Protein AF-0000000072196957 (afdb_homodimer)

Solvent-accessible surface area (backbone atoms only — not comparable to full-atom values): 30870 Å² total; per-residue (Å²): 135,86,81,78,79,79,79,80,77,75,76,79,75,75,74,74,76,72,75,73,71,73,69,66,74,73,68,63,72,39,41,33,28,33,10,26,18,48,60,63,89,46,66,78,30,26,9,27,18,39,32,42,33,46,77,78,38,35,40,30,41,32,25,0,43,45,18,58,52,37,26,30,31,40,17,74,76,67,66,39,60,26,39,26,60,58,54,42,39,38,38,36,36,36,45,69,47,54,44,29,42,50,23,46,57,47,47,39,57,46,50,21,49,73,24,88,60,47,35,33,38,35,27,32,74,61,48,64,53,27,52,52,13,44,50,47,27,43,39,66,32,53,46,51,50,69,69,44,87,62,84,53,74,41,82,62,27,63,44,66,49,74,46,68,46,82,61,63,40,79,79,43,77,56,97,66,36,35,33,31,38,36,71,39,52,28,59,90,48,78,62,20,25,20,39,40,37,38,43,92,81,45,36,39,29,36,44,41,64,23,20,79,53,72,63,56,27,66,72,33,48,63,17,48,34,34,39,32,47,34,27,17,57,75,19,44,68,73,46,55,70,66,55,39,53,55,46,53,46,26,31,22,39,24,70,55,47,18,52,37,43,64,72,12,48,32,65,29,36,35,38,28,40,58,45,22,78,87,36,62,73,61,48,38,52,54,53,23,56,73,66,27,90,66,52,70,46,78,55,45,52,68,40,76,84,137,86,81,80,81,77,77,81,78,76,77,78,75,77,76,75,74,71,77,74,72,70,69,68,75,73,67,63,72,39,40,33,29,33,9,27,18,48,61,62,88,45,66,78,27,26,9,26,18,38,33,42,33,46,77,77,38,34,41,30,41,31,24,1,43,45,20,60,53,37,26,29,31,40,16,73,74,67,66,39,58,27,39,28,59,59,53,42,40,40,38,35,36,34,44,70,46,54,45,30,43,50,24,47,56,47,47,39,57,44,51,20,51,73,24,89,60,48,35,32,40,35,27,34,74,60,49,63,51,28,51,52,13,44,50,47,27,43,39,66,31,52,46,52,52,67,69,45,88,63,85,52,74,42,83,63,27,63,45,66,49,73,47,67,45,80,64,62,40,77,78,43,77,55,96,66,36,37,32,32,39,36,70,39,52,28,59,90,47,77,62,22,24,21,40,38,40,38,43,92,80,44,35,38,29,37,44,42,66,23,20,79,52,71,64,57,26,64,73,32,47,62,18,48,32,34,41,33,47,36,29,17,58,74,18,42,68,73,46,56,71,67,55,38,54,57,47,53,47,26,32,22,39,24,70,54,47,16,51,37,41,65,71,13,48,32,63,28,36,35,37,27,39,56,45,22,79,87,36,60,73,61,49,38,52,54,53,22,56,74,66,28,90,65,51,69,46,77,55,46,51,68,40,74,84

Organism: NCBI:txid1219067

Foldseek 3Di:
DPPPPPPPPPPPPPPPPPPPPPPVVAWDKKKAWLFFAAPPDDPFGFFGKIWIDTPLAIAIEFDFGRSLVLLCCCCPVVVSVCSNLLNHAHYEYQADDRRRHVCVLVSLVPVQLPHPAAHEYEYAPCVVVVQVVSCVVCVVVLCCVLVDDDHGPDSCNSHYHYDHDQAWDFPDDDDQKTKIWHAAFADPTGGGTKIWIGGPVFIETEGGWHAQDPVLLVRLAAGQEYEFEEEQPVQLVPDDPVSNVNSNRGHYYLVSVLVSCQRSVHQEYEYGNYHYHPHDSCRSVVSSVVRHVHHYDYDGHGDMD/DPPPPPPPPDPPPPPPPPPPPPPVVAWDKKKAWLFFAAPPDDPFGFFGKIWIDTPLAIAIEFDFGRSLVLLCCCCPVVVSVCSNLLNHAHYEYFADDRRRHVCVLVSLVPVQLPHPAAHEYEYAPCVVVVQVVSCVVCVVVLCCVLVDDDHGPDSCNSHYHYDHDQAWDFPDDPDQKTKIWHAAFADPTGGGTKIWIGGPVFIETEGGWHAQDPVLLVRLAAGQEYEFEEEQPVQLVPDDPVSNVNSNRGHYYLVSVLVSCQRSVHQEYEYGNYHYHPDDSCRSVVSSVVRHVHHYDYDGHGDMD

Nearest PDB structures (foldseek):
  8gyg-assembly1_B  TM=8.754E-01  e=8.682E-26  Paraglaciecola sp. T6c
  8gyg-assembly1_A  TM=8.518E-01  e=3.695E-25  Paraglaciecola sp. T6c
  7bzi-assembly2_C  TM=8.744E-01  e=2.354E-22  uncultured bacterium
  7bz4-assembly1_A  TM=8.581E-01  e=2.996E-22  uncultured bacterium
  1zkp-assembly1_C  TM=8.191E-01  e=9.341E-21  Bacillus anthracis str. Ames

Radius of gyration: 30.11 Å; Cα contacts (8 Å, |Δi|>4): 1461; chains: 2; bounding box: 168×69×88 Å

Secondary structure (DSSP, 8-state):
--------------------------PPEEEEEEE---SS-BTTBPSSEEEEEETTEEEEE---TTHHHHHHHHHHHH--GGGSGGG--EEE-S---GGGTTTHHHHHHTTGGG-SSPEEEEEETTHHHHHHHHHHHTHHHHHHHHHSSS--S-TTTTSEEEEEESS-EEEEEETTEEEEEEE---TT-SS-EEEEEE-SS-EEEE--S----HHHHHHTTT-SEEEEEEE-HHHHTTS-HHHHHHHHTTS-BHHHHHHHHHHH--SEEEEEEEE-TTS-TTHHHHHHHTT--S-EEE--TT-B-/--------------------------PPEEEEEEE---SS-BTTBPSSEEEEEETTEEEEE---TTHHHHHHHHHHHH--GGGSGGG--EEE-S---GGGTTTHHHHHHTTGGG-SSPEEEEEETTHHHHHHHHHHHTHHHHHHHHHSSS--S-TTTTSEEEEEESS-EEEEEETTEEEEEEE---TT-SS-EEEEEE-SS-EEEE--S----HHHHHHTTT-SEEEEEEE-HHHHTTS-HHHHHHHHTTS-BHHHHHHHHHHH--S-EEEEEEE-TTS-TTHHHHHHHTT--S-EEE--TT-B-

InterPro domains:
  IPR001279 Metallo-beta-lactamase [PF12706] (59-274)
  IPR001279 Metallo-beta-lactamase [SM00849] (46-273)
  IPR036866 Ribonuclease Z/Hydroxyacylglutathione hydrolase-like [G3DSA:3.60.15.10] (29-305)
  IPR036866 Ribonuclease Z/Hydroxyacylglutathione hydrolase-like [SSF56281] (31-304)
  IPR044094 AtsA-like, MBL-fold [cd07719] (31-228)

Sequence (610 aa):
MKIFRSGICVPAITCALGLLLSVSASAKTDVILLGTGTPVPDADRSGPSTAVVYNDTAFIFDAGGGMVQKAIEAAQKKGIKALYPTNIKHVFITHLHSDHILDISELAATYWWRRDDKVSLYGPVGTEKFVTGYYDMLSVDIGLRTSGKQPLKDPTNYQMNVTEYTESNTVYDQDGVKIEAFTVPHGDIRPAFGYKVTTPDKVVVISGDTAYSDKMIEIAKGADVLVHEVISEQGLSKLSEFWQKYHSTSHTRTSELAKIASEAKPKLLVLSHILHYSAPIESVLEEIQASYDGEVVLGNDLDIFMKIFRSGICVPAITCALGLLLSVSASAKTDVILLGTGTPVPDADRSGPSTAVVYNDTAFIFDAGGGMVQKAIEAAQKKGIKALYPTNIKHVFITHLHSDHILDISELAATYWWRRDDKVSLYGPVGTEKFVTGYYDMLSVDIGLRTSGKQPLKDPTNYQMNVTEYTESNTVYDQDGVKIEAFTVPHGDIRPAFGYKVTTPDKVVVISGDTAYSDKMIEIAKGADVLVHEVISEQGLSKLSEFWQKYHSTSHTRTSELAKIASEAKPKLLVLSHILHYSAPIESVLEEIQASYDGEVVLGNDLDIF

pLDDT: mean 91.78, std 17.1, range [25.54, 98.97]

Structure (mmCIF, N/CA/C/O backbone):
data_AF-0000000072196957-model_v1
#
loop_
_entity.id
_entity.type
_entity.pdbx_description
1 polymer 'MBL fold metallo-hydrolase'
#
loop_
_atom_site.group_PDB
_atom_site.id
_atom_site.type_symbol
_atom_site.label_atom_id
_atom_site.label_alt_id
_atom_site.label_comp_id
_atom_site.label_asym_id
_atom_site.label_entity_id
_atom_site.label_seq_id
_atom_site.pdbx_PDB_ins_code
_atom_site.Cartn_x
_atom_site.Cartn_y
_atom_site.Cartn_z
_atom_site.occupancy
_atom_site.B_iso_or_equiv
_atom_site.auth_seq_id
_atom_site.auth_comp_id
_atom_site.auth_asym_id
_atom_site.auth_atom_id
_atom_site.pdbx_PDB_model_num
ATOM 1 N N . MET A 1 1 ? -76.733 -1.218 62.95 1 27.8 1 MET A N 1
ATOM 2 C CA . MET A 1 1 ? -75.401 -1.652 62.539 1 27.8 1 MET A CA 1
ATOM 3 C C . MET A 1 1 ? -74.936 -0.886 61.305 1 27.8 1 MET A C 1
ATOM 5 O O . MET A 1 1 ? -75.512 -1.033 60.225 1 27.8 1 MET A O 1
ATOM 9 N N . LYS A 1 2 ? -74.568 0.505 61.624 1 30.16 2 LYS A N 1
ATOM 10 C CA . LYS A 1 2 ? -74.063 1.565 60.756 1 30.16 2 LYS A CA 1
ATOM 11 C C . LYS A 1 2 ? -72.854 1.092 59.955 1 30.16 2 LYS A C 1
ATOM 13 O O . LYS A 1 2 ? -71.864 0.633 60.529 1 30.16 2 LYS A O 1
ATOM 18 N N . ILE A 1 3 ? -72.987 0.604 58.712 1 29.33 3 ILE A N 1
ATOM 19 C CA . ILE A 1 3 ? -72.088 0.079 57.69 1 29.33 3 ILE A CA 1
ATOM 20 C C . ILE A 1 3 ? -71.077 1.152 57.292 1 29.33 3 ILE A C 1
ATOM 22 O O . ILE A 1 3 ? -71.452 2.201 56.764 1 29.33 3 ILE A O 1
ATOM 26 N N . PHE A 1 4 ? -69.985 1.385 58.069 1 26.25 4 PHE A N 1
ATOM 27 C CA . PHE A 1 4 ? -68.888 2.313 57.819 1 26.25 4 PHE A CA 1
ATOM 28 C C . PHE A 1 4 ? -68.167 1.963 56.523 1 26.25 4 PHE A C 1
ATOM 30 O O . PHE A 1 4 ? -67.687 0.84 56.357 1 26.25 4 PHE A O 1
ATOM 37 N N . ARG A 1 5 ? -68.589 2.51 55.384 1 30.41 5 ARG A N 1
ATOM 38 C CA . ARG A 1 5 ? -67.974 2.421 54.063 1 30.41 5 ARG A CA 1
ATOM 39 C C . ARG A 1 5 ? -66.558 2.987 54.08 1 30.41 5 ARG A C 1
ATOM 41 O O . ARG A 1 5 ? -66.361 4.174 54.345 1 30.41 5 ARG A O 1
ATOM 48 N N . SER A 1 6 ? -65.501 2.217 54.511 1 29.53 6 SER A N 1
ATOM 49 C CA . SER A 1 6 ? -64.088 2.581 54.528 1 29.53 6 SER A CA 1
ATOM 50 C C . SER A 1 6 ? -63.596 2.949 53.133 1 29.53 6 SER A C 1
ATOM 52 O O . SER A 1 6 ? -63.765 2.179 52.186 1 29.53 6 SER A O 1
ATOM 54 N N . GLY A 1 7 ? -63.74 4.164 52.695 1 30.65 7 GLY A N 1
ATOM 55 C CA . GLY A 1 7 ? -63.264 4.713 51.435 1 30.65 7 GLY A CA 1
ATOM 56 C C . GLY A 1 7 ? -61.766 4.56 51.246 1 30.65 7 GLY A C 1
ATOM 57 O O . GLY A 1 7 ? -60.983 4.962 52.109 1 30.65 7 GLY A O 1
ATOM 58 N N . ILE A 1 8 ? -61.238 3.46 50.609 1 32.89 8 ILE A N 1
ATOM 59 C CA . ILE A 1 8 ? -59.861 3.151 50.237 1 32.89 8 ILE A CA 1
ATOM 60 C C . ILE A 1 8 ? -59.296 4.275 49.372 1 32.89 8 ILE A C 1
ATOM 62 O O . ILE A 1 8 ? -59.861 4.606 48.327 1 32.89 8 ILE A O 1
ATOM 66 N N . CYS A 1 9 ? -58.65 5.281 49.933 1 28.4 9 CYS A N 1
ATOM 67 C CA . CYS A 1 9 ? -57.938 6.331 49.212 1 28.4 9 CYS A CA 1
ATOM 68 C C . CYS A 1 9 ? -56.78 5.752 48.409 1 28.4 9 CYS A C 1
ATOM 70 O O . CYS A 1 9 ? -55.865 5.15 48.975 1 28.4 9 CYS A O 1
ATOM 72 N N . VAL A 1 10 ? -56.974 5.392 47.185 1 36.77 10 VAL A N 1
ATOM 73 C CA . VAL A 1 10 ? -55.908 4.945 46.295 1 36.77 10 VAL A CA 1
ATOM 74 C C . VAL A 1 10 ? -54.861 6.047 46.147 1 36.77 10 VAL A C 1
ATOM 76 O O . VAL A 1 10 ? -55.188 7.176 45.774 1 36.77 10 VAL A O 1
ATOM 79 N N . PRO A 1 11 ? -53.774 5.944 46.868 1 35.45 11 PRO A N 1
ATOM 80 C CA . PRO A 1 11 ? -52.718 6.939 46.668 1 35.45 11 PRO A CA 1
ATOM 81 C C . PRO A 1 11 ? -52.264 7.033 45.213 1 35.45 11 PRO A C 1
ATOM 83 O O . PRO A 1 11 ? -52.242 6.025 44.503 1 35.45 11 PRO A O 1
ATOM 86 N N . ALA A 1 12 ? -52.508 8.158 44.528 1 37.14 12 ALA A N 1
ATOM 87 C CA . ALA A 1 12 ? -51.991 8.511 43.208 1 37.14 12 ALA A CA 1
ATOM 88 C C . ALA A 1 12 ? -50.472 8.371 43.159 1 37.14 12 ALA A C 1
ATOM 90 O O . ALA A 1 12 ? -49.755 9.06 43.888 1 37.14 12 ALA A O 1
ATOM 91 N N . ILE A 1 13 ? -50.018 7.174 42.885 1 37.77 13 ILE A N 1
ATOM 92 C CA . ILE A 1 13 ? -48.599 7.045 42.571 1 37.77 13 ILE A CA 1
ATOM 93 C C . ILE A 1 13 ? -48.229 8.01 41.447 1 37.77 13 ILE A C 1
ATOM 95 O O . ILE A 1 13 ? -48.793 7.944 40.352 1 37.77 13 ILE A O 1
ATOM 99 N N . THR A 1 14 ? -47.862 9.218 41.771 1 36.26 14 THR A N 1
ATOM 100 C CA . THR A 1 14 ? -47.248 10.08 40.767 1 36.26 14 THR A CA 1
ATOM 101 C C . THR A 1 14 ? -46.072 9.377 40.096 1 36.26 14 THR A C 1
ATOM 103 O O . THR A 1 14 ? -45.1 9.01 40.761 1 36.26 14 THR A O 1
ATOM 106 N N . CYS A 1 15 ? -46.292 8.693 38.996 1 36.1 15 CYS A N 1
ATOM 107 C CA . CYS A 1 15 ? -45.194 8.224 38.158 1 36.1 15 CYS A CA 1
ATOM 108 C C . CYS A 1 15 ? -44.265 9.372 37.782 1 36.1 15 CYS A C 1
ATOM 110 O O . CYS A 1 15 ? -44.649 10.263 37.023 1 36.1 15 CYS A O 1
ATOM 112 N N . ALA A 1 16 ? -43.34 9.7 38.631 1 40.55 16 ALA A N 1
ATOM 113 C CA . ALA A 1 16 ? -42.255 10.545 38.139 1 40.55 16 ALA A CA 1
ATOM 114 C C . ALA A 1 16 ? -41.647 9.971 36.863 1 40.55 16 ALA A C 1
ATOM 116 O O . ALA A 1 16 ? -41.005 8.918 36.893 1 40.55 16 ALA A O 1
ATOM 117 N N . LEU A 1 17 ? -42.227 10.269 35.727 1 42.43 17 LEU A N 1
ATOM 118 C CA . LEU A 1 17 ? -41.477 10.041 34.497 1 42.43 17 LEU A CA 1
ATOM 119 C C . LEU A 1 17 ? -40.09 10.669 34.582 1 42.43 17 LEU A C 1
ATOM 121 O O . LEU A 1 17 ? -39.959 11.895 34.605 1 42.43 17 LEU A O 1
ATOM 125 N N . GLY A 1 18 ? -39.185 9.977 35.232 1 41.41 18 GLY A N 1
ATOM 126 C CA . GLY A 1 18 ? -37.813 10.421 35.046 1 41.41 18 GLY A CA 1
ATOM 127 C C . GLY A 1 18 ? -37.456 10.664 33.592 1 41.41 18 GLY A C 1
ATOM 128 O O . GLY A 1 18 ? -37.587 9.766 32.757 1 41.41 18 GLY A O 1
ATOM 129 N N . LEU A 1 19 ? -37.495 11.91 33.167 1 42.28 19 LEU A N 1
ATOM 130 C CA . LEU A 1 19 ? -36.846 12.247 31.904 1 42.28 19 LEU A CA 1
ATOM 131 C C . LEU A 1 19 ? -35.418 11.714 31.867 1 42.28 19 LEU A C 1
ATOM 133 O O . LEU A 1 19 ? -34.559 12.176 32.621 1 42.28 19 LEU A O 1
ATOM 137 N N . LEU A 1 20 ? -35.253 10.451 31.538 1 42.63 20 LEU A N 1
ATOM 138 C CA . LEU A 1 20 ? -33.909 10.078 31.108 1 42.63 20 LEU A CA 1
ATOM 139 C C . LEU A 1 20 ? -33.356 11.092 30.114 1 42.63 20 LEU A C 1
ATOM 141 O O . LEU A 1 20 ? -33.818 11.166 28.973 1 42.63 20 LEU A O 1
ATOM 145 N N . LEU A 1 21 ? -32.87 12.159 30.555 1 40.29 21 LEU A N 1
ATOM 146 C CA . LEU A 1 21 ? -32.012 12.903 29.639 1 40.29 21 LEU A CA 1
ATOM 147 C C . LEU A 1 21 ? -31.006 11.977 28.963 1 40.29 21 LEU A C 1
ATOM 149 O O . LEU A 1 21 ? -30.148 11.394 29.629 1 40.29 21 LEU A O 1
ATOM 153 N N . SER A 1 22 ? -31.376 11.359 27.951 1 40.68 22 SER A N 1
ATOM 154 C CA . SER A 1 22 ? -30.34 10.783 27.1 1 40.68 22 SER A CA 1
ATOM 155 C C . SER A 1 22 ? -29.17 11.745 26.925 1 40.68 22 SER A C 1
ATOM 157 O O . SER A 1 22 ? -29.299 12.772 26.256 1 40.68 22 SER A O 1
ATOM 159 N N . VAL A 1 23 ? -28.401 11.971 27.855 1 42.94 23 VAL A N 1
ATOM 160 C CA . VAL A 1 23 ? -27.137 12.625 27.534 1 42.94 23 VAL A CA 1
ATOM 161 C C . VAL A 1 23 ? -26.547 12.014 26.265 1 42.94 23 VAL A C 1
ATOM 163 O O . VAL A 1 23 ? -26.199 10.831 26.242 1 42.94 23 VAL A O 1
ATOM 166 N N . SER A 1 24 ? -27.094 12.341 25.173 1 46.08 24 SER A N 1
ATOM 167 C CA . SER A 1 24 ? -26.404 11.984 23.938 1 46.08 24 SER A CA 1
ATOM 168 C C . SER A 1 24 ? -24.891 12.079 24.102 1 46.08 24 SER A C 1
ATOM 170 O O . SER A 1 24 ? -24.359 13.152 24.395 1 46.08 24 SER A O 1
ATOM 172 N N . ALA A 1 25 ? -24.313 11.12 24.695 1 49.07 25 ALA A N 1
ATOM 173 C CA . ALA A 1 25 ? -22.853 11.135 24.739 1 49.07 25 ALA A CA 1
ATOM 174 C C . ALA A 1 25 ? -22.276 11.881 23.54 1 49.07 25 ALA A C 1
ATOM 176 O O . ALA A 1 25 ? -22.531 11.513 22.39 1 49.07 25 ALA A O 1
ATOM 177 N N . SER A 1 26 ? -22.022 13.189 23.698 1 60.75 26 SER A N 1
ATOM 178 C CA . SER A 1 26 ? -21.451 14.032 22.652 1 60.75 26 SER A CA 1
ATOM 179 C C . SER A 1 26 ? -20.373 13.288 21.87 1 60.75 26 SER A C 1
ATOM 181 O O . SER A 1 26 ? -19.556 12.574 22.454 1 60.75 26 SER A O 1
ATOM 183 N N . ALA A 1 27 ? -20.349 13.157 20.571 1 75.06 27 ALA A N 1
ATOM 184 C CA . ALA A 1 27 ? -19.428 12.469 19.67 1 75.06 27 ALA A CA 1
ATOM 185 C C . ALA A 1 27 ? -17.986 12.897 19.928 1 75.06 27 ALA A C 1
ATOM 187 O O . ALA A 1 27 ? -17.721 14.066 20.218 1 75.06 27 ALA A O 1
ATOM 188 N N . LYS A 1 28 ? -17.151 12.034 20.185 1 91.66 28 LYS A N 1
ATOM 189 C CA . LYS A 1 28 ? -15.736 12.247 20.473 1 91.66 28 LYS A CA 1
ATOM 190 C C . LYS A 1 28 ? -14.898 12.169 19.2 1 91.66 28 LYS A C 1
ATOM 192 O O . LYS A 1 28 ? -15.155 11.333 18.331 1 91.66 28 LYS A O 1
ATOM 197 N N . THR A 1 29 ? -13.9 13.152 19.17 1 97.94 29 THR A N 1
ATOM 198 C CA . THR A 1 29 ? -12.971 13.187 18.046 1 97.94 29 THR A CA 1
ATOM 199 C C . THR A 1 29 ? -11.72 12.37 18.353 1 97.94 29 THR A C 1
ATOM 201 O O . THR A 1 29 ? -11.103 12.542 19.407 1 97.94 29 THR A O 1
ATOM 204 N N . ASP A 1 30 ? -11.392 11.44 17.462 1 98.42 30 ASP A N 1
ATOM 205 C CA . ASP A 1 30 ? -10.144 10.688 17.547 1 98.42 30 ASP A CA 1
ATOM 206 C C . ASP A 1 30 ? -9.19 11.078 16.419 1 98.42 30 ASP A C 1
ATOM 208 O O . ASP A 1 30 ? -9.615 11.265 15.277 1 98.42 30 ASP A O 1
ATOM 212 N N . VAL A 1 31 ? -7.928 11.283 16.753 1 98.88 31 VAL A N 1
ATOM 213 C CA . VAL A 1 31 ? -6.858 11.485 15.781 1 98.88 31 VAL A CA 1
ATOM 214 C C . VAL A 1 31 ? -6.011 10.219 15.675 1 98.88 31 VAL A C 1
ATOM 216 O O . VAL A 1 31 ? -5.426 9.772 16.664 1 98.88 31 VAL A O 1
ATOM 219 N N . ILE A 1 32 ? -5.951 9.602 14.504 1 98.92 32 ILE A N 1
ATOM 220 C CA . ILE A 1 32 ? -5.235 8.35 14.288 1 98.92 32 ILE A CA 1
ATOM 221 C C . ILE A 1 32 ? -4.104 8.567 13.286 1 98.92 32 ILE A C 1
ATOM 223 O O . ILE A 1 32 ? -4.326 9.1 12.196 1 98.92 32 ILE A O 1
ATOM 227 N N . LEU A 1 33 ? -2.914 8.198 13.697 1 98.94 33 LEU A N 1
ATOM 228 C CA . LEU A 1 33 ? -1.809 8.219 12.745 1 98.94 33 LEU A CA 1
ATOM 229 C C . LEU A 1 33 ? -1.794 6.949 11.901 1 98.94 33 LEU A C 1
ATOM 231 O O . LEU A 1 33 ? -1.481 5.868 12.404 1 98.94 33 LEU A O 1
ATOM 235 N N . LEU A 1 34 ? -2.043 7.087 10.616 1 98.89 34 LEU A N 1
ATOM 236 C CA . LEU A 1 34 ? -2.053 5.925 9.735 1 98.89 34 LEU A CA 1
ATOM 237 C C . LEU A 1 34 ? -0.675 5.694 9.123 1 98.89 34 LEU A C 1
ATOM 239 O O . LEU A 1 34 ? -0.384 4.601 8.634 1 98.89 34 LEU A O 1
ATOM 243 N N . GLY A 1 35 ? 0.089 6.708 9.112 1 98.77 35 GLY A N 1
ATOM 244 C CA . GLY A 1 35 ? 1.474 6.637 8.674 1 98.77 35 GLY A CA 1
ATOM 245 C C . GLY A 1 35 ? 2.306 7.819 9.135 1 98.77 35 GLY A C 1
ATOM 246 O O . GLY A 1 35 ? 1.854 8.964 9.077 1 98.77 35 GLY A O 1
ATOM 247 N N . THR A 1 36 ? 3.528 7.57 9.604 1 98.81 36 THR A N 1
ATOM 248 C CA . THR A 1 36 ? 4.38 8.621 10.149 1 98.81 36 THR A CA 1
ATOM 249 C C . THR A 1 36 ? 5.729 8.649 9.435 1 98.81 36 THR A C 1
ATOM 251 O O . THR A 1 36 ? 6.689 9.239 9.935 1 98.81 36 THR A O 1
ATOM 254 N N . GLY A 1 37 ? 5.753 7.944 8.336 1 98.1 37 GLY A N 1
ATOM 255 C CA . GLY A 1 37 ? 7.016 7.759 7.639 1 98.1 37 GLY A CA 1
ATOM 256 C C . GLY A 1 37 ? 7.323 8.872 6.655 1 98.1 37 GLY A C 1
ATOM 257 O O . GLY A 1 37 ? 6.756 9.962 6.746 1 98.1 37 GLY A O 1
ATOM 258 N N . THR A 1 38 ? 8.302 8.656 5.852 1 97.35 38 THR A N 1
ATOM 259 C CA . THR A 1 38 ? 8.859 9.542 4.836 1 97.35 38 THR A CA 1
ATOM 260 C C . THR A 1 38 ? 9.007 8.812 3.504 1 97.35 38 THR A C 1
ATOM 262 O O . THR A 1 38 ? 8.571 7.668 3.365 1 97.35 38 THR A O 1
ATOM 265 N N . PRO A 1 39 ? 9.539 9.43 2.468 1 95.13 39 PRO A N 1
ATOM 266 C CA . PRO A 1 39 ? 9.77 8.69 1.225 1 95.13 39 PRO A CA 1
ATOM 267 C C . PRO A 1 39 ? 10.745 7.528 1.402 1 95.13 39 PRO A C 1
ATOM 269 O O . PRO A 1 39 ? 10.85 6.666 0.526 1 95.13 39 PRO A O 1
ATOM 272 N N . VAL A 1 40 ? 11.515 7.556 2.462 1 96.14 40 VAL A N 1
ATOM 273 C CA . VAL A 1 40 ? 12.459 6.475 2.728 1 96.14 40 VAL A CA 1
ATOM 274 C C . VAL A 1 40 ? 11.711 5.254 3.26 1 96.14 40 VAL A C 1
ATOM 276 O O . VAL A 1 40 ? 11.062 5.324 4.306 1 96.14 40 VAL A O 1
ATOM 279 N N . PRO A 1 41 ? 11.828 4.128 2.556 1 97.15 41 PRO A N 1
ATOM 280 C CA . PRO A 1 41 ? 11.092 2.933 2.975 1 97.15 41 PRO A CA 1
ATOM 281 C C . PRO A 1 41 ? 11.431 2.501 4.4 1 97.15 41 PRO A C 1
ATOM 283 O O . PRO A 1 41 ? 12.607 2.431 4.764 1 97.15 41 PRO A O 1
ATOM 286 N N . ASP A 1 42 ? 10.474 2.253 5.162 1 97.78 42 ASP A N 1
ATOM 287 C CA . ASP A 1 42 ? 10.606 1.889 6.57 1 97.78 42 ASP A CA 1
ATOM 288 C C . ASP A 1 42 ? 9.572 0.836 6.964 1 97.78 42 ASP A C 1
ATOM 290 O O . ASP A 1 42 ? 8.372 1.029 6.756 1 97.78 42 ASP A O 1
ATOM 294 N N . ALA A 1 43 ? 9.99 -0.283 7.58 1 97.76 43 ALA A N 1
ATOM 295 C CA . ALA A 1 43 ? 9.106 -1.396 7.919 1 97.76 43 ALA A CA 1
ATOM 296 C C . ALA A 1 43 ? 8.143 -1.01 9.037 1 97.76 43 ALA A C 1
ATOM 298 O O . ALA A 1 43 ? 7.08 -1.617 9.186 1 97.76 43 ALA A O 1
ATOM 299 N N . ASP A 1 44 ? 8.517 -0.038 9.778 1 97.42 44 ASP A N 1
ATOM 300 C CA . ASP A 1 44 ? 7.732 0.296 10.962 1 97.42 44 ASP A CA 1
ATOM 301 C C . ASP A 1 44 ? 6.822 1.493 10.699 1 97.42 44 ASP A C 1
ATOM 303 O O . ASP A 1 44 ? 5.964 1.821 11.521 1 97.42 44 ASP A O 1
ATOM 307 N N . ARG A 1 45 ? 7.021 2.13 9.549 1 98.28 45 ARG A N 1
ATOM 308 C CA . ARG A 1 45 ? 6.286 3.364 9.292 1 98.28 45 ARG A CA 1
ATOM 309 C C . ARG A 1 45 ? 5.82 3.431 7.842 1 98.28 45 ARG A C 1
ATOM 311 O O . ARG A 1 45 ? 6.638 3.403 6.92 1 98.28 45 ARG A O 1
ATOM 318 N N . SER A 1 46 ? 4.551 3.557 7.679 1 98.28 46 SER A N 1
ATOM 319 C CA . SER A 1 46 ? 3.972 3.795 6.36 1 98.28 46 SER A CA 1
ATOM 320 C C . SER A 1 46 ? 4.121 5.255 5.946 1 98.28 46 SER A C 1
ATOM 322 O O . SER A 1 46 ? 4.59 6.083 6.729 1 98.28 46 SER A O 1
ATOM 324 N N . GLY A 1 47 ? 3.784 5.539 4.731 1 98.18 47 GLY A N 1
ATOM 325 C CA . GLY A 1 47 ? 3.814 6.922 4.28 1 98.18 47 GLY A CA 1
ATOM 326 C C . GLY A 1 47 ? 2.891 7.828 5.072 1 98.18 47 GLY A C 1
ATOM 327 O O . GLY A 1 47 ? 1.95 7.356 5.713 1 98.18 47 GLY A O 1
ATOM 328 N N . PRO A 1 48 ? 3.118 9.072 5.01 1 98.7 48 PRO A N 1
ATOM 329 C CA . PRO A 1 48 ? 2.413 10.023 5.871 1 98.7 48 PRO A CA 1
ATOM 330 C C . PRO A 1 48 ? 0.903 10.022 5.64 1 98.7 48 PRO A C 1
ATOM 332 O O . PRO A 1 48 ? 0.451 10.089 4.494 1 98.7 48 PRO A O 1
ATOM 335 N N . SER A 1 49 ? 0.188 9.917 6.698 1 98.93 49 SER A N 1
ATOM 336 C CA . SER A 1 49 ? -1.27 9.953 6.686 1 98.93 49 SER A CA 1
ATOM 337 C C . SER A 1 49 ? -1.831 10.098 8.097 1 98.93 49 SER A C 1
ATOM 339 O O . SER A 1 49 ? -1.375 9.425 9.024 1 98.93 49 SER A O 1
ATOM 341 N N . THR A 1 50 ? -2.795 10.978 8.305 1 98.95 50 THR A N 1
ATOM 342 C CA . THR A 1 50 ? -3.493 11.19 9.568 1 98.95 50 THR A CA 1
ATOM 343 C C . THR A 1 50 ? -5.005 11.149 9.364 1 98.95 50 THR A C 1
ATOM 345 O O . THR A 1 50 ? -5.523 11.725 8.405 1 98.95 50 THR A O 1
ATOM 348 N N . ALA A 1 51 ? -5.676 10.456 10.218 1 98.95 51 ALA A N 1
ATOM 349 C CA . ALA A 1 51 ? -7.136 10.422 10.184 1 98.95 51 ALA A CA 1
ATOM 350 C C . ALA A 1 51 ? -7.73 11.173 11.371 1 98.95 51 ALA A C 1
ATOM 352 O O . ALA A 1 51 ? -7.238 11.059 12.496 1 98.95 51 ALA A O 1
ATOM 353 N N . VAL A 1 52 ? -8.665 11.989 11.121 1 98.92 52 VAL A N 1
ATOM 354 C CA . VAL A 1 52 ? -9.537 12.563 12.14 1 98.92 52 VAL A CA 1
ATOM 355 C C . VAL A 1 52 ? -10.931 11.947 12.034 1 98.92 52 VAL A C 1
ATOM 357 O O . VAL A 1 52 ? -11.588 12.057 10.996 1 98.92 52 VAL A O 1
ATOM 360 N N . VAL A 1 53 ? -11.335 11.277 13.037 1 98.73 53 VAL A N 1
ATOM 361 C CA . VAL A 1 53 ? -12.62 10.586 13.029 1 98.73 53 VAL A CA 1
ATOM 362 C C . VAL A 1 53 ? -13.584 11.276 13.991 1 98.73 53 VAL A C 1
ATOM 364 O O . VAL A 1 53 ? -13.285 11.425 15.178 1 98.73 53 VAL A O 1
ATOM 367 N N . TYR A 1 54 ? -14.696 11.711 13.467 1 97.93 54 TYR A N 1
ATOM 368 C CA . TYR A 1 54 ? -15.76 12.342 14.24 1 97.93 54 TYR A CA 1
ATOM 369 C C . TYR A 1 54 ? -17.124 11.794 13.838 1 97.93 54 TYR A C 1
ATOM 371 O O . TYR A 1 54 ? -17.461 11.757 12.652 1 97.93 54 TYR A O 1
ATOM 379 N N . ASN A 1 55 ? -17.952 11.309 14.838 1 94.62 55 ASN A N 1
ATOM 380 C CA . ASN A 1 55 ? -19.298 10.799 14.6 1 94.62 55 ASN A CA 1
ATOM 381 C C . ASN A 1 55 ? -19.31 9.743 13.498 1 94.62 55 ASN A C 1
ATOM 383 O O . ASN A 1 55 ? -20.072 9.852 12.536 1 94.62 55 ASN A O 1
ATOM 387 N N . ASP A 1 56 ? -18.284 8.804 13.543 1 93.88 56 ASP A N 1
ATOM 388 C CA . ASP A 1 56 ? -18.186 7.63 12.681 1 93.88 56 ASP A CA 1
ATOM 389 C C . ASP A 1 56 ? -17.869 8.03 11.242 1 93.88 56 ASP A C 1
ATOM 391 O O . ASP A 1 56 ? -18.213 7.311 10.301 1 93.88 56 ASP A O 1
ATOM 395 N N . THR A 1 57 ? -17.344 9.235 11.078 1 97.53 57 THR A N 1
ATOM 396 C CA . THR A 1 57 ? -16.866 9.704 9.782 1 97.53 57 THR A CA 1
ATOM 397 C C . THR A 1 57 ? -15.368 9.993 9.83 1 97.53 57 THR A C 1
ATOM 399 O O . THR A 1 57 ? -14.89 10.667 10.745 1 97.53 57 THR A O 1
ATOM 402 N N . ALA A 1 58 ? -14.728 9.492 8.888 1 98.52 58 ALA A N 1
ATOM 403 C CA . ALA A 1 58 ? -13.281 9.684 8.83 1 98.52 58 ALA A CA 1
ATOM 404 C C . ALA A 1 58 ? -12.911 10.768 7.822 1 98.52 58 ALA A C 1
ATOM 406 O O . ALA A 1 58 ? -13.496 10.842 6.738 1 98.52 58 ALA A O 1
ATOM 407 N N . PHE A 1 59 ? -12.016 11.595 8.185 1 98.9 59 PHE A N 1
ATOM 408 C CA . PHE A 1 59 ? -11.344 12.57 7.335 1 98.9 59 PHE A CA 1
ATOM 409 C C . PHE A 1 59 ? -9.846 12.294 7.274 1 98.9 59 PHE A C 1
ATOM 411 O O . PHE A 1 59 ? -9.141 12.442 8.273 1 98.9 59 PHE A O 1
ATOM 418 N N . ILE A 1 60 ? -9.423 11.889 6.089 1 98.94 60 ILE A N 1
ATOM 419 C CA . ILE A 1 60 ? -8.04 11.452 5.934 1 98.94 60 ILE A CA 1
ATOM 420 C C . ILE A 1 60 ? -7.2 12.591 5.362 1 98.94 60 ILE A C 1
ATOM 422 O O . ILE A 1 60 ? -7.607 13.25 4.402 1 98.94 60 ILE A O 1
ATOM 426 N N . PHE A 1 61 ? -6.085 12.815 5.955 1 98.97 61 PHE A N 1
ATOM 427 C CA . PHE A 1 61 ? -5.141 13.815 5.469 1 98.97 61 PHE A CA 1
ATOM 428 C C . PHE A 1 61 ? -3.865 13.154 4.961 1 98.97 61 PHE A C 1
ATOM 430 O O . PHE A 1 61 ? -3.084 12.615 5.748 1 98.97 61 PHE A O 1
ATOM 437 N N . ASP A 1 62 ? -3.695 13.195 3.609 1 98.91 62 ASP A N 1
ATOM 438 C CA . ASP A 1 62 ? -2.66 12.509 2.841 1 98.91 62 ASP A CA 1
ATOM 439 C C . ASP A 1 62 ? -2.899 11.001 2.823 1 98.91 62 ASP A C 1
ATOM 441 O O . ASP A 1 62 ? -3.684 10.482 3.619 1 98.91 62 ASP A O 1
ATOM 445 N N . ALA A 1 63 ? -2.295 10.399 1.882 1 98.69 63 ALA A N 1
ATOM 446 C CA . ALA A 1 63 ? -2.403 8.957 1.676 1 98.69 63 ALA A CA 1
ATOM 447 C C . ALA A 1 63 ? -1.103 8.382 1.121 1 98.69 63 ALA A C 1
ATOM 449 O O . ALA A 1 63 ? -1.061 7.911 -0.018 1 98.69 63 ALA A O 1
ATOM 450 N N . GLY A 1 64 ? -0.099 8.346 1.966 1 98.49 64 GLY A N 1
ATOM 451 C CA . GLY A 1 64 ? 1.18 7.79 1.555 1 98.49 64 GLY A CA 1
ATOM 452 C C . GLY A 1 64 ? 1.161 6.278 1.429 1 98.49 64 GLY A C 1
ATOM 453 O O . GLY A 1 64 ? 0.175 5.633 1.791 1 98.49 64 GLY A O 1
ATOM 454 N N . GLY A 1 65 ? 2.212 5.773 0.88 1 97.93 65 GLY A N 1
ATOM 455 C CA . GLY A 1 65 ? 2.312 4.334 0.692 1 97.93 65 GLY A CA 1
ATOM 456 C C . GLY A 1 65 ? 2.091 3.549 1.971 1 97.93 65 GLY A C 1
ATOM 457 O O . GLY A 1 65 ? 2.675 3.865 3.009 1 97.93 65 GLY A O 1
ATOM 458 N N . GLY A 1 66 ? 1.206 2.492 1.904 1 97.93 66 GLY A N 1
ATOM 459 C CA . GLY A 1 66 ? 0.948 1.619 3.039 1 97.93 66 GLY A CA 1
ATOM 460 C C . GLY A 1 66 ? -0.194 2.1 3.914 1 97.93 66 GLY A C 1
ATOM 461 O O . GLY A 1 66 ? -0.634 1.386 4.817 1 97.93 66 GLY A O 1
ATOM 462 N N . MET A 1 67 ? -0.718 3.272 3.688 1 98.03 67 MET A N 1
ATOM 463 C CA . MET A 1 67 ? -1.72 3.837 4.588 1 98.03 67 MET A CA 1
ATOM 464 C C . MET A 1 67 ? -3.013 3.03 4.537 1 98.03 67 MET A C 1
ATOM 466 O O . MET A 1 67 ? -3.701 2.888 5.55 1 98.03 67 MET A O 1
ATOM 470 N N . VAL A 1 68 ? -3.384 2.464 3.384 1 98.57 68 VAL A N 1
ATOM 471 C CA . VAL A 1 68 ? -4.628 1.709 3.267 1 98.57 68 VAL A CA 1
ATOM 472 C C . VAL A 1 68 ? -4.571 0.475 4.165 1 98.57 68 VAL A C 1
ATOM 474 O O . VAL A 1 68 ? -5.537 0.164 4.865 1 98.57 68 VAL A O 1
ATOM 477 N N . GLN A 1 69 ? -3.436 -0.166 4.169 1 98.43 69 GLN A N 1
ATOM 478 C CA . GLN A 1 69 ? -3.286 -1.323 5.045 1 98.43 69 GLN A CA 1
ATOM 479 C C . GLN A 1 69 ? -3.391 -0.919 6.513 1 98.43 69 GLN A C 1
ATOM 481 O O . GLN A 1 69 ? -3.967 -1.648 7.323 1 98.43 69 GLN A O 1
ATOM 486 N N . LYS A 1 70 ? -2.842 0.193 6.846 1 98.76 70 LYS A N 1
ATOM 487 C CA . LYS A 1 70 ? -2.948 0.67 8.221 1 98.76 70 LYS A CA 1
ATOM 488 C C . LYS A 1 70 ? -4.39 1.028 8.57 1 98.76 70 LYS A C 1
ATOM 490 O O . LYS A 1 70 ? -4.836 0.802 9.697 1 98.76 70 LYS A O 1
ATOM 495 N N . ALA A 1 71 ? -5.081 1.595 7.628 1 98.87 71 ALA A N 1
ATOM 496 C CA . ALA A 1 71 ? -6.495 1.887 7.847 1 98.87 71 ALA A CA 1
ATOM 497 C C . ALA A 1 71 ? -7.29 0.607 8.086 1 98.87 71 ALA A C 1
ATOM 499 O O . ALA A 1 71 ? -8.141 0.554 8.976 1 98.87 71 ALA A O 1
ATOM 500 N N . ILE A 1 72 ? -6.999 -0.39 7.332 1 98.78 72 ILE A N 1
ATOM 501 C CA . ILE A 1 72 ? -7.651 -1.685 7.502 1 98.78 72 ILE A CA 1
ATOM 502 C C . ILE A 1 72 ? -7.356 -2.231 8.897 1 98.78 72 ILE A C 1
ATOM 504 O O . ILE A 1 72 ? -8.261 -2.701 9.59 1 98.78 72 ILE A O 1
ATOM 508 N N . GLU A 1 73 ? -6.107 -2.14 9.288 1 98.73 73 GLU A N 1
ATOM 509 C CA . GLU A 1 73 ? -5.72 -2.594 10.62 1 98.73 73 GLU A CA 1
ATOM 510 C C . GLU A 1 73 ? -6.466 -1.821 11.705 1 98.73 73 GLU A C 1
ATOM 512 O O . GLU A 1 73 ? -6.961 -2.412 12.666 1 98.73 73 GLU A O 1
ATOM 517 N N . ALA A 1 74 ? -6.532 -0.524 11.54 1 98.84 74 ALA A N 1
ATOM 518 C CA . ALA A 1 74 ? -7.258 0.299 12.505 1 98.84 74 ALA A CA 1
ATOM 519 C C . ALA A 1 74 ? -8.722 -0.121 12.592 1 98.84 74 ALA A C 1
ATOM 521 O O . ALA A 1 74 ? -9.29 -0.194 13.684 1 98.84 74 ALA A O 1
ATOM 522 N N . ALA A 1 75 ? -9.307 -0.373 11.489 1 98.7 75 ALA A N 1
ATOM 523 C CA . ALA A 1 75 ? -10.715 -0.757 11.438 1 98.7 75 ALA A CA 1
ATOM 524 C C . ALA A 1 75 ? -10.935 -2.124 12.079 1 98.7 75 ALA A C 1
ATOM 526 O O . ALA A 1 75 ? -11.821 -2.287 12.921 1 98.7 75 ALA A O 1
ATOM 527 N N . GLN A 1 76 ? -10.093 -3.062 11.757 1 98.46 76 GLN A N 1
ATOM 528 C CA . GLN A 1 76 ? -10.373 -4.454 12.094 1 98.46 76 GLN A CA 1
ATOM 529 C C . GLN A 1 76 ? -9.757 -4.829 13.439 1 98.46 76 GLN A C 1
ATOM 531 O O . GLN A 1 76 ? -10.27 -5.703 14.141 1 98.46 76 GLN A O 1
ATOM 536 N N . LYS A 1 77 ? -8.693 -4.149 13.819 1 98.4 77 LYS A N 1
ATOM 537 C CA . LYS A 1 77 ? -8 -4.546 15.041 1 98.4 77 LYS A CA 1
ATOM 538 C C . LYS A 1 77 ? -8.239 -3.538 16.161 1 98.4 77 LYS A C 1
ATOM 540 O O . LYS A 1 77 ? -8.081 -3.862 17.34 1 98.4 77 LYS A O 1
ATOM 545 N N . LYS A 1 78 ? -8.609 -2.337 15.811 1 97.87 78 LYS A N 1
ATOM 546 C CA . LYS A 1 78 ? -8.837 -1.316 16.83 1 97.87 78 LYS A CA 1
ATOM 547 C C . LYS A 1 78 ? -10.308 -0.914 16.886 1 97.87 78 LYS A C 1
ATOM 549 O O . LYS A 1 78 ? -10.69 -0.046 17.673 1 97.87 78 LYS A O 1
ATOM 554 N N . GLY A 1 79 ? -11.109 -1.422 15.976 1 97.51 79 GLY A N 1
ATOM 555 C CA . GLY A 1 79 ? -12.551 -1.243 16.032 1 97.51 79 GLY A CA 1
ATOM 556 C C . GLY A 1 79 ? -13.011 0.083 15.458 1 97.51 79 GLY A C 1
ATOM 557 O O . GLY A 1 79 ? -14.122 0.536 15.74 1 97.51 79 GLY A O 1
ATOM 558 N N . ILE A 1 80 ? -12.197 0.76 14.707 1 98.26 80 ILE A N 1
ATOM 559 C CA . ILE A 1 80 ? -12.56 2.044 14.119 1 98.26 80 ILE A CA 1
ATOM 560 C C . ILE A 1 80 ? -13.187 1.824 12.745 1 98.26 80 ILE A C 1
ATOM 562 O O . ILE A 1 80 ? -12.532 2.017 11.718 1 98.26 80 ILE A O 1
ATOM 566 N N . LYS A 1 81 ? -14.369 1.549 12.695 1 97.98 81 LYS A N 1
ATOM 567 C CA . LYS A 1 81 ? -15.098 1.09 11.517 1 97.98 81 LYS A CA 1
ATOM 568 C C . LYS A 1 81 ? -15.023 2.115 10.389 1 97.98 81 LYS A C 1
ATOM 570 O O . LYS A 1 81 ? -15.007 1.75 9.212 1 97.98 81 LYS A O 1
ATOM 575 N N . ALA A 1 82 ? -14.946 3.38 10.737 1 98.1 82 ALA A N 1
ATOM 576 C CA . ALA A 1 82 ? -14.935 4.468 9.763 1 98.1 82 ALA A CA 1
ATOM 577 C C . ALA A 1 82 ? -13.716 4.374 8.849 1 98.1 82 ALA A C 1
ATOM 579 O O . ALA A 1 82 ? -13.697 4.964 7.767 1 98.1 82 ALA A O 1
ATOM 580 N N . LEU A 1 83 ? -12.734 3.562 9.304 1 98.73 83 LEU A N 1
ATOM 581 C CA . LEU A 1 83 ? -11.478 3.532 8.563 1 98.73 83 LEU A CA 1
ATOM 582 C C . LEU A 1 83 ? -11.411 2.309 7.655 1 98.73 83 LEU A C 1
ATOM 584 O O . LEU A 1 83 ? -10.433 2.124 6.927 1 98.73 83 LEU A O 1
ATOM 588 N N . TYR A 1 84 ? -12.439 1.46 7.662 1 98.55 84 TYR A N 1
ATOM 589 C CA . TYR A 1 84 ? -12.515 0.437 6.626 1 98.55 84 TYR A CA 1
ATOM 590 C C . TYR A 1 84 ? -12.605 1.068 5.242 1 98.55 84 TYR A C 1
ATOM 592 O O . TYR A 1 84 ? -13.335 2.042 5.043 1 98.55 84 TYR A O 1
ATOM 600 N N . PRO A 1 85 ? -11.887 0.568 4.281 1 97.69 85 PRO A N 1
ATOM 601 C CA . PRO A 1 85 ? -11.706 1.272 3.009 1 97.69 85 PRO A CA 1
ATOM 602 C C . PRO A 1 85 ? -13.029 1.697 2.377 1 97.69 85 PRO A C 1
ATOM 604 O O . PRO A 1 85 ? -13.151 2.824 1.891 1 97.69 85 PRO A O 1
ATOM 607 N N . THR A 1 86 ? -14.068 0.895 2.412 1 97.11 86 THR A N 1
ATOM 608 C CA . THR A 1 86 ? -15.322 1.207 1.734 1 97.11 86 THR A CA 1
ATOM 609 C C . THR A 1 86 ? -16.111 2.255 2.513 1 97.11 86 THR A C 1
ATOM 611 O O . THR A 1 86 ? -17.093 2.802 2.007 1 97.11 86 THR A O 1
ATOM 614 N N . ASN A 1 87 ? -15.635 2.562 3.748 1 97.79 87 ASN A N 1
ATOM 615 C CA . ASN A 1 87 ? -16.323 3.544 4.578 1 97.79 87 ASN A CA 1
ATOM 616 C C . ASN A 1 87 ? -15.656 4.914 4.497 1 97.79 87 ASN A C 1
ATOM 618 O O . ASN A 1 87 ? -16.228 5.915 4.931 1 97.79 87 ASN A O 1
ATOM 622 N N . ILE A 1 88 ? -14.456 4.967 3.981 1 98.09 88 ILE A N 1
ATOM 623 C CA . ILE A 1 88 ? -13.738 6.232 3.866 1 98.09 88 ILE A CA 1
ATOM 624 C C . ILE A 1 88 ? -14.321 7.054 2.719 1 98.09 88 ILE A C 1
ATOM 626 O O . ILE A 1 88 ? -14.355 6.597 1.574 1 98.09 88 ILE A O 1
ATOM 630 N N . LYS A 1 89 ? -14.685 8.309 3.034 1 96.38 89 LYS A N 1
ATOM 631 C CA . LYS A 1 89 ? -15.379 9.105 2.025 1 96.38 89 LYS A CA 1
ATOM 632 C C . LYS A 1 89 ? -14.619 10.394 1.724 1 96.38 89 LYS A C 1
ATOM 634 O O . LYS A 1 89 ? -14.876 11.05 0.713 1 96.38 89 LYS A O 1
ATOM 639 N N . HIS A 1 90 ? -13.724 10.83 2.63 1 98.62 90 HIS A N 1
ATOM 640 C CA . HIS A 1 90 ? -13.072 12.127 2.492 1 98.62 90 HIS A CA 1
ATOM 641 C C . HIS A 1 90 ? -11.559 12.002 2.635 1 98.62 90 HIS A C 1
ATOM 643 O O . HIS A 1 90 ? -11.065 11.524 3.659 1 98.62 90 HIS A O 1
ATOM 649 N N . VAL A 1 91 ? -10.903 12.456 1.671 1 98.91 91 VAL A N 1
ATOM 650 C CA . VAL A 1 91 ? -9.445 12.494 1.687 1 98.91 91 VAL A CA 1
ATOM 651 C C . VAL A 1 91 ? -8.96 13.888 1.296 1 98.91 91 VAL A C 1
ATOM 653 O O . VAL A 1 91 ? -9.407 14.449 0.293 1 98.91 91 VAL A O 1
ATOM 656 N N . PHE A 1 92 ? -8.087 14.458 2.09 1 98.95 92 PHE A N 1
ATOM 657 C CA . PHE A 1 92 ? -7.465 15.757 1.86 1 98.95 92 PHE A CA 1
ATOM 658 C C . PHE A 1 92 ? -5.962 15.608 1.654 1 98.95 92 PHE A C 1
ATOM 660 O O . PHE A 1 92 ? -5.277 14.985 2.468 1 98.95 92 PHE A O 1
ATOM 667 N N . ILE A 1 93 ? -5.414 16.123 0.589 1 98.64 93 ILE A N 1
ATOM 668 C CA . ILE A 1 93 ? -3.987 15.952 0.339 1 98.64 93 ILE A CA 1
ATOM 669 C C . ILE A 1 93 ? -3.275 17.296 0.47 1 98.64 93 ILE A C 1
ATOM 671 O O . ILE A 1 93 ? -3.798 18.327 0.04 1 98.64 93 ILE A O 1
ATOM 675 N N . THR A 1 94 ? -2.166 17.314 1.045 1 98.71 94 THR A N 1
ATOM 676 C CA . THR A 1 94 ? -1.398 18.523 1.323 1 98.71 94 THR A CA 1
ATOM 677 C C . THR A 1 94 ? -0.678 19.006 0.067 1 98.71 94 THR A C 1
ATOM 679 O O . THR A 1 94 ? -0.603 20.21 -0.187 1 98.71 94 THR A O 1
ATOM 682 N N . HIS A 1 95 ? -0.11 18.102 -0.662 1 98.26 95 HIS A N 1
ATOM 683 C CA . HIS A 1 95 ? 0.588 18.392 -1.91 1 98.26 95 HIS A CA 1
ATOM 684 C C . HIS A 1 95 ? 0.808 17.123 -2.726 1 98.26 95 HIS A C 1
ATOM 686 O O . HIS A 1 95 ? 0.43 16.03 -2.297 1 98.26 95 HIS A O 1
ATOM 692 N N . LEU A 1 96 ? 1.418 17.227 -3.867 1 97.45 96 LEU A N 1
ATOM 693 C CA . LEU A 1 96 ? 1.326 16.148 -4.846 1 97.45 96 LEU A CA 1
ATOM 694 C C . LEU A 1 96 ? 2.627 15.355 -4.904 1 97.45 96 LEU A C 1
ATOM 696 O O . LEU A 1 96 ? 2.895 14.666 -5.89 1 97.45 96 LEU A O 1
ATOM 700 N N . HIS A 1 97 ? 3.45 15.366 -3.844 1 96.93 97 HIS A N 1
ATOM 701 C CA . HIS A 1 97 ? 4.533 14.394 -3.753 1 96.93 97 HIS A CA 1
ATOM 702 C C . HIS A 1 97 ? 3.989 12.976 -3.613 1 96.93 97 HIS A C 1
ATOM 704 O O . HIS A 1 97 ? 3.004 12.751 -2.906 1 96.93 97 HIS A O 1
ATOM 710 N N . SER A 1 98 ? 4.678 12.084 -4.188 1 96.9 98 SER A N 1
ATOM 711 C CA . SER A 1 98 ? 4.22 10.7 -4.246 1 96.9 98 SER A CA 1
ATOM 712 C C . SER A 1 98 ? 4.07 10.108 -2.849 1 96.9 98 SER A C 1
ATOM 714 O O . SER A 1 98 ? 3.117 9.373 -2.579 1 96.9 98 SER A O 1
ATOM 716 N N . ASP A 1 99 ? 5.003 10.415 -1.941 1 97.14 99 ASP A N 1
ATOM 717 C CA . ASP A 1 99 ? 4.955 9.791 -0.622 1 97.14 99 ASP A CA 1
ATOM 718 C C . ASP A 1 99 ? 3.752 10.288 0.176 1 97.14 99 ASP A C 1
ATOM 720 O O . ASP A 1 99 ? 3.464 9.773 1.259 1 97.14 99 ASP A O 1
ATOM 724 N N . HIS A 1 100 ? 2.942 11.201 -0.335 1 98.49 100 HIS A N 1
ATOM 725 C CA . HIS A 1 100 ? 1.73 11.678 0.321 1 98.49 100 HIS A CA 1
ATOM 726 C C . HIS A 1 100 ? 0.482 11.216 -0.424 1 98.49 100 HIS A C 1
ATOM 728 O O . HIS A 1 100 ? -0.639 11.408 0.054 1 98.49 100 HIS A O 1
ATOM 734 N N . ILE A 1 101 ? 0.623 10.565 -1.62 1 98.47 101 ILE A N 1
ATOM 735 C CA . ILE A 1 101 ? -0.593 10.372 -2.403 1 98.47 101 ILE A CA 1
ATOM 736 C C . ILE A 1 101 ? -0.615 8.959 -2.982 1 98.47 101 ILE A C 1
ATOM 738 O O . ILE A 1 101 ? -1.598 8.553 -3.606 1 98.47 101 ILE A O 1
ATOM 742 N N . LEU A 1 102 ? 0.338 8.163 -2.82 1 97.91 102 LEU A N 1
ATOM 743 C CA . LEU A 1 102 ? 0.526 6.918 -3.556 1 97.91 102 LEU A CA 1
ATOM 744 C C . LEU A 1 102 ? -0.615 5.945 -3.28 1 97.91 102 LEU A C 1
ATOM 746 O O . LEU A 1 102 ? -0.964 5.131 -4.138 1 97.91 102 LEU A O 1
ATOM 750 N N . ASP A 1 103 ? -1.212 5.992 -2.138 1 98.3 103 ASP A N 1
ATOM 751 C CA . ASP A 1 103 ? -2.23 5.005 -1.789 1 98.3 103 ASP A CA 1
ATOM 752 C C . ASP A 1 103 ? -3.625 5.497 -2.171 1 98.3 103 ASP A C 1
ATOM 754 O O . ASP A 1 103 ? -4.614 4.789 -1.973 1 98.3 103 ASP A O 1
ATOM 758 N N . ILE A 1 104 ? -3.758 6.656 -2.736 1 98.45 104 ILE A N 1
ATOM 759 C CA . ILE A 1 104 ? -5.078 7.153 -3.109 1 98.45 104 ILE A CA 1
ATOM 760 C C . ILE A 1 104 ? -5.721 6.204 -4.118 1 98.45 104 ILE A C 1
ATOM 762 O O . ILE A 1 104 ? -6.897 5.855 -3.989 1 98.45 104 ILE A O 1
ATOM 766 N N . SER A 1 105 ? -4.942 5.813 -5.1 1 97.52 105 SER A N 1
ATOM 767 C CA . SER A 1 105 ? -5.494 4.901 -6.096 1 97.52 105 SER A CA 1
ATOM 768 C C . SER A 1 105 ? -5.879 3.565 -5.47 1 97.52 105 SER A C 1
ATOM 770 O O . SER A 1 105 ? -6.892 2.969 -5.84 1 97.52 105 SER A O 1
ATOM 772 N N . GLU A 1 106 ? -5.054 3.069 -4.543 1 97.56 106 GLU A N 1
ATOM 773 C CA . GLU A 1 106 ? -5.404 1.842 -3.833 1 97.56 106 GLU A CA 1
ATOM 774 C C . GLU A 1 106 ? -6.704 2.008 -3.051 1 97.56 106 GLU A C 1
ATOM 776 O O . GLU A 1 106 ? -7.575 1.136 -3.093 1 97.56 106 GLU A O 1
ATOM 781 N N . LEU A 1 107 ? -6.806 3.088 -2.354 1 98.2 107 LEU A N 1
ATOM 782 C CA . LEU A 1 107 ? -8.027 3.351 -1.6 1 98.2 107 LEU A CA 1
ATOM 783 C C . LEU A 1 107 ? -9.241 3.378 -2.522 1 98.2 107 LEU A C 1
ATOM 785 O O . LEU A 1 107 ? -10.256 2.739 -2.238 1 98.2 107 LEU A O 1
ATOM 789 N N . ALA A 1 108 ? -9.15 4.074 -3.583 1 97.38 108 ALA A N 1
ATOM 790 C CA . ALA A 1 108 ? -10.267 4.272 -4.503 1 97.38 108 ALA A CA 1
ATOM 791 C C . ALA A 1 108 ? -10.648 2.966 -5.193 1 97.38 108 ALA A C 1
ATOM 793 O O . ALA A 1 108 ? -11.824 2.727 -5.479 1 97.38 108 ALA A O 1
ATOM 794 N N . ALA A 1 109 ? -9.644 2.15 -5.444 1 96.44 109 ALA A N 1
ATOM 795 C CA . ALA A 1 109 ? -9.861 0.976 -6.285 1 96.44 109 ALA A CA 1
ATOM 796 C C . ALA A 1 109 ? -10.205 -0.248 -5.441 1 96.44 109 ALA A C 1
ATOM 798 O O . ALA A 1 109 ? -10.789 -1.212 -5.942 1 96.44 109 ALA A O 1
ATOM 799 N N . THR A 1 110 ? -9.787 -0.26 -4.235 1 94.02 110 THR A N 1
ATOM 800 C CA . THR A 1 110 ? -9.994 -1.426 -3.383 1 94.02 110 THR A CA 1
ATOM 801 C C . THR A 1 110 ? -11.474 -1.599 -3.054 1 94.02 110 THR A C 1
ATOM 803 O O . THR A 1 110 ? -12.063 -0.767 -2.36 1 94.02 110 THR A O 1
ATOM 806 N N . TYR A 1 111 ? -11.997 -2.687 -3.554 1 94.29 111 TYR A N 1
ATOM 807 C CA . TYR A 1 111 ? -13.333 -3.14 -3.183 1 94.29 111 TYR A CA 1
ATOM 808 C C . TYR A 1 111 ? -14.375 -2.069 -3.482 1 94.29 111 TYR A C 1
ATOM 810 O O . TYR A 1 111 ? -15.425 -2.019 -2.837 1 94.29 111 TYR A O 1
ATOM 818 N N . TRP A 1 112 ? -14.101 -1.232 -4.502 1 94.86 112 TRP A N 1
ATOM 819 C CA . TRP A 1 112 ? -14.925 -0.067 -4.806 1 94.86 112 TRP A CA 1
ATOM 820 C C . TRP A 1 112 ? -16.333 -0.487 -5.214 1 94.86 112 TRP A C 1
ATOM 822 O O . TRP A 1 112 ? -17.29 0.271 -5.037 1 94.86 112 TRP A O 1
ATOM 832 N N . TRP A 1 113 ? -16.533 -1.647 -5.747 1 92.95 113 TRP A N 1
ATOM 833 C CA . TRP A 1 113 ? -17.821 -2.105 -6.259 1 92.95 113 TRP A CA 1
ATOM 834 C C . TRP A 1 113 ? -18.773 -2.44 -5.116 1 92.95 113 TRP A C 1
ATOM 836 O O . TRP A 1 113 ? -19.927 -2.806 -5.348 1 92.95 113 TRP A O 1
ATOM 846 N N . ARG A 1 114 ? -18.273 -2.326 -3.876 1 92.29 114 ARG A N 1
ATOM 847 C CA . ARG A 1 114 ? -19.114 -2.54 -2.703 1 92.29 114 ARG A CA 1
ATOM 848 C C . ARG A 1 114 ? -19.325 -1.238 -1.936 1 92.29 114 ARG A C 1
ATOM 850 O O . ARG A 1 114 ? -19.964 -1.23 -0.882 1 92.29 114 ARG A O 1
ATOM 857 N N . ARG A 1 115 ? -18.779 -0.148 -2.396 1 94.4 115 ARG A N 1
ATOM 858 C CA . ARG A 1 115 ? -18.929 1.152 -1.749 1 94.4 115 ARG A CA 1
ATOM 859 C C . ARG A 1 115 ? -20.326 1.719 -1.977 1 94.4 115 ARG A C 1
ATOM 861 O O . ARG A 1 115 ? -20.922 1.508 -3.036 1 94.4 115 ARG A O 1
ATOM 868 N N . ASP A 1 116 ? -20.768 2.51 -1.015 1 93.97 116 ASP A N 1
ATOM 869 C CA . ASP A 1 116 ? -22.043 3.207 -1.152 1 93.97 116 ASP A CA 1
ATOM 870 C C . ASP A 1 116 ? -21.86 4.558 -1.84 1 93.97 116 ASP A C 1
ATOM 872 O O . ASP A 1 116 ? -22.769 5.046 -2.514 1 93.97 116 ASP A O 1
ATOM 876 N N . ASP A 1 117 ? -20.717 5.138 -1.639 1 93.93 117 ASP A N 1
ATOM 877 C CA . ASP A 1 117 ? -20.458 6.477 -2.158 1 93.93 117 ASP A CA 1
ATOM 878 C C . ASP A 1 117 ? -19.054 6.575 -2.749 1 93.93 117 ASP A C 1
ATOM 880 O O . ASP A 1 117 ? -18.148 5.848 -2.335 1 93.93 117 ASP A O 1
ATOM 884 N N . LYS A 1 118 ? -18.902 7.54 -3.654 1 96.31 118 LYS A N 1
ATOM 885 C CA . LYS A 1 118 ? -17.584 7.884 -4.179 1 96.31 118 LYS A CA 1
ATOM 886 C C . LYS A 1 118 ? -16.719 8.541 -3.107 1 96.31 118 LYS A C 1
ATOM 888 O O . LYS A 1 118 ? -17.237 9.196 -2.2 1 96.31 118 LYS A O 1
ATOM 893 N N . VAL A 1 119 ? -15.43 8.355 -3.236 1 98.03 119 VAL A N 1
ATOM 894 C CA . VAL A 1 119 ? -14.493 9.07 -2.376 1 98.03 119 VAL A CA 1
ATOM 895 C C . VAL A 1 119 ? -14.366 10.518 -2.843 1 98.03 119 VAL A C 1
ATOM 897 O O . VAL A 1 119 ? -14.259 10.784 -4.042 1 98.03 119 VAL A O 1
ATOM 900 N N . SER A 1 120 ? -14.471 11.463 -1.964 1 98.68 120 SER A N 1
ATOM 901 C CA . SER A 1 120 ? -14.178 12.863 -2.251 1 98.68 120 SER A CA 1
ATOM 902 C C . SER A 1 120 ? -12.718 13.194 -1.96 1 98.68 120 SER A C 1
ATOM 904 O O . SER A 1 120 ? -12.223 12.929 -0.863 1 98.68 120 SER A O 1
ATOM 906 N N . LEU A 1 121 ? -12.072 13.697 -2.93 1 98.88 121 LEU A N 1
ATOM 907 C CA . LEU A 1 121 ? -10.662 14.056 -2.831 1 98.88 121 LEU A CA 1
ATOM 908 C C . LEU A 1 121 ? -10.477 15.567 -2.928 1 98.88 121 LEU A C 1
ATOM 910 O O . LEU A 1 121 ? -10.918 16.189 -3.897 1 98.88 121 LEU A O 1
ATOM 914 N N . TYR A 1 122 ? -9.861 16.14 -1.896 1 98.85 122 TYR A N 1
ATOM 915 C CA . TYR A 1 122 ? -9.579 17.569 -1.807 1 98.85 122 TYR A CA 1
ATOM 916 C C . TYR A 1 122 ? -8.08 17.834 -1.874 1 98.85 122 TYR A C 1
ATOM 918 O O . TYR A 1 122 ? -7.294 17.169 -1.195 1 98.85 122 TYR A O 1
ATOM 926 N N . GLY A 1 123 ? -7.684 18.729 -2.691 1 98.53 123 GLY A N 1
ATOM 927 C CA . GLY A 1 123 ? -6.254 18.988 -2.733 1 98.53 123 GLY A CA 1
ATOM 928 C C . GLY A 1 123 ? -5.882 20.136 -3.652 1 98.53 123 GLY A C 1
ATOM 929 O O . GLY A 1 123 ? -6.752 20.885 -4.101 1 98.53 123 GLY A O 1
ATOM 930 N N . PRO A 1 124 ? -4.6 20.398 -3.87 1 98.14 124 PRO A N 1
ATOM 931 C CA . PRO A 1 124 ? -4.125 21.478 -4.738 1 98.14 124 PRO A CA 1
ATOM 932 C C . PRO A 1 124 ? -4.446 21.236 -6.211 1 98.14 124 PRO A C 1
ATOM 934 O O . PRO A 1 124 ? -4.814 20.121 -6.591 1 98.14 124 PRO A O 1
ATOM 937 N N . VAL A 1 125 ? -4.281 22.316 -6.948 1 96.95 125 VAL A N 1
ATOM 938 C CA . VAL A 1 125 ? -4.356 22.179 -8.399 1 96.95 125 VAL A CA 1
ATOM 939 C C . VAL A 1 125 ? -3.414 21.071 -8.863 1 96.95 125 VAL A C 1
ATOM 941 O O . VAL A 1 125 ? -2.276 20.98 -8.398 1 96.95 125 VAL A O 1
ATOM 944 N N . GLY A 1 126 ? -3.891 20.225 -9.748 1 97.39 126 GLY A N 1
ATOM 945 C CA . GLY A 1 126 ? -3.17 19.038 -10.178 1 97.39 1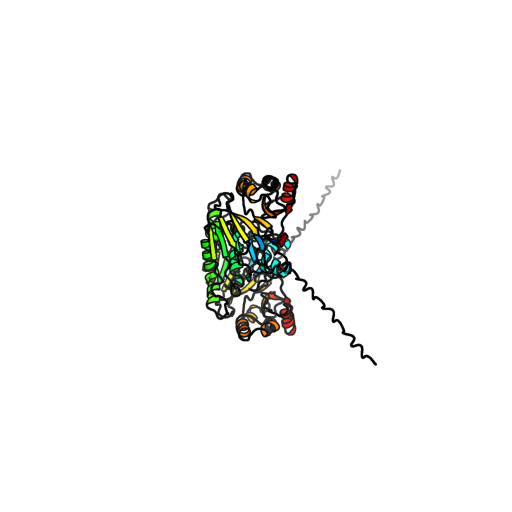26 GLY A CA 1
ATOM 946 C C . GLY A 1 126 ? -3.798 17.748 -9.686 1 97.39 126 GLY A C 1
ATOM 947 O O . GLY A 1 126 ? -3.499 16.669 -10.203 1 97.39 126 GLY A O 1
ATOM 948 N N . THR A 1 127 ? -4.662 17.891 -8.729 1 98.45 127 THR A N 1
ATOM 949 C CA . THR A 1 127 ? -5.338 16.725 -8.172 1 98.45 127 THR A CA 1
ATOM 950 C C . THR A 1 127 ? -6.228 16.064 -9.22 1 98.45 127 THR A C 1
ATOM 952 O O . THR A 1 127 ? -6.306 14.836 -9.291 1 98.45 127 THR A O 1
ATOM 955 N N . GLU A 1 128 ? -6.9 16.821 -10.029 1 98.43 128 GLU A N 1
ATOM 956 C CA . GLU A 1 128 ? -7.727 16.268 -11.096 1 98.43 128 GLU A CA 1
ATOM 957 C C . GLU A 1 128 ? -6.888 15.464 -12.085 1 98.43 128 GLU A C 1
ATOM 959 O O . GLU A 1 128 ? -7.304 14.394 -12.535 1 98.43 128 GLU A O 1
ATOM 964 N N . LYS A 1 129 ? -5.772 16.023 -12.41 1 98.17 129 LYS A N 1
ATOM 965 C CA . LYS A 1 129 ? -4.86 15.321 -13.309 1 98.17 129 LYS A CA 1
ATOM 966 C C . LYS A 1 129 ? -4.418 13.988 -12.711 1 98.17 129 LYS A C 1
ATOM 968 O O . LYS A 1 129 ? -4.368 12.974 -13.411 1 98.17 129 LYS A O 1
ATOM 973 N N . PHE A 1 130 ? -4.065 14.015 -11.472 1 98.62 130 PHE A N 1
ATOM 974 C CA . PHE A 1 130 ? -3.722 12.795 -10.751 1 98.62 130 PHE A CA 1
ATOM 975 C C . PHE A 1 130 ? -4.832 11.759 -10.882 1 98.62 130 PHE A C 1
ATOM 977 O O . PHE A 1 130 ? -4.57 10.6 -11.213 1 98.62 130 PHE A O 1
ATOM 984 N N . VAL A 1 131 ? -6.06 12.137 -10.693 1 98.68 131 VAL A N 1
ATOM 985 C CA . VAL A 1 131 ? -7.208 11.236 -10.681 1 98.68 131 VAL A CA 1
ATOM 986 C C . VAL A 1 131 ? -7.4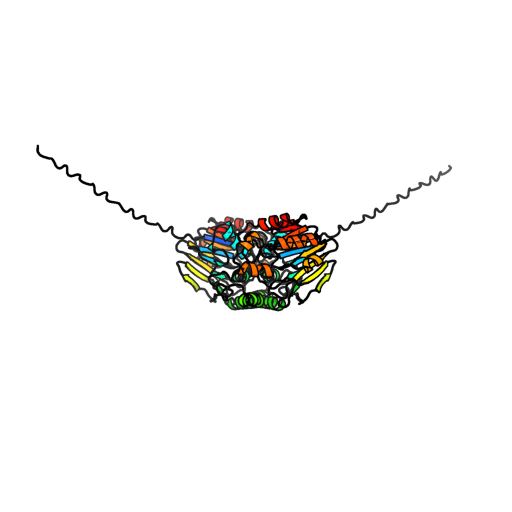59 10.701 -12.089 1 98.68 131 VAL A C 1
ATOM 988 O O . VAL A 1 131 ? -7.775 9.522 -12.265 1 98.68 131 VAL A O 1
ATOM 991 N N . THR A 1 132 ? -7.333 11.522 -13.048 1 98.42 132 THR A N 1
ATOM 992 C CA . THR A 1 132 ? -7.481 11.064 -14.425 1 98.42 132 THR A CA 1
ATOM 993 C C . THR A 1 132 ? -6.429 10.011 -14.761 1 98.42 132 THR A C 1
ATOM 995 O O . THR A 1 132 ? -6.729 9.017 -15.425 1 98.42 132 THR A O 1
ATOM 998 N N . GLY A 1 133 ? -5.233 10.257 -14.339 1 98.62 133 GLY A N 1
ATOM 999 C CA . GLY A 1 133 ? -4.187 9.262 -14.511 1 98.62 133 GLY A CA 1
ATOM 1000 C C . GLY A 1 133 ? -4.503 7.94 -13.838 1 98.62 133 GLY A C 1
ATOM 1001 O O . GLY A 1 133 ? -4.25 6.874 -14.403 1 98.62 133 GLY A O 1
ATOM 1002 N N . TYR A 1 134 ? -5.035 8.043 -12.655 1 98.27 134 TYR A N 1
ATOM 1003 C CA . TYR A 1 134 ? -5.486 6.859 -11.932 1 98.27 134 TYR A CA 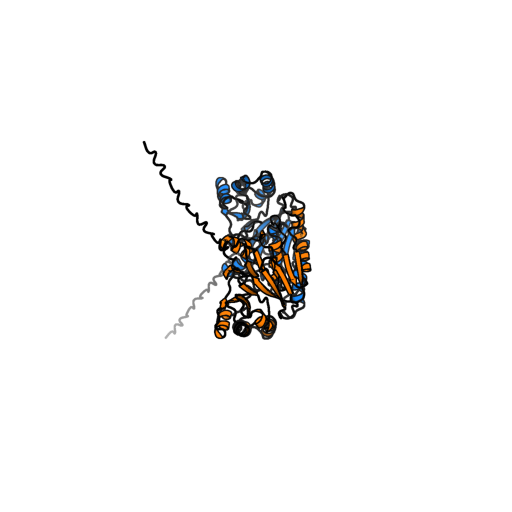1
ATOM 1004 C C . TYR A 1 134 ? -6.518 6.085 -12.744 1 98.27 134 TYR A C 1
ATOM 1006 O O . TYR A 1 134 ? -6.44 4.859 -12.852 1 98.27 134 TYR A O 1
ATOM 1014 N N . TYR A 1 135 ? -7.513 6.77 -13.366 1 98.45 135 TYR A N 1
ATOM 1015 C CA . TYR A 1 135 ? -8.513 6.118 -14.204 1 98.45 135 TYR A CA 1
ATOM 1016 C C . TYR A 1 135 ? -7.856 5.393 -15.373 1 98.45 135 TYR A C 1
ATOM 1018 O O . TYR A 1 135 ? -8.195 4.245 -15.669 1 98.45 135 TYR A O 1
ATOM 1026 N N . ASP A 1 136 ? -6.927 6.081 -15.947 1 98.33 136 ASP A N 1
ATOM 1027 C CA . ASP A 1 136 ? -6.239 5.502 -17.097 1 98.33 136 ASP A CA 1
ATOM 1028 C C . ASP A 1 136 ? -5.421 4.279 -16.689 1 98.33 136 ASP A C 1
ATOM 1030 O O . ASP A 1 136 ? -5.425 3.262 -17.387 1 98.33 136 ASP A O 1
ATOM 1034 N N . MET A 1 137 ? -4.751 4.379 -15.615 1 98.52 137 MET A N 1
ATOM 1035 C CA . MET A 1 137 ? -3.895 3.31 -15.108 1 98.52 137 MET A CA 1
ATOM 1036 C C . MET A 1 137 ? -4.692 2.026 -14.904 1 98.52 137 MET A C 1
ATOM 1038 O O . MET A 1 137 ? -4.241 0.943 -15.283 1 98.52 137 MET A O 1
ATOM 1042 N N . LEU A 1 138 ? -5.902 2.178 -14.389 1 98.17 138 LEU A N 1
ATOM 1043 C CA . LEU A 1 138 ? -6.668 0.99 -14.029 1 98.17 138 LEU A CA 1
ATOM 1044 C C . LEU A 1 138 ? -7.797 0.748 -15.026 1 98.17 138 LEU A C 1
ATOM 1046 O O . LEU A 1 138 ? -8.761 0.043 -14.719 1 98.17 138 LEU A O 1
ATOM 1050 N N . SER A 1 139 ? -7.718 1.305 -16.215 1 97.56 139 SER A N 1
ATOM 1051 C CA . SER A 1 139 ? -8.802 1.283 -17.192 1 97.56 139 SER A CA 1
ATOM 1052 C C . SER A 1 139 ? -9.182 -0.147 -17.563 1 97.56 139 SER A C 1
ATOM 1054 O O . SER A 1 139 ? -10.359 -0.447 -17.776 1 97.56 139 SER A O 1
ATOM 1056 N N . VAL A 1 140 ? -8.216 -1.054 -17.665 1 95.93 140 VAL A N 1
ATOM 1057 C CA . VAL A 1 140 ? -8.507 -2.431 -18.051 1 95.93 140 VAL A CA 1
ATOM 1058 C C . VAL A 1 140 ? -9.326 -3.112 -16.957 1 95.93 140 VAL A C 1
ATOM 1060 O O . VAL A 1 140 ? -10.357 -3.727 -17.238 1 95.93 140 VAL A O 1
ATOM 1063 N N . ASP A 1 141 ? -8.916 -2.973 -15.735 1 95.37 141 ASP A N 1
ATOM 1064 C CA . ASP A 1 141 ? -9.658 -3.565 -14.626 1 95.37 141 ASP A CA 1
ATOM 1065 C C . ASP A 1 141 ? -11.059 -2.969 -14.522 1 95.37 141 ASP A C 1
ATOM 1067 O O . ASP A 1 141 ? -12.039 -3.698 -14.354 1 95.37 141 ASP A O 1
ATOM 1071 N N . ILE A 1 142 ? -11.135 -1.644 -14.567 1 95.93 142 ILE A N 1
ATOM 1072 C CA . ILE A 1 142 ? -12.414 -0.947 -14.492 1 95.93 142 ILE A CA 1
ATOM 1073 C C . ILE A 1 142 ? -13.34 -1.448 -15.598 1 95.93 142 ILE A C 1
ATOM 1075 O O . ILE A 1 142 ? -14.516 -1.727 -15.352 1 95.93 142 ILE A O 1
ATOM 1079 N N . GLY A 1 143 ? -12.812 -1.599 -16.778 1 94.42 143 GLY A N 1
ATOM 1080 C CA . GLY A 1 143 ? -13.595 -2.121 -17.886 1 94.42 143 GLY A CA 1
ATOM 1081 C C . GLY A 1 143 ? -14.078 -3.541 -17.66 1 94.42 143 GLY A C 1
ATOM 1082 O O . GLY A 1 143 ? -15.241 -3.856 -17.921 1 94.42 143 GLY A O 1
ATOM 1083 N N . LEU A 1 144 ? -13.167 -4.377 -17.177 1 91.44 144 LEU A N 1
ATOM 1084 C CA . LEU A 1 144 ? -13.507 -5.77 -16.912 1 91.44 144 LEU A CA 1
ATOM 1085 C C . LEU A 1 144 ? -14.639 -5.869 -15.895 1 91.44 144 LEU A C 1
ATOM 1087 O O . LEU A 1 144 ? -15.549 -6.687 -16.05 1 91.44 144 LEU A O 1
ATOM 1091 N N . ARG A 1 145 ? -14.601 -5.018 -14.923 1 91.58 145 ARG A N 1
ATOM 1092 C CA . ARG A 1 145 ? -15.601 -5.071 -13.862 1 91.58 145 ARG A CA 1
ATOM 1093 C C . ARG A 1 145 ? -16.923 -4.469 -14.325 1 91.58 145 ARG A C 1
ATOM 1095 O O . ARG A 1 145 ? -17.993 -5.006 -14.03 1 91.58 145 ARG A O 1
ATOM 1102 N N . THR A 1 146 ? -16.906 -3.39 -14.972 1 93.02 146 THR A N 1
ATOM 1103 C CA . THR A 1 146 ? -18.124 -2.684 -15.357 1 93.02 146 THR A CA 1
ATOM 1104 C C . THR A 1 146 ? -18.82 -3.396 -16.513 1 93.02 146 THR A C 1
ATOM 1106 O O . THR A 1 146 ? -20.022 -3.223 -16.722 1 93.02 146 THR A O 1
ATOM 1109 N N . SER A 1 147 ? -18.082 -4.172 -17.258 1 88.76 147 SER A N 1
ATOM 1110 C CA . SER A 1 147 ? -18.675 -4.882 -18.387 1 88.76 147 SER A CA 1
ATOM 1111 C C . SER A 1 147 ? -18.975 -6.334 -18.03 1 88.76 147 SER A C 1
ATOM 1113 O O . SER A 1 147 ? -19.599 -7.055 -18.812 1 88.76 147 SER A O 1
ATOM 1115 N N . GLY A 1 148 ? -18.501 -6.719 -16.962 1 83.01 148 GLY A N 1
ATOM 1116 C CA . GLY A 1 148 ? -18.64 -8.115 -16.581 1 83.01 148 GLY A CA 1
ATOM 1117 C C . GLY A 1 148 ? -19.983 -8.43 -15.948 1 83.01 148 GLY A C 1
ATOM 1118 O O . GLY A 1 148 ? -20.925 -7.643 -16.056 1 83.01 148 GLY A O 1
ATOM 1119 N N . LYS A 1 149 ? -20.015 -9.68 -15.344 1 78.48 149 LYS A N 1
ATOM 1120 C CA . LYS A 1 149 ? -21.267 -10.217 -14.816 1 78.48 149 LYS A CA 1
ATOM 1121 C C . LYS A 1 149 ? -21.4 -9.933 -13.323 1 78.48 149 LYS A C 1
ATOM 1123 O O . LYS A 1 149 ? -22.49 -10.049 -12.758 1 78.48 149 LYS A O 1
ATOM 1128 N N . GLN A 1 150 ? -20.297 -9.493 -12.745 1 79.6 150 GLN A N 1
ATOM 1129 C CA . GLN A 1 150 ? -20.326 -9.242 -11.308 1 79.6 150 GLN A CA 1
ATOM 1130 C C . GLN A 1 150 ? -21.254 -8.078 -10.972 1 79.6 150 GLN A C 1
ATOM 1132 O O . GLN A 1 150 ? -21.198 -7.028 -11.614 1 79.6 150 GLN A O 1
ATOM 1137 N N . PRO A 1 151 ? -22.107 -8.296 -9.995 1 81.94 151 PRO A N 1
ATOM 1138 C CA . PRO A 1 151 ? -22.971 -7.189 -9.577 1 81.94 151 PRO A CA 1
ATOM 1139 C C . PRO A 1 151 ? -22.187 -6.026 -8.974 1 81.94 151 PRO A C 1
ATOM 1141 O O . PRO A 1 151 ? -21.275 -6.241 -8.172 1 81.94 151 PRO A O 1
ATOM 1144 N N . LEU A 1 152 ? -22.533 -4.89 -9.449 1 88.32 152 LEU A N 1
ATOM 1145 C CA . LEU A 1 152 ? -21.958 -3.65 -8.939 1 88.32 152 LEU A CA 1
ATOM 1146 C C . LEU A 1 152 ? -23.016 -2.812 -8.229 1 88.32 152 LEU A C 1
ATOM 1148 O O . LEU A 1 152 ? -24.148 -2.7 -8.706 1 88.32 152 LEU A O 1
ATOM 1152 N N . LYS A 1 153 ? -22.771 -2.298 -7.082 1 89.76 153 LYS A N 1
ATOM 1153 C CA . LYS A 1 153 ? -23.683 -1.365 -6.427 1 89.76 153 LYS A CA 1
ATOM 1154 C C . LYS A 1 153 ? -23.911 -0.124 -7.285 1 89.76 153 LYS A C 1
ATOM 1156 O O . LYS A 1 153 ? -25.054 0.234 -7.576 1 89.76 153 LYS A O 1
ATOM 1161 N N . ASP A 1 154 ? -22.869 0.546 -7.625 1 93.34 154 ASP A N 1
ATOM 1162 C CA . ASP A 1 154 ? -22.8 1.671 -8.552 1 93.34 154 ASP A CA 1
ATOM 1163 C C . ASP A 1 154 ? -21.56 1.579 -9.437 1 93.34 154 ASP A C 1
ATOM 1165 O O . ASP A 1 154 ? -20.432 1.607 -8.94 1 93.34 154 ASP A O 1
ATOM 1169 N N . PRO A 1 155 ? -21.703 1.425 -10.727 1 93.88 155 PRO A N 1
ATOM 1170 C CA . PRO A 1 155 ? -20.574 1.215 -11.637 1 93.88 155 PRO A CA 1
ATOM 1171 C C . PRO A 1 155 ? -19.649 2.428 -11.719 1 93.88 155 PRO A C 1
ATOM 1173 O O . PRO A 1 155 ? -18.597 2.364 -12.36 1 93.88 155 PRO A O 1
ATOM 1176 N N . THR A 1 156 ? -20.016 3.532 -11.05 1 94.82 156 THR A N 1
ATOM 1177 C CA . THR A 1 156 ? -19.198 4.738 -11.123 1 94.82 156 THR A CA 1
ATOM 1178 C C . THR A 1 156 ? -18.435 4.953 -9.819 1 94.82 156 THR A C 1
ATOM 1180 O O . THR A 1 156 ? -17.703 5.935 -9.676 1 94.82 156 THR A O 1
ATOM 1183 N N . ASN A 1 157 ? -18.462 4.004 -8.929 1 95.26 157 ASN A N 1
ATOM 1184 C CA . ASN A 1 157 ? -17.915 4.222 -7.594 1 95.26 157 ASN A CA 1
ATOM 1185 C C . ASN A 1 157 ? -16.391 4.142 -7.594 1 95.26 157 ASN A C 1
ATOM 1187 O O . ASN A 1 157 ? -15.747 4.479 -6.598 1 95.26 157 ASN A O 1
ATOM 1191 N N . TYR A 1 158 ? -15.784 3.715 -8.687 1 95.5 158 TYR A N 1
ATOM 1192 C CA . TYR A 1 158 ? -14.334 3.807 -8.815 1 95.5 158 TYR A CA 1
ATOM 1193 C C . TYR A 1 158 ? -13.894 5.254 -9.006 1 95.5 158 TYR A C 1
ATOM 1195 O O . TYR A 1 158 ? -12.717 5.579 -8.835 1 95.5 158 TYR A O 1
ATOM 1203 N N . GLN A 1 159 ? -14.848 6.123 -9.383 1 97.57 159 GLN A N 1
ATOM 1204 C CA . GLN A 1 159 ? -14.54 7.529 -9.623 1 97.57 159 GLN A CA 1
ATOM 1205 C C . GLN A 1 159 ? -14.461 8.307 -8.312 1 97.57 159 GLN A C 1
ATOM 1207 O O . GLN A 1 159 ? -14.965 7.852 -7.283 1 97.57 159 GLN A O 1
ATOM 1212 N N . MET A 1 160 ? -13.752 9.382 -8.379 1 98.37 160 MET A N 1
ATOM 1213 C CA . MET A 1 160 ? -13.62 10.259 -7.219 1 98.37 160 MET A CA 1
ATOM 1214 C C . MET A 1 160 ? -14.233 11.627 -7.497 1 98.37 160 MET A C 1
ATOM 1216 O O . MET A 1 160 ? -14.23 12.093 -8.638 1 98.37 160 MET A O 1
ATOM 1220 N N . ASN A 1 161 ? -14.836 12.244 -6.493 1 98.46 161 ASN A N 1
ATOM 1221 C CA . ASN A 1 161 ? -15.226 13.649 -6.541 1 98.46 161 ASN A CA 1
ATOM 1222 C C . ASN A 1 161 ? -14.067 14.565 -6.158 1 98.46 161 ASN A C 1
ATOM 1224 O O . ASN A 1 161 ? -13.674 14.622 -4.991 1 98.46 161 ASN A O 1
ATOM 1228 N N . VAL A 1 162 ? -13.599 15.363 -7.112 1 98.75 162 VAL A N 1
ATOM 1229 C CA . VAL A 1 162 ? -12.364 16.106 -6.883 1 98.75 162 VAL A CA 1
ATOM 1230 C C . VAL A 1 162 ? -12.682 17.583 -6.663 1 98.75 162 VAL A C 1
ATOM 1232 O O . VAL A 1 162 ? -13.461 18.175 -7.414 1 98.75 162 VAL A O 1
ATOM 1235 N N . THR A 1 163 ? -12.164 18.152 -5.629 1 98.65 163 THR A N 1
ATOM 1236 C CA . THR A 1 163 ? -12.163 19.588 -5.376 1 98.65 163 THR A CA 1
ATOM 1237 C C . THR A 1 163 ? -10.736 20.121 -5.286 1 98.65 163 THR A C 1
ATOM 1239 O O . THR A 1 163 ? -9.962 19.693 -4.428 1 98.65 163 THR A O 1
ATOM 1242 N N . GLU A 1 164 ? -10.442 21.059 -6.147 1 98.27 164 GLU A N 1
ATOM 1243 C CA . GLU A 1 164 ? -9.112 21.659 -6.17 1 98.27 164 GLU A CA 1
ATOM 1244 C C . GLU A 1 164 ? -9.141 23.087 -5.632 1 98.27 164 GLU A C 1
ATOM 1246 O O . GLU A 1 164 ? -10.15 23.784 -5.762 1 98.27 164 GLU A O 1
ATOM 1251 N N . TYR A 1 165 ? -8.129 23.507 -5.01 1 97.39 165 TYR A N 1
ATOM 1252 C CA . TYR A 1 165 ? -7.962 24.892 -4.584 1 97.39 165 TYR A CA 1
ATOM 1253 C C . TYR A 1 165 ? -6.503 25.321 -4.681 1 97.39 165 TYR A C 1
ATOM 1255 O O . TYR A 1 165 ? -5.608 24.479 -4.786 1 97.39 165 TYR A O 1
ATOM 1263 N N . THR A 1 166 ? -6.244 26.646 -4.733 1 96 166 THR A N 1
ATOM 1264 C CA . THR A 1 166 ? -4.913 27.195 -4.969 1 96 166 THR A CA 1
ATOM 1265 C C . THR A 1 166 ? -4.458 28.04 -3.782 1 96 166 THR A C 1
ATOM 1267 O O . THR A 1 166 ? -3.294 28.438 -3.707 1 96 166 THR A O 1
ATOM 1270 N N . GLU A 1 167 ? -5.386 28.347 -2.963 1 96.39 167 GLU A N 1
ATOM 1271 C CA . GLU A 1 167 ? -5.086 29.203 -1.82 1 96.39 167 GLU A CA 1
ATOM 1272 C C . GLU A 1 167 ? -5.825 28.734 -0.57 1 96.39 167 GLU A C 1
ATOM 1274 O O . GLU A 1 167 ? -6.659 27.829 -0.638 1 96.39 167 GLU A O 1
ATOM 1279 N N . SER A 1 168 ? -5.457 29.354 0.488 1 95.26 168 SER A N 1
ATOM 1280 C CA . SER A 1 168 ? -6.137 29.053 1.743 1 95.26 168 SER A CA 1
ATOM 1281 C C . SER A 1 168 ? -7.644 29.248 1.615 1 95.26 168 SER A C 1
ATOM 1283 O O . SER A 1 168 ? -8.101 30.198 0.976 1 95.26 168 SER A O 1
ATOM 1285 N N . ASN A 1 169 ? -8.384 28.288 2.257 1 95.43 169 ASN A N 1
ATOM 1286 C CA . ASN A 1 169 ? -9.839 28.302 2.149 1 95.43 169 ASN A CA 1
ATOM 1287 C C . ASN A 1 169 ? -10.483 27.328 3.132 1 95.43 169 ASN A C 1
ATOM 1289 O O . ASN A 1 169 ? -9.808 26.455 3.679 1 95.43 169 ASN A O 1
ATOM 1293 N N . THR A 1 170 ? -11.72 27.656 3.377 1 98.33 170 THR A N 1
ATOM 1294 C CA . THR A 1 170 ? -12.53 26.608 3.988 1 98.33 170 THR A CA 1
ATOM 1295 C C . THR A 1 170 ? -12.965 25.584 2.944 1 98.33 170 THR A C 1
ATOM 1297 O O . THR A 1 170 ? -13.728 25.905 2.03 1 98.33 170 THR A O 1
ATOM 1300 N N . VAL A 1 171 ? -12.591 24.314 3.103 1 98.37 171 VAL A N 1
ATOM 1301 C CA . VAL A 1 171 ? -12.769 23.361 2.012 1 98.37 171 VAL A CA 1
ATOM 1302 C C . VAL A 1 171 ? -13.858 22.355 2.377 1 98.37 171 VAL A C 1
ATOM 1304 O O . VAL A 1 171 ? -14.341 21.614 1.517 1 98.37 171 VAL A O 1
ATOM 1307 N N . TYR A 1 172 ? -14.211 22.318 3.6 1 98.46 172 TYR A N 1
ATOM 1308 C CA . TYR A 1 172 ? -15.278 21.455 4.095 1 98.46 172 TYR A CA 1
ATOM 1309 C C . TYR A 1 172 ? -15.971 22.081 5.3 1 98.46 172 TYR A C 1
ATOM 1311 O O . TYR A 1 172 ? -15.31 22.596 6.205 1 98.46 172 TYR A O 1
ATOM 1319 N N . ASP A 1 173 ? -17.266 22.16 5.353 1 98.43 173 ASP A N 1
ATOM 1320 C CA . ASP A 1 173 ? -18.056 22.704 6.453 1 98.43 173 ASP A CA 1
ATOM 1321 C C . ASP A 1 173 ? -19.43 22.04 6.523 1 98.43 173 ASP A C 1
ATOM 1323 O O . ASP A 1 173 ? -20.418 22.595 6.038 1 98.43 173 ASP A O 1
ATOM 1327 N N . GLN A 1 174 ? -19.451 20.849 7.058 1 96.72 174 GLN A N 1
ATOM 1328 C CA . GLN A 1 174 ? -20.682 20.069 7.126 1 96.72 174 GLN A CA 1
ATOM 1329 C C . GLN A 1 174 ? -20.723 19.215 8.39 1 96.72 174 GLN A C 1
ATOM 1331 O O . GLN A 1 174 ? -19.682 18.773 8.881 1 96.72 174 GLN A O 1
ATOM 1336 N N . ASP A 1 175 ? -21.887 19.037 8.972 1 92.93 175 ASP A N 1
ATOM 1337 C CA . ASP A 1 175 ? -22.173 18.069 10.026 1 92.93 175 ASP A CA 1
ATOM 1338 C C . ASP A 1 175 ? -21.283 18.304 11.245 1 92.93 175 ASP A C 1
ATOM 1340 O O . ASP A 1 175 ? -20.756 17.354 11.828 1 92.93 175 ASP A O 1
ATOM 1344 N N . GLY A 1 176 ? -20.953 19.607 11.517 1 95.54 176 GLY A N 1
ATOM 1345 C CA . GLY A 1 176 ? -20.223 19.962 12.724 1 95.54 176 GLY A CA 1
ATOM 1346 C C . GLY A 1 176 ? -18.718 19.912 12.548 1 95.54 176 GLY A C 1
ATOM 1347 O O . GLY A 1 176 ? -17.968 20.137 13.5 1 95.54 176 GLY A O 1
ATOM 1348 N N . VAL A 1 177 ? -18.309 19.627 11.326 1 98.28 177 VAL A N 1
ATOM 1349 C CA . VAL A 1 177 ? -16.878 19.571 11.043 1 98.28 177 VAL A CA 1
ATOM 1350 C C . VAL A 1 177 ? -16.504 20.669 10.051 1 98.28 177 VAL A C 1
ATOM 1352 O O . VAL A 1 177 ? -17.135 20.809 9.001 1 98.28 177 VAL A O 1
ATOM 1355 N N . LYS A 1 178 ? -15.566 21.462 10.439 1 98.82 178 LYS A N 1
ATOM 1356 C CA . LYS A 1 178 ? -15.007 22.484 9.558 1 98.82 178 LYS A CA 1
ATOM 1357 C C . LYS A 1 178 ? -13.531 22.218 9.274 1 98.82 178 LYS A C 1
ATOM 1359 O O . LYS A 1 178 ? -12.743 22.013 10.2 1 98.82 178 LYS A O 1
ATOM 1364 N N . ILE A 1 179 ? -13.181 22.156 7.989 1 98.9 179 ILE A N 1
ATOM 1365 C CA . ILE A 1 179 ? -11.796 21.93 7.591 1 98.9 179 ILE A CA 1
ATOM 1366 C C . ILE A 1 179 ? -11.292 23.12 6.777 1 98.9 179 ILE A C 1
ATOM 1368 O O . ILE A 1 179 ? -11.886 23.479 5.758 1 98.9 179 ILE A O 1
ATOM 1372 N N . GLU A 1 180 ? -10.267 23.716 7.233 1 98.84 180 GLU A N 1
ATOM 1373 C CA . GLU A 1 180 ? -9.608 24.838 6.572 1 98.84 180 GLU A CA 1
ATOM 1374 C C . GLU A 1 180 ? -8.224 24.444 6.064 1 98.84 180 GLU A C 1
ATOM 1376 O O . GLU A 1 180 ? -7.385 23.973 6.835 1 98.84 180 GLU A O 1
ATOM 1381 N N . ALA A 1 181 ? -8.04 24.631 4.791 1 98.73 181 ALA A N 1
ATOM 1382 C CA . ALA A 1 181 ? -6.706 24.508 4.209 1 98.73 181 ALA A CA 1
ATOM 1383 C C . ALA A 1 181 ? -5.946 25.829 4.295 1 98.73 181 ALA A C 1
ATOM 1385 O O . ALA A 1 181 ? -6.506 26.893 4.02 1 98.73 181 ALA A O 1
ATOM 1386 N N . PHE A 1 182 ? -4.716 25.81 4.706 1 98.3 182 PHE A N 1
ATOM 1387 C CA . PHE A 1 182 ? -3.867 26.995 4.702 1 98.3 182 PHE A CA 1
ATOM 1388 C C . PHE A 1 182 ? -2.533 26.703 4.026 1 98.3 182 PHE A C 1
ATOM 1390 O O . PHE A 1 182 ? -1.997 25.6 4.15 1 98.3 182 PHE A O 1
ATOM 1397 N N . THR A 1 183 ? -1.998 27.666 3.317 1 97.61 183 THR A N 1
ATOM 1398 C CA . THR A 1 183 ? -0.749 27.48 2.587 1 97.61 183 THR A CA 1
ATOM 1399 C C . THR A 1 183 ? 0.438 27.453 3.545 1 97.61 183 THR A C 1
ATOM 1401 O O . THR A 1 183 ? 0.45 28.17 4.548 1 97.61 183 THR A O 1
ATOM 1404 N N . VAL A 1 184 ? 1.397 26.611 3.212 1 97.63 184 VAL A N 1
ATOM 1405 C CA . VAL A 1 184 ? 2.632 26.526 3.984 1 97.63 184 VAL A CA 1
ATOM 1406 C C . VAL A 1 184 ? 3.834 26.569 3.042 1 97.63 184 VAL A C 1
ATOM 1408 O O . VAL A 1 184 ? 3.718 26.232 1.862 1 97.63 184 VAL A O 1
ATOM 1411 N N . PRO A 1 185 ? 4.992 27.034 3.514 1 96.67 185 PRO A N 1
ATOM 1412 C CA . PRO A 1 185 ? 6.201 26.989 2.689 1 96.67 185 PRO A CA 1
ATOM 1413 C C . PRO A 1 185 ? 6.812 25.592 2.614 1 96.67 185 PRO A C 1
ATOM 1415 O O . PRO A 1 185 ? 7.121 24.993 3.648 1 96.67 185 PRO A O 1
ATOM 1418 N N . HIS A 1 186 ? 6.962 25.026 1.44 1 96.11 186 HIS A N 1
ATOM 1419 C CA . HIS A 1 186 ? 7.558 23.716 1.208 1 96.11 186 HIS A CA 1
ATOM 1420 C C . HIS A 1 186 ? 8.458 23.73 -0.023 1 96.11 186 HIS A C 1
ATOM 1422 O O . HIS A 1 186 ? 8.22 22.991 -0.981 1 96.11 186 HIS A O 1
ATOM 1428 N N . GLY A 1 187 ? 9.496 24.544 0.123 1 91.59 187 GLY A N 1
ATOM 1429 C CA . GLY A 1 187 ? 10.437 24.674 -0.979 1 91.59 187 GLY A CA 1
ATOM 1430 C C . GLY A 1 187 ? 9.8 25.215 -2.246 1 91.59 187 GLY A C 1
ATOM 1431 O O . GLY A 1 187 ? 9.135 26.252 -2.219 1 91.59 187 GLY A O 1
ATOM 1432 N N . ASP A 1 188 ? 10.002 24.451 -3.381 1 86.39 188 ASP A N 1
ATOM 1433 C CA . ASP A 1 188 ? 9.515 24.907 -4.68 1 86.39 188 ASP A CA 1
ATOM 1434 C C . ASP A 1 188 ? 8.12 24.357 -4.967 1 86.39 188 ASP A C 1
ATOM 1436 O O . ASP A 1 188 ? 7.548 24.624 -6.025 1 86.39 188 ASP A O 1
ATOM 1440 N N . ILE A 1 189 ? 7.609 23.656 -4.026 1 89.83 189 ILE A N 1
ATOM 1441 C CA . ILE A 1 189 ? 6.28 23.082 -4.207 1 89.83 189 ILE A CA 1
ATOM 1442 C C . ILE A 1 189 ? 5.217 24.122 -3.859 1 89.83 189 ILE A C 1
ATOM 1444 O O . ILE A 1 189 ? 5.127 24.567 -2.713 1 89.83 189 ILE A O 1
ATOM 1448 N N . ARG A 1 190 ? 4.461 24.466 -4.871 1 87.87 190 ARG A N 1
ATOM 1449 C CA . ARG A 1 190 ? 3.4 25.453 -4.701 1 87.87 190 ARG A CA 1
ATOM 1450 C C . ARG A 1 190 ? 2.148 25.049 -5.471 1 87.87 190 ARG A C 1
ATOM 1452 O O . ARG A 1 190 ? 2.211 24.783 -6.674 1 87.87 190 ARG A O 1
ATOM 1459 N N . PRO A 1 191 ? 1.068 25.055 -4.805 1 93.83 191 PRO A N 1
ATOM 1460 C CA . PRO A 1 191 ? 0.874 25.279 -3.371 1 93.83 191 PRO A CA 1
ATOM 1461 C C . PRO A 1 191 ? 1.092 24.016 -2.542 1 93.83 191 PRO A C 1
ATOM 1463 O O . PRO A 1 191 ? 1.02 22.905 -3.072 1 93.83 191 PRO A O 1
ATOM 1466 N N . ALA A 1 192 ? 1.443 24.133 -1.369 1 97.16 192 ALA A N 1
ATOM 1467 C CA . ALA A 1 192 ? 1.397 23.127 -0.311 1 97.16 192 ALA A CA 1
ATOM 1468 C C . ALA A 1 192 ? 0.5 23.58 0.838 1 97.16 192 ALA A C 1
ATOM 1470 O O . ALA A 1 192 ? 0.43 24.772 1.146 1 97.16 192 ALA A O 1
ATOM 1471 N N . PHE A 1 193 ? -0.146 22.639 1.445 1 98.58 193 PHE A N 1
ATOM 1472 C CA . PHE A 1 193 ? -1.152 23.02 2.429 1 98.58 193 PHE A CA 1
ATOM 1473 C C . PHE A 1 193 ? -0.925 22.288 3.747 1 98.58 193 PHE A C 1
ATOM 1475 O O . PHE A 1 193 ? -0.413 21.167 3.759 1 98.58 193 PHE A O 1
ATOM 1482 N N . GLY A 1 194 ? -1.277 22.935 4.868 1 98.67 194 GLY A N 1
ATOM 1483 C CA . GLY A 1 194 ? -1.728 22.319 6.106 1 98.67 194 GLY A CA 1
ATOM 1484 C C . GLY A 1 194 ? -3.232 22.393 6.296 1 98.67 194 GLY A C 1
ATOM 1485 O O . GLY A 1 194 ? -3.934 23.01 5.492 1 98.67 194 GLY A O 1
ATOM 1486 N N . TYR A 1 195 ? -3.732 21.713 7.38 1 98.92 195 TYR A N 1
ATOM 1487 C CA . TYR A 1 195 ? -5.174 21.692 7.598 1 98.92 195 TYR A CA 1
ATOM 1488 C C . TYR A 1 195 ? -5.507 21.94 9.064 1 98.92 195 TYR A C 1
ATOM 1490 O O . TYR A 1 195 ? -4.813 21.449 9.957 1 98.92 195 TYR A O 1
ATOM 1498 N N . LYS A 1 196 ? -6.525 22.712 9.276 1 98.94 196 LYS A N 1
ATOM 1499 C CA . LYS A 1 196 ? -7.152 22.877 10.584 1 98.94 196 LYS A CA 1
ATOM 1500 C C . LYS A 1 196 ? -8.547 22.26 10.606 1 98.94 196 LYS A C 1
ATOM 1502 O O . LYS A 1 196 ? -9.412 22.639 9.813 1 98.94 196 LYS A O 1
ATOM 1507 N N . VAL A 1 197 ? -8.722 21.301 11.45 1 98.92 197 VAL A N 1
ATOM 1508 C CA . VAL A 1 197 ? -9.997 20.605 11.596 1 98.92 197 VAL A CA 1
ATOM 1509 C C . VAL A 1 197 ? -10.669 21.024 12.901 1 98.92 197 VAL A C 1
ATOM 1511 O O . VAL A 1 197 ? -10.106 20.84 13.983 1 98.92 197 VAL A O 1
ATOM 1514 N N . THR A 1 198 ? -11.832 21.578 12.782 1 98.79 198 THR A N 1
ATOM 1515 C CA . THR A 1 198 ? -12.602 21.973 13.956 1 98.79 198 THR A CA 1
ATOM 1516 C C . THR A 1 198 ? -13.858 21.117 14.091 1 98.79 198 THR A C 1
ATOM 1518 O O . THR A 1 198 ? -14.688 21.075 13.18 1 98.79 198 THR A O 1
ATOM 1521 N N . THR A 1 199 ? -13.926 20.387 15.113 1 98.3 199 THR A N 1
ATOM 1522 C CA . THR A 1 199 ? -15.131 19.685 15.54 1 98.3 199 THR A CA 1
ATOM 1523 C C . THR A 1 199 ? -15.697 20.307 16.813 1 98.3 199 THR A C 1
ATOM 1525 O O . THR A 1 199 ? -15.072 21.185 17.413 1 98.3 199 THR A O 1
ATOM 1528 N N . PRO A 1 200 ? -16.894 19.914 17.195 1 97.2 200 PRO A N 1
ATOM 1529 C CA . PRO A 1 200 ? -17.486 20.531 18.384 1 97.2 200 PRO A CA 1
ATOM 1530 C C . PRO A 1 200 ? -16.617 20.369 19.629 1 97.2 200 PRO A C 1
ATOM 1532 O O . PRO A 1 200 ? -16.62 21.237 20.506 1 97.2 200 PRO A O 1
ATOM 1535 N N . ASP A 1 201 ? -15.797 19.317 19.645 1 97.28 201 ASP A N 1
ATOM 1536 C CA . ASP A 1 201 ? -15.104 19.036 20.899 1 97.28 201 ASP A CA 1
ATOM 1537 C C . ASP A 1 201 ? -13.597 19.236 20.75 1 97.28 201 ASP A C 1
ATOM 1539 O O . ASP A 1 201 ? -12.874 19.312 21.746 1 97.28 201 ASP A O 1
ATOM 1543 N N . LYS A 1 202 ? -13.043 19.372 19.523 1 97.91 202 LYS A N 1
ATOM 1544 C CA . LYS A 1 202 ? -11.593 19.415 19.356 1 97.91 202 LYS A CA 1
ATOM 1545 C C . LYS A 1 202 ? -11.2 20.311 18.185 1 97.91 202 LYS A C 1
ATOM 1547 O O . LYS A 1 202 ? -11.945 20.429 17.21 1 97.91 202 LYS A O 1
ATOM 1552 N N . VAL A 1 203 ? -10.049 20.926 18.339 1 98.76 203 VAL A N 1
ATOM 1553 C CA . VAL A 1 203 ? -9.345 21.574 17.237 1 98.76 203 VAL A CA 1
ATOM 1554 C C . VAL A 1 203 ? -8.048 20.825 16.941 1 98.76 203 VAL A C 1
ATOM 1556 O O . VAL A 1 203 ? -7.18 20.706 17.81 1 98.76 203 VAL A O 1
ATOM 1559 N N . VAL A 1 204 ? -7.924 20.302 15.738 1 98.93 204 VAL A N 1
ATOM 1560 C CA . VAL A 1 204 ? -6.756 19.546 15.296 1 98.93 204 VAL A CA 1
ATOM 1561 C C . VAL A 1 204 ? -6.063 20.286 14.155 1 98.93 204 VAL A C 1
ATOM 1563 O O . VAL A 1 204 ? -6.709 20.689 13.185 1 98.93 204 VAL A O 1
ATOM 1566 N N . VAL A 1 205 ? -4.786 20.489 14.273 1 98.96 205 VAL A N 1
ATOM 1567 C CA . VAL A 1 205 ? -4.012 21.121 13.21 1 98.96 205 VAL A CA 1
ATOM 1568 C C . VAL A 1 205 ? -2.972 20.139 12.674 1 98.96 205 VAL A C 1
ATOM 1570 O O . VAL A 1 205 ? -2.258 19.497 13.448 1 98.96 205 VAL A O 1
ATOM 1573 N N . ILE A 1 206 ? -2.91 20.006 11.408 1 98.95 206 ILE A N 1
ATOM 1574 C CA . ILE A 1 206 ? -1.978 19.142 10.691 1 98.95 206 ILE A CA 1
ATOM 1575 C C . ILE A 1 206 ? -1.085 19.985 9.784 1 98.95 206 ILE A C 1
ATOM 1577 O O . ILE A 1 206 ? -1.574 20.666 8.88 1 98.95 206 ILE A O 1
ATOM 1581 N N . SER A 1 207 ? 0.129 19.903 9.917 1 98.74 207 SER A N 1
ATOM 1582 C CA . SER A 1 207 ? 1.035 20.888 9.336 1 98.74 207 SER A CA 1
ATOM 1583 C C . SER A 1 207 ? 1.239 20.64 7.845 1 98.74 207 SER A C 1
ATOM 1585 O O . SER A 1 207 ? 1.568 21.562 7.097 1 98.74 207 SER A O 1
ATOM 1587 N N . GLY A 1 208 ? 1.065 19.331 7.375 1 98.15 208 GLY A N 1
ATOM 1588 C CA . GLY A 1 208 ? 1.703 18.991 6.113 1 98.15 208 GLY A CA 1
ATOM 1589 C C . GLY A 1 208 ? 3.214 19.117 6.156 1 98.15 208 GLY A C 1
ATOM 1590 O O . GLY A 1 208 ? 3.809 19.155 7.235 1 98.15 208 GLY A O 1
ATOM 1591 N N . ASP A 1 209 ? 3.811 19.05 4.989 1 98.28 209 ASP A N 1
ATOM 1592 C CA . ASP A 1 209 ? 5.236 19.357 4.909 1 98.28 209 ASP A CA 1
ATOM 1593 C C . ASP A 1 209 ? 5.47 20.864 4.854 1 98.28 209 ASP A C 1
ATOM 1595 O O . ASP A 1 209 ? 4.872 21.561 4.031 1 98.28 209 ASP A O 1
ATOM 1599 N N . THR A 1 210 ? 6.35 21.374 5.731 1 98.19 210 THR A N 1
ATOM 1600 C CA . THR A 1 210 ? 6.491 22.824 5.791 1 98.19 210 THR A CA 1
ATOM 1601 C C . THR A 1 210 ? 7.831 23.212 6.409 1 98.19 210 THR A C 1
ATOM 1603 O O . THR A 1 210 ? 8.295 22.569 7.353 1 98.19 210 THR A O 1
ATOM 1606 N N . ALA A 1 211 ? 8.341 24.253 5.893 1 97.48 211 ALA A N 1
ATOM 1607 C CA . ALA A 1 211 ? 9.387 24.976 6.612 1 97.48 211 ALA A CA 1
ATOM 1608 C C . ALA A 1 211 ? 8.794 25.84 7.721 1 97.48 211 ALA A C 1
ATOM 1610 O O . ALA A 1 211 ? 7.572 25.937 7.855 1 97.48 211 ALA A O 1
ATOM 1611 N N . TYR A 1 212 ? 9.659 26.353 8.539 1 97.42 212 TY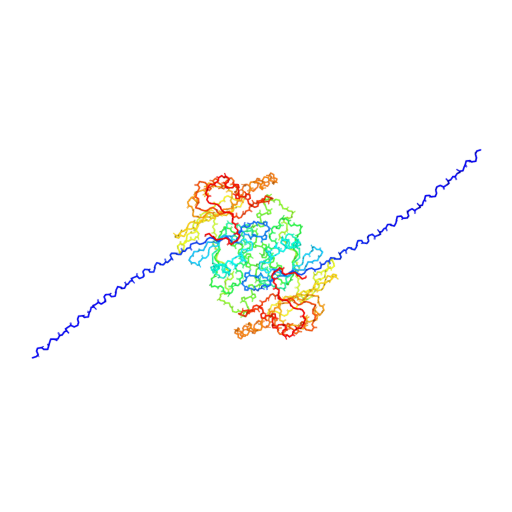R A N 1
ATOM 1612 C CA . TYR A 1 212 ? 9.208 27.232 9.612 1 97.42 212 TYR A CA 1
ATOM 1613 C C . TYR A 1 212 ? 8.3 28.33 9.072 1 97.42 212 TYR A C 1
ATOM 1615 O O . TYR A 1 212 ? 8.586 28.926 8.031 1 97.42 212 TYR A O 1
ATOM 1623 N N . SER A 1 213 ? 7.243 28.556 9.772 1 95.51 213 SER A N 1
ATOM 1624 C CA . SER A 1 213 ? 6.313 29.622 9.412 1 95.51 213 SER A CA 1
ATOM 1625 C C . SER A 1 213 ? 5.625 30.195 10.646 1 95.51 213 SER A C 1
ATOM 1627 O O . SER A 1 213 ? 5.078 29.449 11.461 1 95.51 213 SER A O 1
ATOM 1629 N N . ASP A 1 214 ? 5.566 31.508 10.683 1 95.95 214 ASP A N 1
ATOM 1630 C CA . ASP A 1 214 ? 4.832 32.174 11.755 1 95.95 214 ASP A CA 1
ATOM 1631 C C . ASP A 1 214 ? 3.336 31.888 11.657 1 95.95 214 ASP A C 1
ATOM 1633 O O . ASP A 1 214 ? 2.637 31.854 12.672 1 95.95 214 ASP A O 1
ATOM 1637 N N . LYS A 1 215 ? 2.947 31.689 10.496 1 96.04 215 LYS A N 1
ATOM 1638 C CA . LYS A 1 215 ? 1.539 31.371 10.279 1 96.04 215 LYS A CA 1
ATOM 1639 C C . LYS A 1 215 ? 1.133 30.117 11.047 1 96.04 215 LYS A C 1
ATOM 1641 O O . LYS A 1 215 ? 0.001 30.013 11.525 1 96.04 215 LYS A O 1
ATOM 1646 N N . MET A 1 216 ? 2.014 29.199 11.097 1 97.74 216 MET A N 1
ATOM 1647 C CA . MET A 1 216 ? 1.757 27.966 11.836 1 97.74 216 MET A CA 1
ATOM 1648 C C . MET A 1 216 ? 1.478 28.262 13.306 1 97.74 216 MET A C 1
ATOM 1650 O O . MET A 1 216 ? 0.628 27.618 13.923 1 97.74 216 MET A O 1
ATOM 1654 N N . ILE A 1 217 ? 2.184 29.239 13.913 1 98.18 217 ILE A N 1
ATOM 1655 C CA . ILE A 1 217 ? 1.982 29.635 15.302 1 98.18 217 ILE A CA 1
ATOM 1656 C C . ILE A 1 217 ? 0.562 30.165 15.486 1 98.18 217 ILE A C 1
ATOM 1658 O O . ILE A 1 217 ? -0.139 29.77 16.421 1 98.18 217 ILE A O 1
ATOM 1662 N N . GLU A 1 218 ? 0.143 30.984 14.564 1 98.21 218 GLU A N 1
ATOM 1663 C CA . GLU A 1 218 ? -1.179 31.598 14.631 1 98.21 218 GLU A CA 1
ATOM 1664 C C . GLU A 1 218 ? -2.281 30.55 14.503 1 98.21 218 GLU A C 1
ATOM 1666 O O . GLU A 1 218 ? -3.234 30.545 15.286 1 98.21 218 GLU A O 1
ATOM 1671 N N . ILE A 1 219 ? -2.143 29.696 13.593 1 98.23 219 ILE A N 1
ATOM 1672 C CA . ILE A 1 219 ? -3.183 28.724 13.271 1 98.23 219 ILE A CA 1
ATOM 1673 C C . ILE A 1 219 ? -3.277 27.682 14.384 1 98.23 219 ILE A C 1
ATOM 1675 O O . ILE A 1 219 ? -4.371 27.219 14.717 1 98.23 219 ILE A O 1
ATOM 1679 N N . ALA A 1 220 ? -2.198 27.317 14.981 1 98.41 220 ALA A N 1
ATOM 1680 C CA . ALA A 1 220 ? -2.142 26.224 15.948 1 98.41 220 ALA A CA 1
ATOM 1681 C C . ALA A 1 220 ? -2.376 26.735 17.367 1 98.41 220 ALA A C 1
ATOM 1683 O O . ALA A 1 220 ? -2.34 25.961 18.326 1 98.41 220 ALA A O 1
ATOM 1684 N N . LYS A 1 221 ? -2.545 28.049 17.489 1 98.3 221 LYS A N 1
ATOM 1685 C CA . LYS A 1 221 ? -2.692 28.629 18.821 1 98.3 221 LYS A CA 1
ATOM 1686 C C . LYS A 1 221 ? -3.828 27.959 19.59 1 98.3 221 LYS A C 1
ATOM 1688 O O . LYS A 1 221 ? -4.984 28.003 19.163 1 98.3 221 LYS A O 1
ATOM 1693 N N . GLY A 1 222 ? -3.464 27.264 20.642 1 96.88 222 GLY A N 1
ATOM 1694 C CA . GLY A 1 222 ? -4.437 26.658 21.536 1 96.88 222 GLY A CA 1
ATOM 1695 C C . GLY A 1 222 ? -5.06 25.394 20.973 1 96.88 222 GLY A C 1
ATOM 1696 O O . GLY A 1 222 ? -6.077 24.918 21.481 1 96.88 222 GLY A O 1
ATOM 1697 N N . ALA A 1 223 ? -4.57 24.896 19.901 1 98.73 223 ALA A N 1
ATOM 1698 C CA . ALA A 1 223 ? -5.096 23.657 19.333 1 98.73 223 ALA A CA 1
ATOM 1699 C C . ALA A 1 223 ? -5.073 22.529 20.361 1 98.73 223 ALA A C 1
ATOM 1701 O O . ALA A 1 223 ? -4.228 22.516 21.259 1 98.73 223 ALA A O 1
ATOM 1702 N N . ASP A 1 224 ? -6.028 21.65 20.312 1 98.83 224 ASP A N 1
ATOM 1703 C CA . ASP A 1 224 ? -6.025 20.474 21.177 1 98.83 224 ASP A CA 1
ATOM 1704 C C . ASP A 1 224 ? -4.918 19.501 20.777 1 98.83 224 ASP A C 1
ATOM 1706 O O . ASP A 1 224 ? -4.279 18.892 21.637 1 98.83 224 ASP A O 1
ATOM 1710 N N . VAL A 1 225 ? -4.738 19.314 19.477 1 98.91 225 VAL A N 1
ATOM 1711 C CA . VAL A 1 225 ? -3.684 18.461 18.938 1 98.91 225 VAL A CA 1
ATOM 1712 C C . VAL A 1 225 ? -3.018 19.151 17.75 1 98.91 225 VAL A C 1
ATOM 1714 O O . VAL A 1 225 ? -3.697 19.606 16.827 1 98.91 225 VAL A O 1
ATOM 1717 N N . LEU A 1 226 ? -1.772 19.281 17.768 1 98.94 226 LEU A N 1
ATOM 1718 C CA . LEU A 1 226 ? -0.952 19.691 16.633 1 98.94 226 LEU A CA 1
ATOM 1719 C C . LEU A 1 226 ? -0.111 18.526 16.121 1 98.94 226 LEU A C 1
ATOM 1721 O O . LEU A 1 226 ? 0.796 18.058 16.814 1 98.94 226 LEU A O 1
ATOM 1725 N N . VAL A 1 227 ? -0.459 17.977 15.01 1 98.96 227 VAL A N 1
ATOM 1726 C CA . VAL A 1 227 ? 0.364 16.992 14.317 1 98.96 227 VAL A CA 1
ATOM 1727 C C . VAL A 1 227 ? 1.336 17.7 13.375 1 98.96 227 VAL A C 1
ATOM 1729 O O . VAL A 1 227 ? 0.916 18.359 12.421 1 98.96 227 VAL A O 1
ATOM 1732 N N . HIS A 1 228 ? 2.586 17.56 13.561 1 98.93 228 HIS A N 1
ATOM 1733 C CA . HIS A 1 228 ? 3.549 18.376 12.83 1 98.93 228 HIS A CA 1
ATOM 1734 C C . HIS A 1 228 ? 4.724 17.536 12.34 1 98.93 228 HIS A C 1
ATOM 1736 O O . HIS A 1 228 ? 5.219 16.671 13.066 1 98.93 228 HIS A O 1
ATOM 1742 N N . GLU A 1 229 ? 5.167 17.745 11.146 1 98.77 229 GLU A N 1
ATOM 1743 C CA . GLU A 1 229 ? 6.4 17.131 10.662 1 98.77 229 GLU A CA 1
ATOM 1744 C C . GLU A 1 229 ? 7.615 17.662 11.418 1 98.77 229 GLU A C 1
ATOM 1746 O O . GLU A 1 229 ? 7.533 18.692 12.09 1 98.77 229 GLU A O 1
ATOM 1751 N N . VAL A 1 230 ? 8.74 16.894 11.276 1 98.53 230 VAL A N 1
ATOM 1752 C CA . VAL A 1 230 ? 9.902 17.352 12.031 1 98.53 230 VAL A CA 1
ATOM 1753 C C . VAL A 1 230 ? 11.174 16.748 11.44 1 98.53 230 VAL A C 1
ATOM 1755 O O . VAL A 1 230 ? 11.168 15.606 10.975 1 98.53 230 VAL A O 1
ATOM 1758 N N . ILE A 1 231 ? 12.19 17.515 11.439 1 97.89 231 ILE A N 1
ATOM 1759 C CA . ILE A 1 231 ? 13.528 17.055 11.083 1 97.89 231 ILE A CA 1
ATOM 1760 C C . ILE A 1 231 ? 14.431 17.094 12.314 1 97.89 231 ILE A C 1
ATOM 1762 O O . ILE A 1 231 ? 14.451 18.087 13.046 1 97.89 231 ILE A O 1
ATOM 1766 N N . SER A 1 232 ? 15.192 16.063 12.518 1 98.01 232 SER A N 1
ATOM 1767 C CA . SER A 1 232 ? 16.209 16.016 13.564 1 98.01 232 SER A CA 1
ATOM 1768 C C . SER A 1 232 ? 17.383 16.933 13.235 1 98.01 232 SER A C 1
ATOM 1770 O O . SER A 1 232 ? 18.01 16.795 12.183 1 98.01 232 SER A O 1
ATOM 1772 N N . GLU A 1 233 ? 17.717 17.8 14.117 1 97.41 233 GLU A N 1
ATOM 1773 C CA . GLU A 1 233 ? 18.9 18.633 13.924 1 97.41 233 GLU A CA 1
ATOM 1774 C C . GLU A 1 233 ? 20.171 17.788 13.893 1 97.41 233 GLU A C 1
ATOM 1776 O O . GLU A 1 233 ? 21.056 18.018 13.067 1 97.41 233 GLU A O 1
ATOM 1781 N N . GLN A 1 234 ? 20.237 16.831 14.798 1 97.1 234 GLN A N 1
ATOM 1782 C CA . GLN A 1 234 ? 21.371 15.913 14.833 1 97.1 234 GLN A CA 1
ATOM 1783 C C . GLN A 1 234 ? 21.525 15.179 13.504 1 97.1 234 GLN A C 1
ATOM 1785 O O . GLN A 1 234 ? 22.632 15.074 12.972 1 97.1 234 GLN A O 1
ATOM 1790 N N . GLY A 1 235 ? 20.447 14.666 13.01 1 97.06 235 GLY A N 1
ATOM 1791 C CA . GLY A 1 235 ? 20.473 13.966 11.736 1 97.06 235 GLY A CA 1
ATOM 1792 C C . GLY A 1 235 ? 20.844 14.862 10.569 1 97.06 235 GLY A C 1
ATOM 1793 O O . GLY A 1 235 ? 21.661 14.487 9.726 1 97.06 235 GLY A O 1
ATOM 1794 N N . LEU A 1 236 ? 20.275 16.016 10.552 1 96.63 236 LEU A N 1
ATOM 1795 C CA . LEU A 1 236 ? 20.494 16.971 9.471 1 96.63 236 LEU A CA 1
ATOM 1796 C C . LEU A 1 236 ? 21.956 17.403 9.415 1 96.63 236 LEU A C 1
ATOM 1798 O O . LEU A 1 236 ? 22.519 17.561 8.33 1 96.63 236 LEU A O 1
ATOM 1802 N N . SER A 1 237 ? 22.573 17.591 10.539 1 96.05 237 SER A N 1
ATOM 1803 C CA . SER A 1 237 ? 23.942 18.09 10.626 1 96.05 237 SER A CA 1
ATOM 1804 C C . SER A 1 237 ? 24.93 17.105 10.012 1 96.05 237 SER A C 1
ATOM 1806 O O . SER A 1 237 ? 26.07 17.466 9.714 1 96.05 237 SER A O 1
ATOM 1808 N N . LYS A 1 238 ? 24.545 15.891 9.819 1 95.19 238 LYS A N 1
ATOM 1809 C CA . LYS A 1 238 ? 25.426 14.851 9.295 1 95.19 238 LYS A CA 1
ATOM 1810 C C . LYS A 1 238 ? 25.38 14.808 7.771 1 95.19 238 LYS A C 1
ATOM 1812 O O . LYS A 1 238 ? 26.172 14.106 7.14 1 95.19 238 LYS A O 1
ATOM 1817 N N . LEU A 1 239 ? 24.519 15.539 7.202 1 94.43 239 LEU A N 1
ATOM 1818 C CA . LEU A 1 239 ? 24.394 15.577 5.749 1 94.43 239 LEU A CA 1
ATOM 1819 C C . LEU A 1 239 ? 25.31 16.64 5.153 1 94.43 239 LEU A C 1
ATOM 1821 O O . LEU A 1 239 ? 25.863 17.469 5.88 1 94.43 239 LEU A O 1
ATOM 1825 N N . SER A 1 240 ? 25.486 16.602 3.865 1 92.95 240 SER A N 1
ATOM 1826 C CA . SER A 1 240 ? 26.265 17.626 3.176 1 92.95 240 SER A CA 1
ATOM 1827 C C . SER A 1 240 ? 25.601 18.995 3.289 1 92.95 240 SER A C 1
ATOM 1829 O O . SER A 1 240 ? 24.408 19.089 3.583 1 92.95 240 SER A O 1
ATOM 1831 N N . GLU A 1 241 ? 26.275 20.042 3.074 1 93.19 241 GLU A N 1
ATOM 1832 C CA . GLU A 1 241 ? 25.755 21.404 3.151 1 93.19 241 GLU A CA 1
ATOM 1833 C C . GLU A 1 241 ? 24.588 21.604 2.188 1 93.19 241 GLU A C 1
ATOM 1835 O O . GLU A 1 241 ? 23.614 22.284 2.519 1 93.19 241 GLU A O 1
ATOM 1840 N N . PHE A 1 242 ? 24.751 21.043 1.077 1 89.85 242 PHE A N 1
ATOM 1841 C CA . PHE A 1 242 ? 23.681 21.142 0.091 1 89.85 242 PHE A CA 1
ATOM 1842 C C . PHE A 1 242 ? 22.376 20.588 0.651 1 89.85 242 PHE A C 1
ATOM 1844 O O . PHE A 1 242 ? 21.338 21.251 0.59 1 89.85 242 PHE A O 1
ATOM 1851 N N . TRP A 1 243 ? 22.441 19.415 1.221 1 90.42 243 TRP A N 1
ATOM 1852 C CA . TRP A 1 243 ? 21.244 18.742 1.715 1 90.42 243 TRP A CA 1
ATOM 1853 C C . TRP A 1 243 ? 20.699 19.442 2.955 1 90.42 243 TRP A C 1
ATOM 1855 O O . TRP A 1 243 ? 19.485 19.48 3.171 1 90.42 243 TRP A O 1
ATOM 1865 N N . GLN A 1 244 ? 21.576 19.952 3.743 1 92.68 244 GLN A N 1
ATOM 1866 C CA . GLN A 1 244 ? 21.125 20.732 4.891 1 92.68 244 GLN A CA 1
ATOM 1867 C C . GLN A 1 244 ? 20.293 21.931 4.448 1 92.68 244 GLN A C 1
ATOM 1869 O O . GLN A 1 244 ? 19.216 22.182 4.993 1 92.68 244 GLN A O 1
ATOM 1874 N N . LYS A 1 245 ? 20.768 22.641 3.474 1 89.88 245 LYS A N 1
ATOM 1875 C CA . LYS A 1 245 ? 20.051 23.804 2.959 1 89.88 245 LYS A CA 1
ATOM 1876 C C . LYS A 1 245 ? 18.735 23.393 2.306 1 89.88 245 LYS A C 1
ATOM 1878 O O . LYS A 1 245 ? 17.691 23.994 2.569 1 89.88 245 LYS A O 1
ATOM 1883 N N . TYR A 1 246 ? 18.791 22.39 1.518 1 87.05 246 TYR A N 1
ATOM 1884 C CA . TYR A 1 246 ? 17.615 21.902 0.806 1 87.05 246 TYR A CA 1
ATOM 1885 C C . TYR A 1 246 ? 16.506 21.521 1.779 1 87.05 246 TYR A C 1
ATOM 1887 O O . TYR A 1 246 ? 15.365 21.967 1.636 1 87.05 246 TYR A O 1
ATOM 1895 N N . HIS A 1 247 ? 16.811 20.752 2.747 1 91.47 247 HIS A N 1
ATOM 1896 C CA . HIS A 1 247 ? 15.807 20.248 3.677 1 91.47 247 HIS A CA 1
ATOM 1897 C C . HIS A 1 247 ? 15.34 21.343 4.63 1 91.47 247 HIS A C 1
ATOM 1899 O O . HIS A 1 247 ? 14.176 21.362 5.038 1 91.47 247 HIS A O 1
ATOM 1905 N N . SER A 1 248 ? 16.176 22.297 4.932 1 90.74 248 SER A N 1
ATOM 1906 C CA . SER A 1 248 ? 15.802 23.368 5.85 1 90.74 248 SER A CA 1
ATOM 1907 C C . SER A 1 248 ? 14.807 24.327 5.205 1 90.74 248 SER A C 1
ATOM 1909 O O . SER A 1 248 ? 14.051 25.007 5.902 1 90.74 248 SER A O 1
ATOM 1911 N N . THR A 1 249 ? 14.761 24.371 3.923 1 91.45 249 THR A N 1
ATOM 1912 C CA . THR A 1 249 ? 13.834 25.261 3.234 1 91.45 249 THR A CA 1
ATOM 1913 C C . THR A 1 249 ? 12.489 24.574 3.011 1 91.45 249 THR A C 1
ATOM 1915 O O . THR A 1 249 ? 11.506 25.225 2.651 1 91.45 249 THR A O 1
ATOM 1918 N N . SER A 1 250 ? 12.469 23.323 3.346 1 94.82 250 SER A N 1
ATOM 1919 C CA . SER A 1 250 ? 11.266 22.581 2.982 1 94.82 250 SER A CA 1
ATOM 1920 C C . SER A 1 250 ? 10.645 21.905 4.2 1 94.82 250 SER A C 1
ATOM 1922 O O . SER A 1 250 ? 9.502 21.445 4.145 1 94.82 250 SER A O 1
ATOM 1924 N N . HIS A 1 251 ? 11.386 21.879 5.256 1 97.51 251 HIS A N 1
ATOM 1925 C CA . HIS A 1 251 ? 10.931 21.137 6.426 1 97.51 251 HIS A CA 1
ATOM 1926 C C . HIS A 1 251 ? 11.301 21.86 7.716 1 97.51 251 HIS A C 1
ATOM 1928 O O . HIS A 1 251 ? 12.184 22.722 7.718 1 97.51 251 HIS A O 1
ATOM 1934 N N . THR A 1 252 ? 10.697 21.55 8.781 1 98.43 252 THR A N 1
ATOM 1935 C CA . THR A 1 252 ? 10.829 22.229 10.065 1 98.43 252 THR A CA 1
ATOM 1936 C C . THR A 1 252 ? 11.817 21.493 10.967 1 98.43 252 THR A C 1
ATOM 1938 O O . THR A 1 252 ? 11.616 20.32 11.289 1 98.43 252 THR A O 1
ATOM 1941 N N . ARG A 1 253 ? 12.779 22.169 11.472 1 97.92 253 ARG A N 1
ATOM 1942 C CA . ARG A 1 253 ? 13.76 21.602 12.392 1 97.92 253 ARG A CA 1
ATOM 1943 C C . ARG A 1 253 ? 13.214 21.556 13.815 1 97.92 253 ARG A C 1
ATOM 1945 O O . ARG A 1 253 ? 12.312 22.321 14.164 1 97.92 253 ARG A O 1
ATOM 1952 N N . THR A 1 254 ? 13.846 20.693 14.607 1 98.51 254 THR A N 1
ATOM 1953 C CA . THR A 1 254 ? 13.38 20.488 15.974 1 98.51 254 THR A CA 1
ATOM 1954 C C . THR A 1 254 ? 13.405 21.798 16.756 1 98.51 254 THR A C 1
ATOM 1956 O O . THR A 1 254 ? 12.485 22.085 17.525 1 98.51 254 THR A O 1
ATOM 1959 N N . SER A 1 255 ? 14.403 22.641 16.604 1 98 255 SER A N 1
ATOM 1960 C CA . SER A 1 255 ? 14.482 23.914 17.314 1 98 255 SER A CA 1
ATOM 1961 C C . SER A 1 255 ? 13.366 24.859 16.881 1 98 255 SER A C 1
ATOM 1963 O O . SER A 1 255 ? 12.777 25.554 17.711 1 98 255 SER A O 1
ATOM 1965 N N . GLU A 1 256 ? 13.116 24.867 15.633 1 98.43 256 GLU A N 1
ATOM 1966 C CA . GLU A 1 256 ? 12.041 25.69 15.087 1 98.43 256 GLU A CA 1
ATOM 1967 C C . GLU A 1 256 ? 10.677 25.213 15.579 1 98.43 256 GLU A C 1
ATOM 1969 O O . GLU A 1 256 ? 9.816 26.026 15.921 1 98.43 256 GLU A O 1
ATOM 1974 N N . LEU A 1 257 ? 10.481 23.915 15.579 1 98.75 257 LEU A N 1
ATOM 1975 C CA . LEU A 1 257 ? 9.207 23.364 16.029 1 98.75 257 LEU A CA 1
ATOM 1976 C C . LEU A 1 257 ? 8.989 23.64 17.513 1 98.75 257 LEU A C 1
ATOM 1978 O O . LEU A 1 257 ? 7.865 23.917 17.938 1 98.75 257 LEU A O 1
ATOM 1982 N N . ALA A 1 258 ? 10.036 23.55 18.286 1 98.69 258 ALA A N 1
ATOM 1983 C CA . ALA A 1 258 ? 9.933 23.897 19.701 1 98.69 258 ALA A CA 1
ATOM 1984 C C . ALA A 1 258 ? 9.464 25.338 19.879 1 98.69 258 ALA A C 1
ATOM 1986 O O . ALA A 1 258 ? 8.627 25.623 20.74 1 98.69 258 ALA A O 1
ATOM 1987 N N . LYS A 1 259 ? 10.021 26.182 19.098 1 98.5 259 LYS A N 1
ATOM 1988 C CA . LYS A 1 259 ? 9.605 27.582 19.136 1 98.5 259 LYS A CA 1
ATOM 1989 C C . LYS A 1 259 ? 8.13 27.727 18.77 1 98.5 259 LYS A C 1
ATOM 1991 O O . LYS A 1 259 ? 7.377 28.409 19.468 1 98.5 259 LYS A O 1
ATOM 1996 N N . ILE A 1 260 ? 7.715 27.068 17.683 1 98.71 260 ILE A N 1
ATOM 1997 C CA . ILE A 1 260 ? 6.322 27.103 17.251 1 98.71 260 ILE A CA 1
ATOM 1998 C C . ILE A 1 260 ? 5.418 26.621 18.383 1 98.71 260 ILE A C 1
ATOM 2000 O O . ILE A 1 260 ? 4.431 27.279 18.721 1 98.71 260 ILE A O 1
ATOM 2004 N N . ALA A 1 261 ? 5.768 25.523 18.979 1 98.73 261 ALA A N 1
ATOM 2005 C CA . ALA A 1 261 ? 4.949 24.912 20.022 1 98.73 261 ALA A CA 1
ATOM 2006 C C . ALA A 1 261 ? 4.896 25.794 21.266 1 98.73 261 ALA A C 1
ATOM 2008 O O . ALA A 1 261 ? 3.851 25.907 21.911 1 98.73 261 ALA A O 1
ATOM 2009 N N . SER A 1 262 ? 5.997 26.396 21.62 1 98.46 262 SER A N 1
ATOM 2010 C CA . SER A 1 262 ? 6.065 27.248 22.803 1 98.46 262 SER A CA 1
ATOM 2011 C C . SER A 1 262 ? 5.156 28.465 22.661 1 98.46 262 SER A C 1
ATOM 2013 O O . SER A 1 262 ? 4.598 28.948 23.648 1 98.46 262 SER A O 1
ATOM 2015 N N . GLU A 1 263 ? 5.057 28.923 21.47 1 98.35 263 GLU A N 1
ATOM 2016 C CA . GLU A 1 263 ? 4.234 30.102 21.217 1 98.35 263 GLU A CA 1
ATOM 2017 C C . GLU A 1 263 ? 2.773 29.72 21.001 1 98.35 263 GLU A C 1
ATOM 2019 O O . GLU A 1 263 ? 1.869 30.395 21.498 1 98.35 263 GLU A O 1
ATOM 2024 N N . ALA A 1 264 ? 2.547 28.648 20.271 1 98.52 264 ALA A N 1
ATOM 2025 C CA . ALA A 1 264 ? 1.188 28.216 19.95 1 98.52 264 ALA A CA 1
ATOM 2026 C C . ALA A 1 264 ? 0.54 27.515 21.14 1 98.52 264 ALA A C 1
ATOM 2028 O O . ALA A 1 264 ? -0.684 27.531 21.287 1 98.52 264 ALA A O 1
ATOM 2029 N N . LYS A 1 265 ? 1.316 26.81 21.982 1 98.29 265 LYS A N 1
ATOM 2030 C CA . LYS A 1 265 ? 0.928 26.108 23.202 1 98.29 265 LYS A CA 1
ATOM 2031 C C . LYS A 1 265 ? -0.217 25.135 22.936 1 98.29 265 LYS A C 1
ATOM 2033 O O . LYS A 1 265 ? -1.24 25.17 23.622 1 98.29 265 LYS A O 1
ATOM 2038 N N . PRO A 1 266 ? -0.074 24.227 21.96 1 98.81 266 PRO A N 1
ATOM 2039 C CA . PRO A 1 266 ? -1.076 23.168 21.82 1 98.81 266 PRO A CA 1
ATOM 2040 C C . PRO A 1 266 ? -1.189 22.293 23.066 1 98.81 266 PRO A C 1
ATOM 2042 O O . PRO A 1 266 ? -0.219 22.154 23.817 1 98.81 266 PRO A O 1
ATOM 2045 N N . LYS A 1 267 ? -2.379 21.726 23.297 1 98.83 267 LYS A N 1
ATOM 2046 C CA . LYS A 1 267 ? -2.512 20.807 24.424 1 98.83 267 LYS A CA 1
ATOM 2047 C C . LYS A 1 267 ? -1.633 19.574 24.234 1 98.83 267 LYS A C 1
ATOM 2049 O O . LYS A 1 267 ? -1.097 19.033 25.203 1 98.83 267 LYS A O 1
ATOM 2054 N N . LEU A 1 268 ? -1.448 19.11 23.003 1 98.9 268 LEU A N 1
ATOM 2055 C CA . LEU A 1 268 ? -0.608 17.967 22.66 1 98.9 268 LEU A CA 1
ATOM 2056 C C . LEU A 1 268 ? 0.086 18.185 21.32 1 98.9 268 LEU A C 1
ATOM 2058 O O . LEU A 1 268 ? -0.567 18.491 20.32 1 98.9 268 LEU A O 1
ATOM 2062 N N . LEU A 1 269 ? 1.378 18.088 21.272 1 98.91 269 LEU A N 1
ATOM 2063 C CA . LEU A 1 269 ? 2.172 18.07 20.048 1 98.91 269 LEU A CA 1
ATOM 2064 C C . LEU A 1 269 ? 2.52 16.64 19.647 1 98.91 269 LEU A C 1
ATOM 2066 O O . LEU A 1 269 ? 3.106 15.895 20.435 1 98.91 269 LEU A O 1
ATOM 2070 N N . VAL A 1 270 ? 2.13 16.244 18.484 1 98.96 270 VAL A N 1
ATOM 2071 C CA . VAL A 1 270 ? 2.417 14.913 17.96 1 98.96 270 VAL A CA 1
ATOM 2072 C C . VAL A 1 270 ? 3.39 15.018 16.787 1 98.96 270 VAL A C 1
ATOM 2074 O O . VAL A 1 270 ? 3.111 15.704 15.801 1 98.96 270 VAL A O 1
ATOM 2077 N N . LEU A 1 271 ? 4.498 14.34 16.911 1 98.92 271 LEU A N 1
ATOM 2078 C CA . LEU A 1 271 ? 5.505 14.358 15.857 1 98.92 271 LEU A CA 1
ATOM 2079 C C . LEU A 1 271 ? 5.208 13.297 14.802 1 98.92 271 LEU A C 1
ATOM 2081 O O . LEU A 1 271 ? 5.01 12.126 15.133 1 98.92 271 LEU A O 1
ATOM 2085 N N . SER A 1 272 ? 5.188 13.66 13.558 1 98.75 272 SER A N 1
ATOM 2086 C CA . SER A 1 272 ? 4.935 12.784 12.419 1 98.75 272 SER A CA 1
ATOM 2087 C C . SER A 1 272 ? 5.812 13.157 11.228 1 98.75 272 SER A C 1
ATOM 2089 O O . SER A 1 272 ? 6.553 14.141 11.28 1 98.75 272 SER A O 1
ATOM 2091 N N . HIS A 1 273 ? 5.768 12.276 10.121 1 98.67 273 HIS A N 1
ATOM 2092 C CA . HIS A 1 273 ? 6.656 12.502 8.986 1 98.67 273 HIS A CA 1
ATOM 2093 C C . HIS A 1 273 ? 8.076 12.81 9.449 1 98.67 273 HIS A C 1
ATOM 2095 O O . HIS A 1 273 ? 8.63 13.858 9.112 1 98.67 273 HIS A O 1
ATOM 2101 N N . ILE A 1 274 ? 8.728 11.929 10.08 1 98.28 274 ILE A N 1
ATOM 2102 C CA . ILE A 1 274 ? 9.91 12.134 10.91 1 98.28 274 ILE A CA 1
ATOM 2103 C C . ILE A 1 274 ? 11.171 11.939 10.071 1 98.28 274 ILE A C 1
ATOM 2105 O O . ILE A 1 274 ? 11.474 10.822 9.645 1 98.28 274 ILE A O 1
ATOM 2109 N N . LEU A 1 275 ? 11.843 12.933 9.877 1 97.53 275 LEU A N 1
ATOM 2110 C CA . LEU A 1 275 ? 13.125 12.904 9.181 1 97.53 275 LEU A CA 1
ATOM 2111 C C . LEU A 1 275 ? 14.283 12.939 10.173 1 97.53 275 LEU A C 1
ATOM 2113 O O . LEU A 1 275 ? 14.53 13.967 10.809 1 97.53 275 LEU A O 1
ATOM 2117 N N . HIS A 1 276 ? 15.033 11.803 10.289 1 97.03 276 HIS A N 1
ATOM 2118 C CA . HIS A 1 276 ? 16.078 11.737 11.305 1 97.03 276 HIS A CA 1
ATOM 2119 C C . HIS A 1 276 ? 17.387 11.222 10.717 1 97.03 276 HIS A C 1
ATOM 2121 O O . HIS A 1 276 ? 18.413 11.197 11.402 1 97.03 276 HIS A O 1
ATOM 2127 N N . TYR A 1 277 ? 17.282 10.755 9.474 1 93.69 277 TYR A N 1
ATOM 2128 C CA . TYR A 1 277 ? 18.462 10.328 8.729 1 93.69 277 TYR A CA 1
ATOM 2129 C C . TYR A 1 277 ? 19.276 9.318 9.53 1 93.69 277 TYR A C 1
ATOM 2131 O O . TYR A 1 277 ? 18.753 8.282 9.947 1 93.69 277 TYR A O 1
ATOM 2139 N N . SER A 1 278 ? 20.542 9.513 9.855 1 93.42 278 SER A N 1
ATOM 2140 C CA . SER A 1 278 ? 21.373 8.525 10.536 1 93.42 278 SER A CA 1
ATOM 2141 C C . SER A 1 278 ? 21.256 8.654 12.051 1 93.42 278 SER A C 1
ATOM 2143 O O . SER A 1 278 ? 21.8 7.834 12.793 1 93.42 278 SER A O 1
ATOM 2145 N N . ALA A 1 279 ? 20.541 9.623 12.52 1 97.03 279 ALA A N 1
ATOM 2146 C CA . ALA A 1 279 ? 20.321 9.751 13.958 1 97.03 279 ALA A CA 1
ATOM 2147 C C . ALA A 1 279 ? 19.217 8.809 14.43 1 97.03 279 ALA A C 1
ATOM 2149 O O . ALA A 1 279 ? 18.35 8.417 13.646 1 97.03 279 ALA A O 1
ATOM 2150 N N . PRO A 1 280 ? 19.319 8.43 15.707 1 97.42 280 PRO A N 1
ATOM 2151 C CA . PRO A 1 280 ? 18.175 7.687 16.242 1 97.42 280 PRO A CA 1
ATOM 2152 C C . PRO A 1 280 ? 16.86 8.451 16.107 1 97.42 280 PRO A C 1
ATOM 2154 O O . PRO A 1 280 ? 16.839 9.679 16.229 1 97.42 280 PRO A O 1
ATOM 2157 N N . ILE A 1 281 ? 15.835 7.741 15.834 1 97.84 281 ILE A N 1
ATOM 2158 C CA . ILE A 1 281 ? 14.55 8.388 15.595 1 97.84 281 ILE A CA 1
ATOM 2159 C C . ILE A 1 281 ? 14.136 9.185 16.831 1 97.84 281 ILE A C 1
ATOM 2161 O O . ILE A 1 281 ? 13.488 10.228 16.716 1 97.84 281 ILE A O 1
ATOM 2165 N N . GLU A 1 282 ? 14.543 8.818 18.031 1 98.1 282 GLU A N 1
ATOM 2166 C CA . GLU A 1 282 ? 14.198 9.478 19.286 1 98.1 282 GLU A CA 1
ATOM 2167 C C . GLU A 1 282 ? 14.852 10.853 19.385 1 98.1 282 GLU A C 1
ATOM 2169 O O . GLU A 1 282 ? 14.479 11.664 20.235 1 98.1 282 GLU A O 1
ATOM 2174 N N . SER A 1 283 ? 15.803 11.086 18.554 1 98.24 283 SER A N 1
ATOM 2175 C CA . SER A 1 283 ? 16.502 12.366 18.617 1 98.24 283 SER A CA 1
ATOM 2176 C C . SER A 1 283 ? 15.535 13.533 18.455 1 98.24 283 SER A C 1
ATOM 2178 O O . SER A 1 283 ? 15.71 14.582 19.078 1 98.24 283 SER A O 1
ATOM 2180 N N . VAL A 1 284 ? 14.504 13.326 17.638 1 98.64 284 VAL A N 1
ATOM 2181 C CA . VAL A 1 284 ? 13.577 14.427 17.399 1 98.64 284 VAL A CA 1
ATOM 2182 C C . VAL A 1 284 ? 12.823 14.756 18.686 1 98.64 284 VAL A C 1
ATOM 2184 O O . VAL A 1 284 ? 12.618 15.928 19.01 1 98.64 284 VAL A O 1
ATOM 2187 N N . LEU A 1 285 ? 12.382 13.77 19.384 1 98.67 285 LEU A N 1
ATOM 2188 C CA . LEU A 1 285 ? 11.669 13.977 20.639 1 98.67 285 LEU A CA 1
ATOM 2189 C C . LEU A 1 285 ? 12.577 14.621 21.681 1 98.67 285 LEU A C 1
ATOM 2191 O O . LEU A 1 285 ? 12.185 15.584 22.343 1 98.67 285 LEU A O 1
ATOM 2195 N N . GLU A 1 286 ? 13.79 14.103 21.815 1 98.5 286 GLU A N 1
ATOM 2196 C CA . GLU A 1 286 ? 14.754 14.604 22.79 1 98.5 286 GLU A CA 1
ATOM 2197 C C . GLU A 1 286 ? 15.094 16.068 22.529 1 98.5 286 GLU A C 1
ATOM 2199 O O . GLU A 1 286 ? 15.148 16.874 23.461 1 98.5 286 GLU A O 1
ATOM 2204 N N . GLU A 1 287 ? 15.302 16.391 21.306 1 98.68 287 GLU A N 1
ATOM 2205 C CA . GLU A 1 287 ? 15.669 17.752 20.926 1 98.68 287 GLU A CA 1
ATOM 2206 C C . GLU A 1 287 ? 14.54 18.733 21.23 1 98.68 287 GLU A C 1
ATOM 2208 O O . GLU A 1 287 ? 14.785 19.84 21.714 1 98.68 287 GLU A O 1
ATOM 2213 N N . ILE A 1 288 ? 13.303 18.367 20.913 1 98.64 288 ILE A N 1
ATOM 2214 C CA . ILE A 1 288 ? 12.163 19.24 21.17 1 98.64 288 ILE A CA 1
ATOM 2215 C C . ILE A 1 288 ? 11.969 19.405 22.676 1 98.64 288 ILE A C 1
ATOM 2217 O O . ILE A 1 288 ? 11.749 20.518 23.161 1 98.64 288 ILE A O 1
ATOM 2221 N N . GLN A 1 289 ? 12.068 18.345 23.435 1 98.27 289 GLN A N 1
ATOM 2222 C CA . GLN A 1 289 ? 11.851 18.369 24.877 1 98.27 289 GLN A CA 1
ATOM 2223 C C . GLN A 1 289 ? 12.904 19.223 25.578 1 98.27 289 GLN A C 1
ATOM 2225 O O . GLN A 1 289 ? 12.684 19.695 26.696 1 98.27 289 GLN A O 1
ATOM 2230 N N . ALA A 1 290 ? 13.976 19.424 24.989 1 97.83 290 ALA A N 1
ATOM 2231 C CA . ALA A 1 290 ? 15.039 20.254 25.551 1 97.83 290 ALA A CA 1
ATOM 2232 C C . ALA A 1 290 ? 14.632 21.725 25.572 1 97.83 290 ALA A C 1
ATOM 2234 O O . ALA A 1 290 ? 15.145 22.505 26.378 1 97.83 290 ALA A O 1
ATOM 2235 N N . SER A 1 291 ? 13.648 22.098 24.709 1 96.39 291 SER A N 1
ATOM 2236 C CA . SER A 1 291 ? 13.341 23.52 24.6 1 96.39 291 SER A CA 1
ATOM 2237 C C . SER A 1 291 ? 11.836 23.766 24.646 1 96.39 291 SER A C 1
ATOM 2239 O O . SER A 1 291 ? 11.373 24.871 24.357 1 96.39 291 SER A O 1
ATOM 2241 N N . TYR A 1 292 ? 11.085 22.805 24.773 1 98.16 292 TYR A N 1
ATOM 2242 C CA . TYR A 1 292 ? 9.633 22.888 24.878 1 98.16 292 TYR A CA 1
ATOM 2243 C C . TYR A 1 292 ? 9.125 22.082 26.068 1 98.16 292 TYR A C 1
ATOM 2245 O O . TYR A 1 292 ? 9.371 20.877 26.16 1 98.16 292 TYR A O 1
ATOM 2253 N N . ASP A 1 293 ? 8.31 22.691 27.01 1 97.46 293 ASP A N 1
ATOM 2254 C CA . ASP A 1 293 ? 7.918 22.07 28.271 1 97.46 293 ASP A CA 1
ATOM 2255 C C . ASP A 1 293 ? 6.512 21.482 28.18 1 97.46 293 ASP A C 1
ATOM 2257 O O . ASP A 1 293 ? 6.016 20.893 29.143 1 97.46 293 ASP A O 1
ATOM 2261 N N . GLY A 1 294 ? 5.861 21.717 27.057 1 98.37 294 GLY A N 1
ATOM 2262 C CA . GLY A 1 294 ? 4.521 21.173 26.904 1 98.37 294 GLY A CA 1
ATOM 2263 C C . GLY A 1 294 ? 4.512 19.69 26.583 1 98.37 294 GLY A C 1
ATOM 2264 O O . GLY A 1 294 ? 5.568 19.056 26.523 1 98.37 294 GLY A O 1
ATOM 2265 N N . GLU A 1 295 ? 3.358 19.098 26.448 1 98.58 295 GLU A N 1
ATOM 2266 C CA . GLU A 1 295 ? 3.206 17.682 26.13 1 98.58 295 GLU A CA 1
ATOM 2267 C C . GLU A 1 295 ? 3.551 17.404 24.67 1 98.58 295 GLU A C 1
ATOM 2269 O O . GLU A 1 295 ? 2.997 18.031 23.765 1 98.58 295 GLU A O 1
ATOM 2274 N N . VAL A 1 296 ? 4.469 16.525 24.424 1 98.83 296 VAL A N 1
ATOM 2275 C CA . VAL A 1 296 ? 4.912 16.147 23.086 1 98.83 296 VAL A CA 1
ATOM 2276 C C . VAL A 1 296 ? 5.132 14.637 23.023 1 98.83 296 VAL A C 1
ATOM 2278 O O . VAL A 1 296 ? 5.636 14.036 23.975 1 98.83 296 VAL A O 1
ATOM 2281 N N . VAL A 1 297 ? 4.711 13.998 21.931 1 98.84 297 VAL A N 1
ATOM 2282 C CA . VAL A 1 297 ? 4.909 12.561 21.766 1 98.84 297 VAL A CA 1
ATOM 2283 C C . VAL A 1 297 ? 5.485 12.274 20.382 1 98.84 297 VAL A C 1
ATOM 2285 O O . VAL A 1 297 ? 5.209 13.001 19.424 1 98.84 297 VAL A O 1
ATOM 2288 N N . LEU A 1 298 ? 6.338 11.291 20.309 1 98.83 298 LEU A N 1
ATOM 2289 C CA . LEU A 1 298 ? 6.777 10.704 19.048 1 98.83 298 LEU A CA 1
ATOM 2290 C C . LEU A 1 298 ? 5.703 9.787 18.472 1 98.83 298 LEU A C 1
ATOM 2292 O O . LEU A 1 298 ? 5.441 8.712 19.016 1 98.83 298 LEU A O 1
ATOM 2296 N N . GLY A 1 299 ? 5.166 10.169 17.347 1 98.81 299 GLY A N 1
ATOM 2297 C CA . GLY A 1 299 ? 4.07 9.406 16.771 1 98.81 299 GLY A CA 1
ATOM 2298 C C . GLY A 1 299 ? 4.513 8.087 16.168 1 98.81 299 GLY A C 1
ATOM 2299 O O . GLY A 1 299 ? 5.576 8.007 15.549 1 98.81 299 GLY A O 1
ATOM 2300 N N . ASN A 1 300 ? 3.713 7.096 16.37 1 98.8 300 ASN A N 1
ATOM 2301 C CA . ASN A 1 300 ? 3.844 5.816 15.682 1 98.8 300 ASN A CA 1
ATOM 2302 C C . ASN A 1 300 ? 2.596 5.486 14.869 1 98.8 300 ASN A C 1
ATOM 2304 O O . ASN A 1 300 ? 1.502 5.961 15.181 1 98.8 300 ASN A O 1
ATOM 2308 N N . ASP A 1 301 ? 2.825 4.683 13.862 1 98.78 301 ASP A N 1
ATOM 2309 C CA . ASP A 1 301 ? 1.661 4.22 13.114 1 98.78 301 ASP A CA 1
ATOM 2310 C C . ASP A 1 301 ? 0.64 3.562 14.04 1 98.78 301 ASP A C 1
ATOM 2312 O O . ASP A 1 301 ? 1.002 2.758 14.901 1 98.78 301 ASP A O 1
ATOM 2316 N N . LEU A 1 302 ? -0.641 4.031 13.928 1 98.83 302 LEU A N 1
ATOM 2317 C CA . LEU A 1 302 ? -1.826 3.488 14.582 1 98.83 302 LEU A CA 1
ATOM 2318 C C . LEU A 1 302 ? -1.969 4.042 15.995 1 98.83 302 LEU A C 1
ATOM 2320 O O . LEU A 1 302 ? -2.832 3.599 16.757 1 98.83 302 LEU A O 1
ATOM 2324 N N . ASP A 1 303 ? -1.107 4.961 16.403 1 98.87 303 ASP A N 1
ATOM 2325 C CA . ASP A 1 303 ? -1.389 5.697 17.631 1 98.87 303 ASP A CA 1
ATOM 2326 C C . ASP A 1 303 ? -2.718 6.442 17.532 1 98.87 303 ASP A C 1
ATOM 2328 O O . ASP A 1 303 ? -3.102 6.898 16.453 1 98.87 303 ASP A O 1
ATOM 2332 N N . ILE A 1 304 ? -3.394 6.592 18.658 1 98.68 304 ILE A N 1
ATOM 2333 C CA . ILE A 1 304 ? -4.682 7.27 18.747 1 98.68 304 ILE A CA 1
ATOM 2334 C C . ILE A 1 304 ? -4.63 8.336 19.839 1 98.68 304 ILE A C 1
ATOM 2336 O O . ILE A 1 304 ? -4.14 8.082 20.942 1 98.68 304 ILE A O 1
ATOM 2340 N N . PHE A 1 305 ? -5.138 9.459 19.515 1 98.39 305 PHE A N 1
ATOM 2341 C CA . PHE A 1 305 ? -5.151 10.584 20.443 1 98.39 305 PHE A CA 1
ATOM 2342 C C . PHE A 1 305 ? -6.548 11.182 20.55 1 98.39 305 PHE A C 1
ATOM 2344 O O . PHE A 1 305 ? -7.311 11.169 19.582 1 98.39 305 PHE A O 1
ATOM 2351 N N . MET B 1 1 ? 93.962 -32.967 9.13 1 26.21 1 MET B N 1
ATOM 2352 C CA . MET B 1 1 ? 92.662 -32.588 9.674 1 26.21 1 MET B CA 1
ATOM 2353 C C . MET B 1 1 ? 91.59 -32.612 8.59 1 26.21 1 MET B C 1
ATOM 2355 O O . MET B 1 1 ? 91.681 -31.879 7.604 1 26.21 1 MET B O 1
ATOM 2359 N N . LYS B 1 2 ? 90.979 -33.924 8.374 1 25.54 2 LYS B N 1
ATOM 2360 C CA . LYS B 1 2 ? 89.921 -34.456 7.52 1 25.54 2 LYS B CA 1
ATOM 2361 C C . LYS B 1 2 ? 88.629 -33.66 7.685 1 25.54 2 LYS B C 1
ATOM 2363 O O . LYS B 1 2 ? 88.061 -33.611 8.778 1 25.54 2 LYS B O 1
ATOM 2368 N N . ILE B 1 3 ? 88.419 -32.576 7.025 1 28.72 3 ILE B N 1
ATOM 2369 C CA . ILE B 1 3 ? 87.3 -31.642 6.976 1 28.72 3 ILE B CA 1
ATOM 2370 C C . ILE B 1 3 ? 86.038 -32.372 6.521 1 28.72 3 ILE B C 1
ATOM 2372 O O . ILE B 1 3 ? 85.978 -32.879 5.398 1 28.72 3 ILE B O 1
ATOM 2376 N N . PHE B 1 4 ? 85.319 -33.118 7.46 1 28.12 4 PHE B N 1
ATOM 2377 C CA . PHE B 1 4 ? 84.073 -33.846 7.253 1 28.12 4 PHE B CA 1
ATOM 2378 C C . PHE B 1 4 ? 82.967 -32.905 6.791 1 28.12 4 PHE B C 1
ATOM 2380 O O . PHE B 1 4 ? 82.644 -31.933 7.477 1 28.12 4 PHE B O 1
ATOM 2387 N N . ARG B 1 5 ? 82.736 -32.771 5.477 1 30.62 5 ARG B N 1
ATOM 2388 C CA . ARG B 1 5 ? 81.688 -32.103 4.711 1 30.62 5 ARG B CA 1
ATOM 2389 C C . ARG B 1 5 ? 80.316 -32.681 5.042 1 30.62 5 ARG B C 1
ATOM 2391 O O . ARG B 1 5 ? 79.981 -33.785 4.609 1 30.62 5 ARG B O 1
ATOM 2398 N N . SER B 1 6 ? 79.766 -32.602 6.322 1 31.76 6 SER B N 1
ATOM 2399 C CA . SER B 1 6 ? 78.44 -33.124 6.634 1 31.76 6 SER B CA 1
ATOM 2400 C C . SER B 1 6 ? 77.361 -32.414 5.823 1 31.76 6 SER B C 1
ATOM 2402 O O . SER B 1 6 ? 77.287 -31.183 5.823 1 31.76 6 SER B O 1
ATOM 2404 N N . GLY B 1 7 ? 76.976 -32.894 4.639 1 29.81 7 GLY B N 1
ATOM 2405 C CA . GLY B 1 7 ? 75.933 -32.435 3.737 1 29.81 7 GLY B CA 1
ATOM 2406 C C . GLY B 1 7 ? 74.551 -32.455 4.362 1 29.81 7 GLY B C 1
ATOM 2407 O O . GLY B 1 7 ? 74.106 -33.49 4.863 1 29.81 7 GLY B O 1
ATOM 2408 N N . ILE B 1 8 ? 74.04 -31.371 5.018 1 31.96 8 ILE B N 1
ATOM 2409 C CA . ILE B 1 8 ? 72.716 -31.171 5.599 1 31.96 8 ILE B CA 1
ATOM 2410 C C . ILE B 1 8 ? 71.649 -31.347 4.521 1 31.96 8 ILE B C 1
ATOM 2412 O O . ILE B 1 8 ? 71.675 -30.664 3.495 1 31.96 8 ILE B O 1
ATOM 2416 N N . CYS B 1 9 ? 71.037 -32.546 4.378 1 27.21 9 CYS B N 1
ATOM 2417 C CA . CYS B 1 9 ? 69.897 -32.8 3.504 1 27.21 9 CYS B CA 1
ATOM 2418 C C . CYS B 1 9 ? 68.668 -32.03 3.972 1 27.21 9 CYS B C 1
ATOM 2420 O O . CYS B 1 9 ? 68.197 -32.228 5.093 1 27.21 9 CYS B O 1
ATOM 2422 N N . VAL B 1 10 ? 68.41 -30.867 3.487 1 36.16 10 VAL B N 1
ATOM 2423 C CA . VAL B 1 10 ? 67.208 -30.086 3.76 1 36.16 10 VAL B CA 1
ATOM 2424 C C . VAL B 1 10 ? 65.975 -30.852 3.286 1 36.16 10 VAL B C 1
ATOM 2426 O O . VAL B 1 10 ? 65.897 -31.255 2.123 1 36.16 10 VAL B O 1
ATOM 2429 N N . PRO B 1 11 ? 65.272 -31.476 4.216 1 35.09 11 PRO B N 1
ATOM 2430 C CA . PRO B 1 11 ? 64.039 -32.145 3.791 1 35.09 11 PRO B CA 1
ATOM 2431 C C . PRO B 1 11 ? 63.069 -31.2 3.086 1 35.09 11 PRO B C 1
ATOM 2433 O O . PRO B 1 11 ? 62.992 -30.018 3.43 1 35.09 11 PRO B O 1
ATOM 2436 N N . ALA B 1 12 ? 62.774 -31.388 1.773 1 37.21 12 ALA B N 1
ATOM 2437 C CA . ALA B 1 12 ? 61.756 -30.72 0.967 1 37.21 12 ALA B CA 1
ATOM 2438 C C . ALA B 1 12 ? 60.383 -30.819 1.626 1 37.21 12 ALA B C 1
ATOM 2440 O O . ALA B 1 12 ? 59.842 -31.915 1.787 1 37.21 12 ALA B O 1
ATOM 2441 N N . ILE B 1 13 ? 60.1 -29.934 2.528 1 38 13 ILE B N 1
ATOM 2442 C CA . ILE B 1 13 ? 58.722 -29.821 2.992 1 38 13 ILE B CA 1
ATOM 2443 C C . ILE B 1 13 ? 57.79 -29.629 1.798 1 38 13 ILE B C 1
ATOM 2445 O O . ILE B 1 13 ? 57.932 -28.667 1.039 1 38 13 ILE B O 1
ATOM 2449 N N . THR B 1 14 ? 57.302 -30.672 1.227 1 35.48 14 THR B N 1
ATOM 2450 C CA . THR B 1 14 ? 56.226 -30.538 0.252 1 35.48 14 THR B CA 1
ATOM 2451 C C . THR B 1 14 ? 55.046 -29.778 0.849 1 35.48 14 THR B C 1
ATOM 2453 O O . THR B 1 14 ? 54.454 -30.217 1.837 1 35.48 14 THR B O 1
ATOM 2456 N N . CYS B 1 15 ? 54.968 -28.476 0.685 1 35.21 15 CYS B N 1
ATOM 2457 C CA . CYS B 1 15 ? 53.759 -27.718 0.986 1 35.21 15 CYS B CA 1
ATOM 2458 C C . CYS B 1 15 ? 52.56 -28.282 0.232 1 35.21 15 CYS B C 1
ATOM 2460 O O . CYS B 1 15 ? 52.501 -28.201 -0.996 1 35.21 15 CYS B O 1
ATOM 2462 N N . ALA B 1 16 ? 51.874 -29.24 0.817 1 41.72 16 ALA B N 1
ATOM 2463 C CA . ALA B 1 16 ? 50.552 -29.569 0.292 1 41.72 16 ALA B CA 1
ATOM 2464 C C . ALA B 1 16 ? 49.667 -28.328 0.215 1 41.72 16 ALA B C 1
ATOM 2466 O O . ALA B 1 16 ? 49.247 -27.793 1.243 1 41.72 16 ALA B O 1
ATOM 2467 N N . LEU B 1 17 ? 49.757 -27.622 -0.878 1 41.46 17 LEU B N 1
ATOM 2468 C CA . LEU B 1 17 ? 48.695 -26.655 -1.131 1 41.46 17 LEU B CA 1
ATOM 2469 C C . LEU B 1 17 ? 47.325 -27.323 -1.076 1 41.46 17 LEU B C 1
ATOM 2471 O O . LEU B 1 17 ? 46.99 -28.133 -1.943 1 41.46 17 LEU B O 1
ATOM 2475 N N . GLY B 1 18 ? 46.828 -27.504 0.12 1 41.58 18 GLY B N 1
ATOM 2476 C CA . GLY B 1 18 ? 45.42 -27.865 0.161 1 41.58 18 GLY B CA 1
ATOM 2477 C C . GLY B 1 18 ? 44.551 -26.98 -0.714 1 41.58 18 GLY B C 1
ATOM 2478 O O . GLY B 1 18 ? 44.554 -25.757 -0.565 1 41.58 18 GLY B O 1
ATOM 2479 N N . LEU B 1 19 ? 44.196 -27.442 -1.914 1 41.81 19 LEU B N 1
ATOM 2480 C CA . LEU B 1 19 ? 43.125 -26.799 -2.667 1 41.81 19 LEU B CA 1
ATOM 2481 C C . LEU B 1 19 ? 41.877 -26.635 -1.805 1 41.81 19 LEU B C 1
ATOM 2483 O O . LEU B 1 19 ? 41.241 -27.624 -1.432 1 41.81 19 LEU B O 1
ATOM 2487 N N . LEU B 1 20 ? 41.801 -25.608 -0.998 1 42.33 20 LEU B N 1
ATOM 2488 C CA . LEU B 1 20 ? 40.479 -25.239 -0.504 1 42.33 20 LEU B CA 1
ATOM 2489 C C . LEU B 1 20 ? 39.464 -25.205 -1.642 1 42.33 20 LEU B C 1
ATOM 2491 O O . LEU B 1 20 ? 39.51 -24.316 -2.495 1 42.33 20 LEU B O 1
ATOM 2495 N N . LEU B 1 21 ? 38.953 -26.29 -2.016 1 40.57 21 LEU B N 1
ATOM 2496 C CA . LEU B 1 21 ? 37.742 -26.197 -2.825 1 40.57 21 LEU B CA 1
ATOM 2497 C C . LEU B 1 21 ? 36.738 -25.239 -2.191 1 40.57 21 LEU B C 1
ATOM 2499 O O . LEU B 1 21 ? 36.233 -25.498 -1.096 1 40.57 21 LEU B O 1
ATOM 2503 N N . SER B 1 22 ? 36.856 -24.021 -2.427 1 40.45 22 SER B N 1
ATOM 2504 C CA . SER B 1 22 ? 35.714 -23.157 -2.146 1 40.45 22 SER B CA 1
ATOM 2505 C C . SER B 1 22 ? 34.408 -23.801 -2.598 1 40.45 22 SER B C 1
ATOM 2507 O O . SER B 1 22 ? 34.158 -23.935 -3.797 1 40.45 22 SER B O 1
ATOM 2509 N N . VAL B 1 23 ? 33.927 -24.748 -1.983 1 42.69 23 VAL B N 1
ATOM 2510 C CA . VAL B 1 23 ? 32.534 -25.09 -2.249 1 42.69 23 VAL B CA 1
ATOM 2511 C C . VAL B 1 23 ? 31.696 -23.816 -2.337 1 42.69 23 VAL B C 1
ATOM 2513 O O . VAL B 1 23 ? 31.551 -23.092 -1.35 1 42.69 23 VAL B O 1
ATOM 2516 N N . SER B 1 24 ? 31.83 -23.124 -3.39 1 45.45 24 SER B N 1
ATOM 2517 C CA . SER B 1 24 ? 30.867 -22.052 -3.615 1 45.45 24 SER B CA 1
ATOM 2518 C C . SER B 1 24 ? 29.475 -22.448 -3.134 1 45.45 24 SER B C 1
ATOM 2520 O O . SER B 1 24 ? 28.903 -23.428 -3.615 1 45.45 24 SER B O 1
ATOM 2522 N N . ALA B 1 25 ? 29.231 -22.381 -1.88 1 48.77 25 ALA B N 1
ATOM 2523 C CA . ALA B 1 25 ? 27.865 -22.623 -1.424 1 48.77 25 ALA B CA 1
ATOM 2524 C C . ALA B 1 25 ? 26.852 -22.256 -2.505 1 48.77 25 ALA B C 1
ATOM 2526 O O . ALA B 1 25 ? 26.8 -21.108 -2.952 1 48.77 25 ALA B O 1
ATOM 2527 N N . SER B 1 26 ? 26.454 -23.228 -3.319 1 60.67 26 SER B N 1
ATOM 2528 C CA . SER B 1 26 ? 25.473 -23.047 -4.384 1 60.67 26 SER B CA 1
ATOM 2529 C C . SER B 1 26 ? 24.33 -22.143 -3.936 1 60.67 26 SER B C 1
ATOM 2531 O O . SER B 1 26 ? 23.844 -22.261 -2.809 1 60.67 26 SER B O 1
ATOM 2533 N N . ALA B 1 27 ? 23.927 -21.08 -4.581 1 75.12 27 ALA B N 1
ATOM 2534 C CA . ALA B 1 27 ? 22.887 -20.096 -4.288 1 75.12 27 ALA B CA 1
ATOM 2535 C C . ALA B 1 27 ? 21.547 -20.777 -4.024 1 75.12 27 ALA B C 1
ATOM 2537 O O . ALA B 1 27 ? 21.211 -21.772 -4.67 1 75.12 27 ALA B O 1
ATOM 2538 N N . LYS B 1 28 ? 20.969 -20.561 -2.954 1 91.76 28 LYS B N 1
ATOM 2539 C CA . LYS B 1 28 ? 19.695 -21.122 -2.512 1 91.76 28 LYS B CA 1
ATOM 2540 C C . LYS B 1 28 ? 18.527 -20.237 -2.939 1 91.76 28 LYS B C 1
ATOM 2542 O O . LYS B 1 28 ? 18.623 -19.009 -2.893 1 91.76 28 LYS B O 1
ATOM 2547 N N . THR B 1 29 ? 17.434 -20.996 -3.391 1 97.94 29 THR B N 1
ATOM 2548 C CA . THR B 1 29 ? 16.208 -20.309 -3.782 1 97.94 29 THR B CA 1
ATOM 2549 C C . THR B 1 29 ? 15.245 -20.206 -2.603 1 97.94 29 THR B C 1
ATOM 2551 O O . THR B 1 29 ? 14.964 -21.203 -1.935 1 97.94 29 THR B O 1
ATOM 2554 N N . ASP B 1 30 ? 14.799 -18.983 -2.309 1 98.43 30 ASP B N 1
ATOM 2555 C CA . ASP B 1 30 ? 13.764 -18.754 -1.306 1 98.43 30 ASP B CA 1
ATOM 2556 C C . ASP B 1 30 ? 12.463 -18.287 -1.955 1 98.43 30 ASP B C 1
ATOM 2558 O O . ASP B 1 30 ? 12.484 -17.476 -2.884 1 98.43 30 ASP B O 1
ATOM 2562 N N . VAL B 1 31 ? 11.346 -18.859 -1.532 1 98.88 31 VAL B N 1
ATOM 2563 C CA . VAL B 1 31 ? 10.012 -18.41 -1.916 1 98.88 31 VAL B CA 1
ATOM 2564 C C . VAL B 1 31 ? 9.368 -17.651 -0.757 1 98.88 31 VAL B C 1
ATOM 2566 O O . VAL B 1 31 ? 9.183 -18.206 0.329 1 98.88 31 VAL B O 1
ATOM 2569 N N . ILE B 1 32 ? 9.049 -16.378 -0.942 1 98.92 32 ILE B N 1
ATOM 2570 C CA . ILE B 1 32 ? 8.497 -15.525 0.105 1 98.92 32 ILE B CA 1
ATOM 2571 C C . ILE B 1 32 ? 7.093 -15.07 -0.288 1 98.92 32 ILE B C 1
ATOM 2573 O O . ILE B 1 32 ? 6.887 -14.55 -1.387 1 98.92 32 ILE B O 1
ATOM 2577 N N . LEU B 1 33 ? 6.156 -15.317 0.593 1 98.94 33 LEU B N 1
ATOM 2578 C CA . LEU B 1 33 ? 4.821 -14.773 0.369 1 98.94 33 LEU B CA 1
ATOM 2579 C C . LEU B 1 33 ? 4.735 -13.329 0.85 1 98.94 33 LEU B C 1
ATOM 2581 O O . LEU B 1 33 ? 4.761 -13.069 2.056 1 98.94 33 LEU B O 1
ATOM 2585 N N . LEU B 1 34 ? 4.546 -12.408 -0.067 1 98.89 34 LEU B N 1
ATOM 2586 C CA . LEU B 1 34 ? 4.457 -11 0.303 1 98.89 34 LEU B CA 1
ATOM 2587 C C . LEU B 1 34 ? 3.008 -10.59 0.541 1 98.89 34 LEU B C 1
ATOM 2589 O O . LEU B 1 34 ? 2.744 -9.56 1.166 1 98.89 34 LEU B O 1
ATOM 2593 N N . GLY B 1 35 ? 2.137 -11.351 0.013 1 98.78 35 GLY B N 1
ATOM 2594 C CA . GLY B 1 35 ? 0.71 -11.177 0.232 1 98.78 35 GLY B CA 1
ATOM 2595 C C . GLY B 1 35 ? -0.105 -12.401 -0.142 1 98.78 35 GLY B C 1
ATOM 2596 O O . GLY B 1 35 ? 0.128 -13.012 -1.187 1 98.78 35 GLY B O 1
ATOM 2597 N N . THR B 1 36 ? -1.062 -12.776 0.703 1 98.82 36 THR B N 1
ATOM 2598 C CA . THR B 1 36 ? -1.849 -13.984 0.48 1 98.82 36 THR B CA 1
ATOM 2599 C C . THR B 1 36 ? -3.341 -13.661 0.462 1 98.82 36 THR B C 1
ATOM 2601 O O . THR B 1 36 ? -4.177 -14.559 0.588 1 98.82 36 THR B O 1
ATOM 2604 N N . GLY B 1 37 ? -3.602 -12.386 0.375 1 98.13 37 GLY B N 1
ATOM 2605 C CA . GLY B 1 37 ? -4.978 -11.933 0.503 1 98.13 37 GLY B CA 1
ATOM 2606 C C . GLY B 1 37 ? -5.731 -11.932 -0.814 1 98.13 37 GLY B C 1
ATOM 2607 O O . GLY B 1 37 ? -5.327 -12.603 -1.766 1 98.13 37 GLY B O 1
ATOM 2608 N N . THR B 1 38 ? -6.875 -11.334 -0.807 1 97.38 38 THR B N 1
ATOM 2609 C CA . THR B 1 38 ? -7.842 -11.209 -1.892 1 97.38 38 THR B CA 1
ATOM 2610 C C . THR B 1 38 ? -8.282 -9.758 -2.06 1 97.38 38 THR B C 1
ATOM 2612 O O . THR B 1 38 ? -7.748 -8.862 -1.404 1 97.38 38 THR B O 1
ATOM 2615 N N . PRO B 1 39 ? -9.19 -9.447 -2.966 1 95.14 39 PRO B N 1
ATOM 2616 C CA . PRO B 1 39 ? -9.683 -8.07 -3.051 1 95.14 39 PRO B CA 1
ATOM 2617 C C . PRO B 1 39 ? -10.372 -7.61 -1.768 1 95.14 39 PRO B C 1
ATOM 2619 O O . PRO B 1 39 ? -10.61 -6.413 -1.585 1 95.14 39 PRO B O 1
ATOM 2622 N N . VAL B 1 40 ? -10.773 -8.537 -0.938 1 96.2 40 VAL B N 1
ATOM 2623 C CA . VAL B 1 40 ? -11.417 -8.19 0.325 1 96.2 40 VAL B CA 1
ATOM 2624 C C . VAL B 1 40 ? -10.368 -7.707 1.324 1 96.2 40 VAL B C 1
ATOM 2626 O O . VAL B 1 40 ? -9.448 -8.449 1.675 1 96.2 40 VAL B O 1
ATOM 2629 N N . PRO B 1 41 ? -10.531 -6.477 1.802 1 97.22 41 PRO B N 1
ATOM 2630 C CA . PRO B 1 41 ? -9.531 -5.927 2.72 1 97.22 41 PRO B CA 1
ATOM 2631 C C . PRO B 1 41 ? -9.348 -6.78 3.974 1 97.22 41 PRO B C 1
ATOM 2633 O O . PRO B 1 41 ? -10.332 -7.181 4.6 1 97.22 41 PRO B O 1
ATOM 2636 N N . ASP B 1 42 ? -8.17 -7.054 4.309 1 97.81 42 ASP B N 1
ATOM 2637 C CA . ASP B 1 42 ? -7.809 -7.907 5.437 1 97.81 42 ASP B CA 1
ATOM 2638 C C . ASP B 1 42 ? -6.562 -7.383 6.145 1 97.81 42 ASP B C 1
ATOM 2640 O O . ASP B 1 42 ? -5.528 -7.161 5.511 1 97.81 42 ASP B O 1
ATOM 2644 N N . ALA B 1 43 ? -6.599 -7.205 7.476 1 97.79 43 ALA B N 1
ATOM 2645 C CA . ALA B 1 43 ? -5.501 -6.624 8.245 1 97.79 43 ALA B CA 1
ATOM 2646 C C . ALA B 1 43 ? -4.306 -7.572 8.297 1 97.79 43 ALA B C 1
ATOM 2648 O O . ALA B 1 43 ? -3.171 -7.139 8.509 1 97.79 43 ALA B O 1
ATOM 2649 N N . ASP B 1 44 ? -4.573 -8.808 8.106 1 97.43 44 ASP B N 1
ATOM 2650 C CA . ASP B 1 44 ? -3.517 -9.798 8.293 1 97.43 44 ASP B CA 1
ATOM 2651 C C . ASP B 1 44 ? -2.923 -10.227 6.954 1 97.43 44 ASP B C 1
ATOM 2653 O O . ASP B 1 44 ? -1.907 -10.926 6.914 1 97.43 44 ASP B O 1
ATOM 2657 N N . ARG B 1 45 ? -3.563 -9.806 5.87 1 98.31 45 ARG B N 1
ATOM 2658 C CA . ARG B 1 45 ? -3.134 -10.287 4.56 1 98.31 45 ARG B CA 1
ATOM 2659 C C . ARG B 1 45 ? -3.154 -9.162 3.531 1 98.31 45 ARG B C 1
ATOM 2661 O O . ARG B 1 45 ? -4.203 -8.57 3.27 1 98.31 45 ARG B O 1
ATOM 2668 N N . SER B 1 46 ? -2.03 -8.926 2.953 1 98.3 46 SER B N 1
ATOM 2669 C CA . SER B 1 46 ? -1.927 -7.988 1.84 1 98.3 46 SER B CA 1
ATOM 2670 C C . SER B 1 46 ? -2.412 -8.619 0.539 1 98.3 46 SER B C 1
ATOM 2672 O O . SER B 1 46 ? -2.739 -9.807 0.503 1 98.3 46 SER B O 1
ATOM 2674 N N . GLY B 1 47 ? -2.506 -7.824 -0.481 1 98.19 47 GLY B N 1
ATOM 2675 C CA . GLY B 1 47 ? -2.876 -8.361 -1.781 1 98.19 47 GLY B CA 1
ATOM 2676 C C . GLY B 1 47 ? -1.898 -9.399 -2.298 1 98.19 47 GLY B C 1
ATOM 2677 O O . GLY B 1 47 ? -0.747 -9.448 -1.86 1 98.19 47 GLY B O 1
ATOM 2678 N N . PRO B 1 48 ? -2.315 -10.184 -3.213 1 98.71 48 PRO B N 1
ATOM 2679 C CA . PRO B 1 48 ? -1.527 -11.337 -3.656 1 98.71 48 PRO B CA 1
ATOM 2680 C C . PRO B 1 48 ? -0.178 -10.937 -4.249 1 98.71 48 PRO B C 1
ATOM 2682 O O . PRO B 1 48 ? -0.113 -10.039 -5.093 1 98.71 48 PRO B O 1
ATOM 2685 N N . SER B 1 49 ? 0.834 -11.571 -3.783 1 98.94 49 SER B N 1
ATOM 2686 C CA . SER B 1 49 ? 2.197 -11.367 -4.261 1 98.94 49 SER B CA 1
ATOM 2687 C C . SER B 1 49 ? 3.136 -12.446 -3.733 1 98.94 49 SER B C 1
ATOM 2689 O O . SER B 1 49 ? 3.088 -12.794 -2.551 1 98.94 49 SER B O 1
ATOM 2691 N N . THR B 1 50 ? 3.977 -13.011 -4.574 1 98.95 50 THR B N 1
ATOM 2692 C CA . THR B 1 50 ? 4.988 -14.002 -4.225 1 98.95 50 THR B CA 1
ATOM 2693 C C . THR B 1 50 ? 6.353 -13.598 -4.774 1 98.95 50 THR B C 1
ATOM 2695 O O . THR B 1 50 ? 6.462 -13.159 -5.921 1 98.95 50 THR B O 1
ATOM 2698 N N . ALA B 1 51 ? 7.345 -13.712 -3.971 1 98.95 51 ALA B N 1
ATOM 2699 C CA . ALA B 1 51 ? 8.712 -13.448 -4.413 1 98.95 51 ALA B CA 1
ATOM 2700 C C . ALA B 1 51 ? 9.525 -14.737 -4.483 1 98.95 51 ALA B C 1
ATOM 2702 O O . ALA B 1 51 ? 9.424 -15.59 -3.598 1 98.95 51 ALA B O 1
ATOM 2703 N N . VAL B 1 52 ? 10.218 -14.925 -5.529 1 98.92 52 VAL B N 1
ATOM 2704 C CA . VAL B 1 52 ? 11.268 -15.931 -5.646 1 98.92 52 VAL B CA 1
ATOM 2705 C C . VAL B 1 52 ? 12.636 -15.252 -5.664 1 98.92 52 VAL B C 1
ATOM 2707 O O . VAL B 1 52 ? 12.917 -14.433 -6.542 1 98.92 52 VAL B O 1
ATOM 2710 N N . VAL B 1 53 ? 13.415 -15.526 -4.698 1 98.72 53 VAL B N 1
ATOM 2711 C CA . VAL B 1 53 ? 14.723 -14.891 -4.572 1 98.72 53 VAL B CA 1
ATOM 2712 C C . VAL B 1 53 ? 15.823 -15.916 -4.836 1 98.72 53 VAL B C 1
ATOM 2714 O O . VAL B 1 53 ? 15.881 -16.957 -4.177 1 98.72 53 VAL B O 1
ATOM 2717 N N . TYR B 1 54 ? 16.643 -15.63 -5.81 1 97.92 54 TYR B N 1
ATOM 2718 C CA . TYR B 1 54 ? 17.788 -16.458 -6.171 1 97.92 54 TYR B CA 1
ATOM 2719 C C . TYR B 1 54 ? 19.027 -15.603 -6.406 1 97.92 54 TYR B C 1
ATOM 2721 O O . TYR B 1 54 ? 18.983 -14.629 -7.161 1 97.92 54 TYR B O 1
ATOM 2729 N N . ASN B 1 55 ? 20.186 -15.927 -5.715 1 94.48 55 ASN B N 1
ATOM 2730 C CA . ASN B 1 55 ? 21.45 -15.218 -5.881 1 94.48 55 ASN B CA 1
ATOM 2731 C C . ASN B 1 55 ? 21.273 -13.711 -5.714 1 94.48 55 ASN B C 1
ATOM 2733 O O . ASN B 1 55 ? 21.673 -12.935 -6.583 1 94.48 55 ASN B O 1
ATOM 2737 N N . ASP B 1 56 ? 20.468 -13.306 -4.662 1 93.8 56 ASP B N 1
ATOM 2738 C CA . ASP B 1 56 ? 20.282 -11.921 -4.238 1 93.8 56 ASP B CA 1
ATOM 2739 C C . ASP B 1 56 ? 19.484 -11.133 -5.274 1 93.8 56 ASP B C 1
ATOM 2741 O O . ASP B 1 56 ? 19.627 -9.913 -5.379 1 93.8 56 ASP B O 1
ATOM 2745 N N . THR B 1 57 ? 18.769 -11.86 -6.129 1 97.51 57 THR B N 1
ATOM 2746 C CA . THR B 1 57 ? 17.851 -11.246 -7.082 1 97.51 57 THR B CA 1
ATOM 2747 C C . THR B 1 57 ? 16.415 -11.687 -6.811 1 97.51 57 THR B C 1
ATOM 2749 O O . THR B 1 57 ? 16.147 -12.879 -6.648 1 97.51 57 THR B O 1
ATOM 2752 N N . ALA B 1 58 ? 15.595 -10.747 -6.772 1 98.53 58 ALA B N 1
ATOM 2753 C CA . ALA B 1 58 ? 14.189 -11.039 -6.505 1 98.53 58 ALA B CA 1
ATOM 2754 C C . ALA B 1 58 ? 13.37 -11.015 -7.792 1 98.53 58 ALA B C 1
ATOM 2756 O O . ALA B 1 58 ? 13.571 -10.15 -8.648 1 98.53 58 ALA B O 1
ATOM 2757 N N . PHE B 1 59 ? 12.525 -11.952 -7.943 1 98.9 59 PHE B N 1
ATOM 2758 C CA . PHE B 1 59 ? 11.488 -12.026 -8.965 1 98.9 59 PHE B CA 1
ATOM 2759 C C . PHE B 1 59 ? 10.102 -12.026 -8.332 1 98.9 59 PHE B C 1
ATOM 2761 O O . PHE B 1 59 ? 9.724 -12.982 -7.652 1 98.9 59 PHE B O 1
ATOM 2768 N N . ILE B 1 60 ? 9.398 -10.931 -8.574 1 98.94 60 ILE B N 1
ATOM 2769 C CA . ILE B 1 60 ? 8.113 -10.741 -7.911 1 98.94 60 ILE B CA 1
ATOM 2770 C C . ILE B 1 60 ? 6.982 -11.157 -8.848 1 98.94 60 ILE B C 1
ATOM 2772 O O . ILE B 1 60 ? 6.977 -10.792 -10.026 1 98.94 60 ILE B O 1
ATOM 2776 N N . PHE B 1 61 ? 6.078 -11.911 -8.333 1 98.97 61 PHE B N 1
ATOM 2777 C CA . PHE B 1 61 ? 4.895 -12.318 -9.082 1 98.97 61 PHE B CA 1
ATOM 2778 C C . PHE B 1 61 ? 3.636 -11.703 -8.482 1 98.97 61 PHE B C 1
ATOM 2780 O O . PHE B 1 61 ? 3.218 -12.077 -7.384 1 98.97 61 PHE B O 1
ATOM 2787 N N . ASP B 1 62 ? 3.057 -10.719 -9.239 1 98.91 62 ASP B N 1
ATOM 2788 C CA . ASP B 1 62 ? 1.949 -9.856 -8.841 1 98.91 62 ASP B CA 1
ATOM 2789 C C . ASP B 1 62 ? 2.39 -8.852 -7.778 1 98.91 62 ASP B C 1
ATOM 2791 O O . ASP B 1 62 ? 3.45 -9.01 -7.169 1 98.91 62 ASP B O 1
ATOM 2795 N N . ALA B 1 63 ? 1.621 -7.846 -7.671 1 98.7 63 ALA B N 1
ATOM 2796 C CA . ALA B 1 63 ? 1.873 -6.76 -6.726 1 98.7 63 ALA B CA 1
ATOM 2797 C C . ALA B 1 63 ? 0.564 -6.168 -6.211 1 98.7 63 ALA B C 1
ATOM 2799 O O . ALA B 1 63 ? 0.244 -5.011 -6.495 1 98.7 63 ALA B O 1
ATOM 2800 N N . GLY B 1 64 ? -0.111 -6.926 -5.391 1 98.5 64 GLY B N 1
ATOM 2801 C CA . GLY B 1 64 ? -1.356 -6.45 -4.81 1 98.5 64 GLY B CA 1
ATOM 2802 C C . GLY B 1 64 ? -1.149 -5.396 -3.738 1 98.5 64 GLY B C 1
ATOM 2803 O O . GLY B 1 64 ? -0.015 -5.124 -3.339 1 98.5 64 GLY B O 1
ATOM 2804 N N . GLY B 1 65 ? -2.227 -4.812 -3.347 1 97.96 65 GLY B N 1
ATOM 2805 C CA . GLY B 1 65 ? -2.163 -3.772 -2.333 1 97.96 65 GLY B CA 1
ATOM 2806 C C . GLY B 1 65 ? -1.451 -4.214 -1.068 1 97.96 65 GLY B C 1
ATOM 2807 O O . GLY B 1 65 ? -1.737 -5.287 -0.532 1 97.96 65 GLY B O 1
ATOM 2808 N N . GLY B 1 66 ? -0.482 -3.371 -0.586 1 97.93 66 GLY B N 1
ATOM 2809 C CA . GLY B 1 66 ? 0.233 -3.643 0.651 1 97.93 66 GLY B CA 1
ATOM 2810 C C . GLY B 1 66 ? 1.503 -4.446 0.443 1 97.93 66 GLY B C 1
ATOM 2811 O O . GLY B 1 66 ? 2.297 -4.613 1.37 1 97.93 66 GLY B O 1
ATOM 2812 N N . MET B 1 67 ? 1.747 -4.946 -0.739 1 98.03 67 MET B N 1
ATOM 2813 C CA . MET B 1 67 ? 2.881 -5.842 -0.947 1 98.03 67 MET B CA 1
ATOM 2814 C C . MET B 1 67 ? 4.201 -5.099 -0.769 1 98.03 67 MET B C 1
ATOM 2816 O O . MET B 1 67 ? 5.183 -5.675 -0.297 1 98.03 67 MET B O 1
ATOM 2820 N N . VAL B 1 68 ? 4.277 -3.807 -1.117 1 98.57 68 VAL B N 1
ATOM 2821 C CA . VAL B 1 68 ? 5.522 -3.055 -0.996 1 98.57 68 VAL B CA 1
ATOM 2822 C C . VAL B 1 68 ? 5.927 -2.961 0.473 1 98.57 68 VAL B C 1
ATOM 2824 O O . VAL B 1 68 ? 7.097 -3.151 0.814 1 98.57 68 VAL B O 1
ATOM 2827 N N . GLN B 1 69 ? 4.958 -2.723 1.304 1 98.41 69 GLN B N 1
ATOM 2828 C CA . GLN B 1 69 ? 5.258 -2.675 2.731 1 98.41 69 GLN B CA 1
ATOM 2829 C C . GLN B 1 69 ? 5.745 -4.03 3.237 1 98.41 69 GLN B C 1
ATOM 2831 O O . GLN B 1 69 ? 6.641 -4.097 4.081 1 98.41 69 GLN B O 1
ATOM 2836 N N . LYS B 1 70 ? 5.169 -5.065 2.755 1 98.76 70 LYS B N 1
ATOM 2837 C CA . LYS B 1 70 ? 5.619 -6.396 3.152 1 98.76 70 LYS B CA 1
ATOM 2838 C C . LYS B 1 70 ? 7.029 -6.676 2.638 1 98.76 70 LYS B C 1
ATOM 2840 O O . LYS B 1 70 ? 7.828 -7.32 3.322 1 98.76 70 LYS B O 1
ATOM 2845 N N . ALA B 1 71 ? 7.303 -6.222 1.46 1 98.86 71 ALA B N 1
ATOM 2846 C CA . ALA B 1 71 ? 8.656 -6.365 0.93 1 98.86 71 ALA B CA 1
ATOM 2847 C C . ALA B 1 71 ? 9.666 -5.616 1.796 1 98.86 71 ALA B C 1
ATOM 2849 O O . ALA B 1 71 ? 10.748 -6.131 2.084 1 98.86 71 ALA B O 1
ATOM 2850 N N . ILE B 1 72 ? 9.308 -4.453 2.206 1 98.77 72 ILE B N 1
ATOM 2851 C CA . ILE B 1 72 ? 10.164 -3.664 3.085 1 98.77 72 ILE B CA 1
ATOM 2852 C C . ILE B 1 72 ? 10.395 -4.417 4.393 1 98.77 72 ILE B C 1
ATOM 2854 O O . ILE B 1 72 ? 11.528 -4.508 4.872 1 98.77 72 ILE B O 1
ATOM 2858 N N . GLU B 1 73 ? 9.328 -4.956 4.925 1 98.72 73 GLU B N 1
ATOM 2859 C CA . GLU B 1 73 ? 9.441 -5.734 6.155 1 98.72 73 GLU B CA 1
ATOM 2860 C C . GLU B 1 73 ? 10.362 -6.936 5.964 1 98.72 73 GLU B C 1
ATOM 2862 O O . GLU B 1 73 ? 11.211 -7.216 6.814 1 98.72 73 GLU B O 1
ATOM 2867 N N . ALA B 1 74 ? 10.184 -7.626 4.869 1 98.83 74 ALA B N 1
ATOM 2868 C CA . ALA B 1 74 ? 11.042 -8.771 4.577 1 98.83 74 ALA B CA 1
ATOM 2869 C C . ALA B 1 74 ? 12.507 -8.351 4.493 1 98.83 74 ALA B C 1
ATOM 2871 O O . ALA B 1 74 ? 13.389 -9.047 5.003 1 98.83 74 ALA B O 1
ATOM 2872 N N . ALA B 1 75 ? 12.753 -7.275 3.872 1 98.69 75 ALA B N 1
ATOM 2873 C CA . ALA B 1 75 ? 14.117 -6.781 3.701 1 98.69 75 ALA B CA 1
ATOM 2874 C C . ALA B 1 75 ? 14.724 -6.369 5.039 1 98.69 75 ALA B C 1
ATOM 2876 O O . ALA B 1 75 ? 15.842 -6.769 5.37 1 98.69 75 ALA B O 1
ATOM 2877 N N . GLN B 1 76 ? 13.975 -5.66 5.823 1 98.43 76 GLN B N 1
ATOM 2878 C CA . GLN B 1 76 ? 14.547 -4.991 6.987 1 98.43 76 GLN B CA 1
ATOM 2879 C C . GLN B 1 76 ? 14.436 -5.864 8.233 1 98.43 76 GLN B C 1
ATOM 2881 O O . GLN B 1 76 ? 15.264 -5.766 9.142 1 98.43 76 GLN B O 1
ATOM 2886 N N . LYS B 1 77 ? 13.452 -6.746 8.265 1 98.38 77 LYS B N 1
ATOM 2887 C CA . LYS B 1 77 ? 13.235 -7.523 9.482 1 98.38 77 LYS B CA 1
ATOM 2888 C C . LYS B 1 77 ? 13.655 -8.978 9.287 1 98.38 77 LYS B C 1
ATOM 2890 O O . LYS B 1 77 ? 13.917 -9.689 10.259 1 98.38 77 LYS B O 1
ATOM 2895 N N . LYS B 1 78 ? 13.72 -9.412 8.053 1 97.85 78 LYS B N 1
ATOM 2896 C CA . LYS B 1 78 ? 14.095 -10.799 7.793 1 97.85 78 LYS B CA 1
ATOM 2897 C C . LYS B 1 78 ? 15.436 -10.88 7.069 1 97.85 78 LYS B C 1
ATOM 2899 O O . LYS B 1 78 ? 15.906 -11.972 6.742 1 97.85 78 LYS B O 1
ATOM 2904 N N . GLY B 1 79 ? 15.982 -9.748 6.689 1 97.48 79 GLY B N 1
ATOM 2905 C CA . GLY B 1 79 ? 17.329 -9.69 6.143 1 97.48 79 GLY B CA 1
ATOM 2906 C C . GLY B 1 79 ? 17.388 -10.026 4.665 1 97.48 79 GLY B C 1
ATOM 2907 O O . GLY B 1 79 ? 18.452 -10.364 4.142 1 97.48 79 GLY B O 1
ATOM 2908 N N . ILE B 1 80 ? 16.3 -10.006 3.969 1 98.23 80 ILE B N 1
ATOM 2909 C CA . ILE B 1 80 ? 16.271 -10.32 2.545 1 98.23 80 ILE B CA 1
ATOM 2910 C C . ILE B 1 80 ? 16.466 -9.043 1.731 1 98.23 80 ILE B C 1
ATOM 2912 O O . ILE B 1 80 ? 15.505 -8.491 1.19 1 98.23 80 ILE B O 1
ATOM 2916 N N . LYS B 1 81 ? 17.602 -8.648 1.555 1 97.96 81 LYS B N 1
ATOM 2917 C CA . LYS B 1 81 ? 17.989 -7.351 1.007 1 97.96 81 LYS B CA 1
ATOM 2918 C C . LYS B 1 81 ? 17.424 -7.157 -0.398 1 97.96 81 LYS B C 1
ATOM 2920 O O . LYS B 1 81 ? 17.102 -6.035 -0.793 1 97.96 81 LYS B O 1
ATOM 2925 N N . ALA B 1 82 ? 17.275 -8.235 -1.134 1 98.09 82 ALA B N 1
ATOM 2926 C CA . ALA B 1 82 ? 16.804 -8.188 -2.516 1 98.09 82 ALA B CA 1
ATOM 2927 C C . ALA B 1 82 ? 15.391 -7.618 -2.594 1 98.09 82 ALA B C 1
ATOM 2929 O O . ALA B 1 82 ? 14.952 -7.175 -3.658 1 98.09 82 ALA B O 1
ATOM 2930 N N . LEU B 1 83 ? 14.73 -7.589 -1.416 1 98.72 83 LEU B N 1
ATOM 2931 C CA . LEU B 1 83 ? 13.325 -7.195 -1.433 1 98.72 83 LEU B CA 1
ATOM 2932 C C . LEU B 1 83 ? 13.163 -5.74 -1.007 1 98.72 83 LEU B C 1
ATOM 2934 O O . LEU B 1 83 ? 12.047 -5.217 -0.981 1 98.72 83 LEU B O 1
ATOM 2938 N N . TYR B 1 84 ? 14.255 -5.058 -0.679 1 98.53 84 TYR B N 1
ATOM 2939 C CA . TYR B 1 84 ? 14.157 -3.611 -0.522 1 98.53 84 TYR B CA 1
ATOM 2940 C C . TYR B 1 84 ? 13.723 -2.949 -1.824 1 98.53 84 TYR B C 1
ATOM 2942 O O . TYR B 1 84 ? 14.203 -3.31 -2.901 1 98.53 84 TYR B O 1
ATOM 2950 N N . PRO B 1 85 ? 12.823 -2.008 -1.785 1 97.67 85 PRO B N 1
ATOM 2951 C CA . PRO B 1 85 ? 12.159 -1.517 -2.994 1 97.67 85 PRO B CA 1
ATOM 2952 C C . PRO B 1 85 ? 13.146 -1.114 -4.087 1 97.67 85 PRO B C 1
ATOM 2954 O O . PRO B 1 85 ? 12.946 -1.447 -5.258 1 97.67 85 PRO B O 1
ATOM 2957 N N . THR B 1 86 ? 14.258 -0.47 -3.772 1 97.05 86 THR B N 1
ATOM 2958 C CA . THR B 1 86 ? 15.182 0.029 -4.784 1 97.05 86 THR B CA 1
ATOM 2959 C C . THR B 1 86 ? 16.01 -1.112 -5.37 1 97.05 86 THR B C 1
ATOM 2961 O O . THR B 1 86 ? 16.696 -0.933 -6.378 1 97.05 86 THR B O 1
ATOM 2964 N N . ASN B 1 87 ? 15.895 -2.312 -4.747 1 97.75 87 ASN B N 1
ATOM 2965 C CA . ASN B 1 87 ? 16.654 -3.464 -5.221 1 97.75 87 ASN B CA 1
ATOM 2966 C C . ASN B 1 87 ? 15.8 -4.374 -6.099 1 97.75 87 ASN B C 1
ATOM 2968 O O . ASN B 1 87 ? 16.326 -5.256 -6.782 1 97.75 87 ASN B O 1
ATOM 2972 N N . ILE B 1 88 ? 14.508 -4.205 -6.077 1 98.05 88 ILE B N 1
ATOM 2973 C CA . ILE B 1 88 ? 13.613 -5.031 -6.88 1 98.05 88 ILE B CA 1
ATOM 2974 C C . ILE B 1 88 ? 13.686 -4.599 -8.343 1 98.05 88 ILE B C 1
ATOM 2976 O O . ILE B 1 88 ? 13.424 -3.438 -8.668 1 98.05 88 ILE B O 1
ATOM 2980 N N . LYS B 1 89 ? 13.937 -5.575 -9.218 1 96.31 89 LYS B N 1
ATOM 2981 C CA . LYS B 1 89 ? 14.163 -5.21 -10.614 1 96.31 89 LYS B CA 1
ATOM 2982 C C . LYS B 1 89 ? 13.168 -5.912 -11.534 1 96.31 89 LYS B C 1
ATOM 2984 O O . LYS B 1 89 ? 13.004 -5.523 -12.692 1 96.31 89 LYS B O 1
ATOM 2989 N N . HIS B 1 90 ? 12.546 -7.005 -11.073 1 98.61 90 HIS B N 1
ATOM 2990 C CA . HIS B 1 90 ? 11.7 -7.818 -11.94 1 98.61 90 HIS B CA 1
ATOM 2991 C C . HIS B 1 90 ? 10.338 -8.07 -11.301 1 98.61 90 HIS B C 1
ATOM 2993 O O . HIS B 1 90 ? 10.257 -8.618 -10.199 1 98.61 90 HIS B O 1
ATOM 2999 N N . VAL B 1 91 ? 9.351 -7.726 -12.004 1 98.91 91 VAL B N 1
ATOM 3000 C CA . VAL B 1 91 ? 7.978 -7.977 -11.578 1 98.91 91 VAL B CA 1
ATOM 3001 C C . VAL B 1 91 ? 7.198 -8.637 -12.713 1 98.91 91 VAL B C 1
ATOM 3003 O O . VAL B 1 91 ? 7.226 -8.164 -13.851 1 98.91 91 VAL B O 1
ATOM 3006 N N . PHE B 1 92 ? 6.547 -9.727 -12.412 1 98.95 92 PHE B N 1
ATOM 3007 C CA . PHE B 1 92 ? 5.699 -10.467 -13.338 1 98.95 92 PHE B CA 1
ATOM 3008 C C . PHE B 1 92 ? 4.245 -10.438 -12.882 1 98.95 92 PHE B C 1
ATOM 3010 O O . PHE B 1 92 ? 3.943 -10.76 -11.731 1 98.95 92 PHE B O 1
ATOM 3017 N N . ILE B 1 93 ? 3.328 -10.036 -13.717 1 98.64 93 ILE B N 1
ATOM 3018 C CA . ILE B 1 93 ? 1.936 -9.953 -13.29 1 98.64 93 ILE B CA 1
ATOM 3019 C C . ILE B 1 93 ? 1.107 -11.006 -14.022 1 98.64 93 ILE B C 1
ATOM 3021 O O . ILE B 1 93 ? 1.317 -11.252 -15.212 1 98.64 93 ILE B O 1
ATOM 3025 N N . THR B 1 94 ? 0.231 -11.617 -13.365 1 98.71 94 THR B N 1
ATOM 3026 C CA . THR B 1 94 ? -0.586 -12.706 -13.889 1 98.71 94 THR B CA 1
ATOM 3027 C C . THR B 1 94 ? -1.717 -12.165 -14.758 1 98.71 94 THR B C 1
ATOM 3029 O O . THR B 1 94 ? -2.043 -12.747 -15.795 1 98.71 94 THR B O 1
ATOM 3032 N N . HIS B 1 95 ? -2.339 -11.126 -14.317 1 98.27 95 HIS B N 1
ATOM 3033 C CA . HIS B 1 95 ? -3.419 -10.466 -15.041 1 98.27 95 HIS B CA 1
ATOM 3034 C C . HIS B 1 95 ? -3.687 -9.073 -14.481 1 98.27 95 HIS B C 1
ATOM 3036 O O . HIS B 1 95 ? -3.037 -8.649 -13.523 1 98.27 95 HIS B O 1
ATOM 3042 N N . LEU B 1 96 ? -4.631 -8.363 -15.029 1 97.48 96 LEU B N 1
ATOM 3043 C CA . LEU B 1 96 ? -4.686 -6.923 -14.802 1 97.48 96 LEU B CA 1
ATOM 3044 C C . LEU B 1 96 ? -5.812 -6.567 -13.837 1 97.48 96 LEU B C 1
ATOM 3046 O O . LEU B 1 96 ? -6.272 -5.424 -13.807 1 97.48 96 LEU B O 1
ATOM 3050 N N . HIS B 1 97 ? -6.261 -7.5 -12.978 1 96.9 97 HIS B N 1
ATOM 3051 C CA . HIS B 1 97 ? -7.111 -7.11 -11.858 1 96.9 97 HIS B CA 1
ATOM 3052 C C . HIS B 1 97 ? -6.349 -6.236 -10.867 1 96.9 97 HIS B C 1
ATOM 3054 O O . HIS B 1 97 ? -5.173 -6.482 -10.593 1 96.9 97 HIS B O 1
ATOM 3060 N N . SER B 1 98 ? -7.037 -5.336 -10.318 1 96.91 98 SER B N 1
ATOM 3061 C CA . SER B 1 98 ? -6.421 -4.346 -9.44 1 96.91 98 SER B CA 1
ATOM 3062 C C . SER B 1 98 ? -5.766 -5.009 -8.233 1 96.91 98 SER B C 1
ATOM 3064 O O . SER B 1 98 ? -4.68 -4.607 -7.81 1 96.91 98 SER B O 1
ATOM 3066 N N . ASP B 1 99 ? -6.412 -6.032 -7.652 1 97.11 99 ASP B N 1
ATOM 3067 C CA . ASP B 1 99 ? -5.875 -6.63 -6.434 1 97.11 99 ASP B CA 1
ATOM 3068 C C . ASP B 1 99 ? -4.572 -7.375 -6.716 1 97.11 99 ASP B C 1
ATOM 3070 O O . ASP B 1 99 ? -3.896 -7.827 -5.79 1 97.11 99 ASP B O 1
ATOM 3074 N N . HIS B 1 100 ? -4.099 -7.452 -7.948 1 98.49 100 HIS B N 1
ATOM 3075 C CA . HIS B 1 100 ? -2.828 -8.075 -8.301 1 98.49 100 HIS B CA 1
ATOM 3076 C C . HIS B 1 100 ? -1.813 -7.033 -8.759 1 98.49 100 HIS B C 1
ATOM 3078 O O . HIS B 1 100 ? -0.64 -7.352 -8.966 1 98.49 100 HIS B O 1
ATOM 3084 N N . ILE B 1 101 ? -2.218 -5.729 -8.921 1 98.48 101 ILE B N 1
ATOM 3085 C CA . ILE B 1 101 ? -1.287 -4.834 -9.6 1 98.48 101 ILE B CA 1
ATOM 3086 C C . ILE B 1 101 ? -1.234 -3.494 -8.869 1 98.48 101 ILE B C 1
ATOM 3088 O O . ILE B 1 101 ? -0.44 -2.619 -9.222 1 98.48 101 ILE B O 1
ATOM 3092 N N . LEU B 1 102 ? -1.965 -3.251 -7.885 1 97.89 102 LEU B N 1
ATOM 3093 C CA . LEU B 1 102 ? -2.18 -1.928 -7.31 1 97.89 102 LEU B CA 1
ATOM 3094 C C . LEU B 1 102 ? -0.877 -1.354 -6.763 1 97.89 102 LEU B C 1
ATOM 3096 O O . LEU B 1 102 ? -0.683 -0.137 -6.76 1 97.89 102 LEU B O 1
ATOM 3100 N N . ASP B 1 103 ? 0.022 -2.166 -6.319 1 98.29 103 ASP B N 1
ATOM 3101 C CA . ASP B 1 103 ? 1.23 -1.657 -5.678 1 98.29 103 ASP B CA 1
ATOM 3102 C C . ASP B 1 103 ? 2.356 -1.474 -6.694 1 98.29 103 ASP B C 1
ATOM 3104 O O . ASP B 1 103 ? 3.449 -1.025 -6.343 1 98.29 103 ASP B O 1
ATOM 3108 N N . ILE B 1 104 ? 2.14 -1.764 -7.936 1 98.45 104 ILE B N 1
ATOM 3109 C CA . ILE B 1 104 ? 3.197 -1.604 -8.929 1 98.45 104 ILE B CA 1
ATOM 3110 C C . ILE B 1 104 ? 3.633 -0.142 -8.988 1 98.45 104 ILE B C 1
ATOM 3112 O O . ILE B 1 104 ? 4.829 0.155 -9.008 1 98.45 104 ILE B O 1
ATOM 3116 N N . SER B 1 105 ? 2.66 0.734 -9.02 1 97.44 105 SER B N 1
ATOM 3117 C CA . SER B 1 105 ? 3.009 2.15 -9.071 1 97.44 105 SER B CA 1
ATOM 3118 C C . SER B 1 105 ? 3.754 2.581 -7.812 1 97.44 105 SER B C 1
ATOM 3120 O O . SER B 1 105 ? 4.68 3.392 -7.88 1 97.44 105 SER B O 1
ATOM 3122 N N . GLU B 1 106 ? 3.33 2.07 -6.658 1 97.47 106 GLU B N 1
ATOM 3123 C CA . GLU B 1 106 ? 4.054 2.362 -5.424 1 97.47 106 GLU B CA 1
ATOM 3124 C C . GLU B 1 106 ? 5.492 1.856 -5.494 1 97.47 106 GLU B C 1
ATOM 3126 O O . GLU B 1 106 ? 6.425 2.568 -5.12 1 97.47 106 GLU B O 1
ATOM 3131 N N . LEU B 1 107 ? 5.642 0.662 -5.941 1 98.17 107 LEU B N 1
ATOM 3132 C CA . LEU B 1 107 ? 6.982 0.1 -6.077 1 98.17 107 LEU B CA 1
ATOM 3133 C C . LEU B 1 107 ? 7.842 0.961 -6.996 1 98.17 107 LEU B C 1
ATOM 3135 O O . LEU B 1 107 ? 8.977 1.3 -6.654 1 98.17 107 LEU B O 1
ATOM 3139 N N . ALA B 1 108 ? 7.336 1.309 -8.104 1 97.29 108 ALA B N 1
ATOM 3140 C CA . ALA B 1 108 ? 8.081 2.046 -9.122 1 97.29 108 ALA B CA 1
ATOM 3141 C C . ALA B 1 108 ? 8.411 3.458 -8.645 1 97.29 108 ALA B C 1
ATOM 3143 O O . ALA B 1 108 ? 9.461 4.006 -8.988 1 97.29 108 ALA B O 1
ATOM 3144 N N . ALA B 1 109 ? 7.499 4.024 -7.869 1 96.38 109 ALA B N 1
ATOM 3145 C CA . ALA B 1 109 ? 7.608 5.44 -7.529 1 96.38 109 ALA B CA 1
ATOM 3146 C C . ALA B 1 109 ? 8.364 5.633 -6.217 1 96.38 109 ALA B C 1
ATOM 3148 O O . ALA B 1 109 ? 8.885 6.717 -5.947 1 96.38 109 ALA B O 1
ATOM 3149 N N . THR B 1 110 ? 8.354 4.659 -5.394 1 93.91 110 THR B N 1
ATOM 3150 C CA . THR B 1 110 ? 8.983 4.787 -4.084 1 93.91 110 THR B CA 1
ATOM 3151 C C . THR B 1 110 ? 10.501 4.873 -4.22 1 93.91 110 THR B C 1
ATOM 3153 O O . THR B 1 110 ? 11.147 3.911 -4.64 1 93.91 110 THR B O 1
ATOM 3156 N N . TYR B 1 111 ? 11.002 6.021 -3.841 1 94.2 111 TYR B N 1
ATOM 3157 C CA . TYR B 1 111 ? 12.438 6.228 -3.691 1 94.2 111 TYR B CA 1
ATOM 3158 C C . TYR B 1 111 ? 13.171 5.93 -4.994 1 94.2 111 TYR B C 1
ATOM 3160 O O . TYR B 1 111 ? 14.348 5.563 -4.981 1 94.2 111 TYR B O 1
ATOM 3168 N N . TRP B 1 112 ? 12.472 6.137 -6.132 1 94.77 112 TRP B N 1
ATOM 3169 C CA . TRP B 1 112 ? 12.98 5.747 -7.443 1 94.77 112 TRP B CA 1
ATOM 3170 C C . TRP B 1 112 ? 14.242 6.528 -7.792 1 94.77 112 TRP B C 1
ATOM 3172 O O . TRP B 1 112 ? 15.086 6.049 -8.553 1 94.77 112 TRP B O 1
ATOM 3182 N N . TRP B 1 113 ? 14.431 7.703 -7.278 1 92.9 113 TRP B N 1
ATOM 3183 C CA . TRP B 1 113 ? 15.552 8.572 -7.625 1 92.9 113 TRP B CA 1
ATOM 3184 C C . TRP B 1 113 ? 16.848 8.063 -7.002 1 92.9 113 TRP B C 1
ATOM 3186 O O . TRP B 1 113 ? 17.915 8.645 -7.212 1 92.9 113 TRP B O 1
ATOM 3196 N N . ARG B 1 114 ? 16.745 6.98 -6.228 1 92.24 114 ARG B N 1
ATOM 3197 C CA . ARG B 1 114 ? 17.928 6.353 -5.648 1 92.24 114 ARG B CA 1
ATOM 3198 C C . ARG B 1 114 ? 18.172 4.976 -6.255 1 92.24 114 ARG B C 1
ATOM 3200 O O . ARG B 1 114 ? 19.093 4.266 -5.847 1 92.24 114 ARG B O 1
ATOM 3207 N N . ARG B 1 115 ? 17.362 4.551 -7.182 1 94.34 115 ARG B N 1
ATOM 3208 C CA . ARG B 1 115 ? 17.513 3.258 -7.843 1 94.34 115 ARG B CA 1
ATOM 3209 C C . ARG B 1 115 ? 18.678 3.279 -8.827 1 94.34 115 ARG B C 1
ATOM 3211 O O . ARG B 1 115 ? 18.946 4.303 -9.458 1 94.34 115 ARG B O 1
ATOM 3218 N N . ASP B 1 116 ? 19.274 2.114 -9.016 1 93.94 116 ASP B N 1
ATOM 3219 C CA . ASP B 1 116 ? 20.329 1.962 -10.013 1 93.94 116 ASP B CA 1
ATOM 3220 C C . ASP B 1 116 ? 19.747 1.595 -11.376 1 93.94 116 ASP B C 1
ATOM 3222 O O . ASP B 1 116 ? 20.32 1.935 -12.414 1 93.94 116 ASP B O 1
ATOM 3226 N N . ASP B 1 117 ? 18.655 0.893 -11.334 1 93.85 117 ASP B N 1
ATOM 3227 C CA . ASP B 1 117 ? 18.056 0.392 -12.567 1 93.85 117 ASP B CA 1
ATOM 3228 C C . ASP B 1 117 ? 16.539 0.562 -12.549 1 93.85 117 ASP B C 1
ATOM 3230 O O . ASP B 1 117 ? 15.922 0.566 -11.482 1 93.85 117 ASP B O 1
ATOM 3234 N N . LYS B 1 118 ? 15.977 0.618 -13.76 1 96.21 118 LYS B N 1
ATOM 3235 C CA . LYS B 1 118 ? 14.526 0.604 -13.918 1 96.21 118 LYS B CA 1
ATOM 3236 C C . LYS B 1 118 ? 13.944 -0.755 -13.539 1 96.21 118 LYS B C 1
ATOM 3238 O O . LYS B 1 118 ? 14.614 -1.781 -13.67 1 96.21 118 LYS B O 1
ATOM 3243 N N . VAL B 1 119 ? 12.716 -0.733 -13.08 1 97.98 119 VAL B N 1
ATOM 3244 C CA . VAL B 1 119 ? 11.992 -1.978 -12.846 1 97.98 119 VAL B CA 1
ATOM 3245 C C . VAL B 1 119 ? 11.521 -2.561 -14.176 1 97.98 119 VAL B C 1
ATOM 3247 O O . VAL B 1 119 ? 11.017 -1.834 -15.036 1 97.98 119 VAL B O 1
ATOM 3250 N N . SER B 1 120 ? 11.754 -3.813 -14.419 1 98.68 120 SER B N 1
ATOM 3251 C CA . SER B 1 120 ? 11.186 -4.525 -15.559 1 98.68 120 SER B CA 1
ATOM 3252 C C . SER B 1 120 ? 9.854 -5.175 -15.197 1 98.68 120 SER B C 1
ATOM 3254 O O . SER B 1 120 ? 9.766 -5.917 -14.217 1 98.68 120 SER B O 1
ATOM 3256 N N . LEU B 1 121 ? 8.87 -4.855 -15.947 1 98.88 121 LEU B N 1
ATOM 3257 C CA . LEU B 1 121 ? 7.521 -5.367 -15.731 1 98.88 121 LEU B CA 1
ATOM 3258 C C . LEU B 1 121 ? 7.096 -6.278 -16.877 1 98.88 121 LEU B C 1
ATOM 3260 O O . LEU B 1 121 ? 7.12 -5.872 -18.041 1 98.88 121 LEU B O 1
ATOM 3264 N N . TYR B 1 122 ? 6.744 -7.511 -16.52 1 98.85 122 TYR B N 1
ATOM 3265 C CA . TYR B 1 122 ? 6.297 -8.526 -17.468 1 98.85 122 TYR B CA 1
ATOM 3266 C C . TYR B 1 122 ? 4.828 -8.866 -17.25 1 98.85 122 TYR B C 1
ATOM 3268 O O . TYR B 1 122 ? 4.397 -9.09 -16.116 1 98.85 122 TYR B O 1
ATOM 3276 N N . GLY B 1 123 ? 4.073 -8.868 -18.278 1 98.54 123 GLY B N 1
ATOM 3277 C CA . GLY B 1 123 ? 2.675 -9.207 -18.061 1 98.54 123 GLY B CA 1
ATOM 3278 C C . GLY B 1 123 ? 1.877 -9.296 -19.348 1 98.54 123 GLY B C 1
ATOM 3279 O O . GLY B 1 123 ? 2.448 -9.303 -20.44 1 98.54 123 GLY B O 1
ATOM 3280 N N . PRO B 1 124 ? 0.57 -9.479 -19.282 1 98.15 124 PRO B N 1
ATOM 3281 C CA . PRO B 1 124 ? -0.303 -9.578 -20.455 1 98.15 124 PRO B CA 1
ATOM 3282 C C . PRO B 1 124 ? -0.418 -8.26 -21.217 1 98.15 124 PRO B C 1
ATOM 3284 O O . PRO B 1 124 ? -0.03 -7.209 -20.701 1 98.15 124 PRO B O 1
ATOM 3287 N N . VAL B 1 125 ? -0.955 -8.414 -22.414 1 97 125 VAL B N 1
ATOM 3288 C CA . VAL B 1 125 ? -1.31 -7.217 -23.169 1 97 125 VAL B CA 1
ATOM 3289 C C . VAL B 1 125 ? -2.177 -6.302 -22.307 1 97 125 VAL B C 1
ATOM 3291 O O . VAL B 1 125 ? -3.091 -6.766 -21.621 1 97 125 VAL B O 1
ATOM 3294 N N . GLY B 1 126 ? -1.877 -5.015 -22.32 1 97.41 126 GLY B N 1
ATOM 3295 C CA . GLY B 1 126 ? -2.514 -4.043 -21.447 1 97.41 126 GLY B CA 1
ATOM 3296 C C . GLY B 1 126 ? -1.584 -3.504 -20.376 1 97.41 126 GLY B C 1
ATOM 3297 O O . GLY B 1 126 ? -1.867 -2.473 -19.762 1 97.41 126 GLY B O 1
ATOM 3298 N N . THR B 1 127 ? -0.497 -4.192 -20.194 1 98.44 127 THR B N 1
ATOM 3299 C CA . THR B 1 127 ? 0.48 -3.778 -19.194 1 98.44 127 THR B CA 1
ATOM 3300 C C . THR B 1 127 ? 1.095 -2.431 -19.563 1 98.44 127 THR B C 1
ATOM 3302 O O . THR B 1 127 ? 1.325 -1.588 -18.694 1 98.44 127 THR B O 1
ATOM 3305 N N . GLU B 1 128 ? 1.366 -2.19 -20.801 1 98.43 128 GLU B N 1
ATOM 3306 C CA . GLU B 1 128 ? 1.901 -0.906 -21.246 1 98.43 128 GLU B CA 1
ATOM 3307 C C . GLU B 1 128 ? 0.929 0.231 -20.945 1 98.43 128 GLU B C 1
ATOM 3309 O O . GLU B 1 128 ? 1.341 1.31 -20.515 1 98.43 128 GLU B O 1
ATOM 3314 N N . LYS B 1 129 ? -0.304 -0.045 -21.215 1 98.17 129 LYS B N 1
ATOM 3315 C CA . LYS B 1 129 ? -1.332 0.948 -20.919 1 98.17 129 LYS B CA 1
ATOM 3316 C C . LYS B 1 129 ? -1.371 1.271 -19.428 1 98.17 129 LYS B C 1
ATOM 3318 O O . LYS B 1 129 ? -1.483 2.436 -19.042 1 98.17 129 LYS B O 1
ATOM 3323 N N . PHE B 1 130 ? -1.331 0.253 -18.631 1 98.6 130 PHE B N 1
ATOM 3324 C CA . PHE B 1 130 ? -1.255 0.425 -17.185 1 98.6 130 PHE B CA 1
ATOM 3325 C C . PHE B 1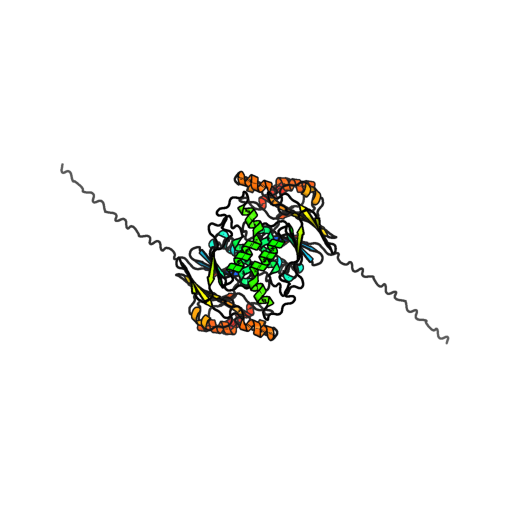 130 ? -0.099 1.343 -16.808 1 98.6 130 PHE B C 1
ATOM 3327 O O . PHE B 1 130 ? -0.277 2.289 -16.037 1 98.6 130 PHE B O 1
ATOM 3334 N N . VAL B 1 131 ? 1.067 1.145 -17.362 1 98.69 131 VAL B N 1
ATOM 3335 C CA . VAL B 1 131 ? 2.284 1.875 -17.021 1 98.69 131 VAL B CA 1
ATOM 3336 C C . VAL B 1 131 ? 2.17 3.321 -17.498 1 98.69 131 VAL B C 1
ATOM 3338 O O . VAL B 1 131 ? 2.586 4.247 -16.798 1 98.69 131 VAL B O 1
ATOM 3341 N N . THR B 1 132 ? 1.633 3.511 -18.636 1 98.44 132 THR B N 1
ATOM 3342 C CA . THR B 1 132 ? 1.421 4.869 -19.124 1 98.44 132 THR B CA 1
ATOM 3343 C C . THR B 1 132 ? 0.482 5.637 -18.198 1 98.44 132 THR B C 1
ATOM 3345 O O . THR B 1 132 ? 0.706 6.815 -17.916 1 98.44 132 THR B O 1
ATOM 3348 N N . GLY B 1 133 ? -0.551 4.98 -17.786 1 98.62 133 GLY B N 1
ATOM 3349 C CA . GLY B 1 133 ? -1.444 5.587 -16.811 1 98.62 133 GLY B CA 1
ATOM 3350 C C . GLY B 1 133 ? -0.748 5.961 -15.516 1 98.62 133 GLY B C 1
ATOM 3351 O O . GLY B 1 133 ? -1.004 7.028 -14.954 1 98.62 133 GLY B O 1
ATOM 3352 N N . TYR B 1 134 ? 0.104 5.08 -15.076 1 98.26 134 TYR B N 1
ATOM 3353 C CA . TYR B 1 134 ? 0.922 5.35 -13.899 1 98.26 134 TYR B CA 1
ATOM 3354 C C . TYR B 1 134 ? 1.757 6.611 -14.093 1 98.26 134 TYR B C 1
ATOM 3356 O O . TYR B 1 134 ? 1.83 7.458 -13.2 1 98.26 134 TYR B O 1
ATOM 3364 N N . TYR B 1 135 ? 2.402 6.8 -15.271 1 98.47 135 TYR B N 1
ATOM 3365 C CA . TYR B 1 135 ? 3.179 7.999 -15.565 1 98.47 135 TYR B CA 1
ATOM 3366 C C . TYR B 1 135 ? 2.308 9.247 -15.485 1 98.47 135 TYR B C 1
ATOM 3368 O O . TYR B 1 135 ? 2.704 10.251 -14.889 1 98.47 135 TYR B O 1
ATOM 3376 N N . ASP B 1 136 ? 1.154 9.105 -16.049 1 98.36 136 ASP B N 1
ATOM 3377 C CA . ASP B 1 136 ? 0.238 10.242 -16.059 1 98.36 136 ASP B CA 1
ATOM 3378 C C . ASP B 1 136 ? -0.227 10.585 -14.646 1 98.36 136 ASP B C 1
ATOM 3380 O O . ASP B 1 136 ? -0.293 11.76 -14.277 1 98.36 136 ASP B O 1
ATOM 3384 N N . MET B 1 137 ? -0.534 9.607 -13.899 1 98.53 137 MET B N 1
ATOM 3385 C CA . MET B 1 137 ? -1.026 9.773 -12.534 1 98.53 137 MET B CA 1
ATOM 3386 C C . MET B 1 137 ? -0.026 10.551 -11.686 1 98.53 137 MET B C 1
ATOM 3388 O O . MET B 1 137 ? -0.408 11.457 -10.943 1 98.53 137 MET B O 1
ATOM 3392 N N . LEU B 1 138 ? 1.25 10.246 -11.879 1 98.18 138 LEU B N 1
ATOM 3393 C CA . LEU B 1 138 ? 2.255 10.84 -11.004 1 98.18 138 LEU B CA 1
ATOM 3394 C C . LEU B 1 138 ? 3.046 11.917 -11.739 1 98.18 138 LEU B C 1
ATOM 3396 O O . LEU B 1 138 ? 4.152 12.273 -11.324 1 98.18 138 LEU B O 1
ATOM 3400 N N . SER B 1 139 ? 2.518 12.456 -12.825 1 97.59 139 SER B N 1
ATOM 3401 C CA . SER B 1 139 ? 3.24 13.373 -13.701 1 97.59 139 SER B CA 1
ATOM 3402 C C . SER B 1 139 ? 3.694 14.617 -12.944 1 97.59 139 SER B C 1
ATOM 3404 O O . SER B 1 139 ? 4.779 15.143 -13.2 1 97.59 139 SER B O 1
ATOM 3406 N N . VAL B 1 140 ? 2.894 15.125 -12.017 1 96 140 VAL B N 1
ATOM 3407 C CA . VAL B 1 140 ? 3.253 16.334 -11.283 1 96 140 VAL B CA 1
ATOM 3408 C C . VAL B 1 140 ? 4.462 16.058 -10.392 1 96 140 VAL B C 1
ATOM 3410 O O . VAL B 1 140 ? 5.435 16.815 -10.403 1 96 140 VAL B O 1
ATOM 3413 N N . ASP B 1 141 ? 4.43 14.977 -9.669 1 95.49 141 ASP B N 1
ATOM 3414 C CA . ASP B 1 141 ? 5.56 14.626 -8.815 1 95.49 141 ASP B CA 1
ATOM 3415 C C . ASP B 1 141 ? 6.819 14.379 -9.643 1 95.49 141 ASP B C 1
ATOM 3417 O O . ASP B 1 141 ? 7.9 14.86 -9.298 1 95.49 141 ASP B O 1
ATOM 3421 N N . ILE B 1 142 ? 6.676 13.587 -10.689 1 95.99 142 ILE B N 1
ATOM 3422 C CA . ILE B 1 142 ? 7.795 13.279 -11.573 1 95.99 142 ILE B CA 1
ATOM 3423 C C . ILE B 1 142 ? 8.399 14.575 -12.111 1 95.99 142 ILE B C 1
ATOM 3425 O O . ILE B 1 142 ? 9.621 14.738 -12.125 1 95.99 142 ILE B O 1
ATOM 3429 N N . GLY B 1 143 ? 7.563 15.489 -12.509 1 94.47 143 GLY B N 1
ATOM 3430 C CA . GLY B 1 143 ? 8.034 16.779 -12.987 1 94.47 143 GLY B CA 1
ATOM 3431 C C . GLY B 1 143 ? 8.77 17.576 -11.926 1 94.47 143 GLY B C 1
ATOM 3432 O O . GLY B 1 143 ? 9.828 18.148 -12.194 1 94.47 143 GLY B O 1
ATOM 3433 N N . LEU B 1 144 ? 8.189 17.598 -10.738 1 91.64 144 LEU B N 1
ATOM 3434 C CA . LEU B 1 144 ? 8.797 18.329 -9.632 1 91.64 144 LEU B CA 1
ATOM 3435 C C . LEU B 1 144 ? 10.19 17.79 -9.324 1 91.64 144 LEU B C 1
ATOM 3437 O O . LEU B 1 144 ? 11.117 18.562 -9.068 1 91.64 144 LEU B O 1
ATOM 3441 N N . ARG B 1 145 ? 10.329 16.509 -9.4 1 91.73 145 ARG B N 1
ATOM 3442 C CA . ARG B 1 145 ? 11.605 15.887 -9.062 1 91.73 145 ARG B CA 1
ATOM 3443 C C . ARG B 1 145 ? 12.613 16.054 -10.194 1 91.73 145 ARG B C 1
ATOM 3445 O O . ARG B 1 145 ? 13.792 16.317 -9.949 1 91.73 145 ARG B O 1
ATOM 3452 N N . THR B 1 146 ? 12.23 15.862 -11.379 1 93.06 146 THR B N 1
ATOM 3453 C CA . THR B 1 146 ? 13.145 15.891 -12.514 1 93.06 146 THR B CA 1
ATOM 3454 C C . THR B 1 146 ? 13.548 17.324 -12.848 1 93.06 146 THR B C 1
ATOM 3456 O O . THR B 1 146 ? 14.586 17.553 -13.473 1 93.06 146 THR B O 1
ATOM 3459 N N . SER B 1 147 ? 12.746 18.277 -12.454 1 88.66 147 SER B N 1
ATOM 3460 C CA . SER B 1 147 ? 13.06 19.673 -12.742 1 88.66 147 SER B CA 1
ATOM 3461 C C . SER B 1 147 ? 13.667 20.365 -11.526 1 88.66 147 SER B C 1
ATOM 3463 O O . SER B 1 147 ? 14.113 21.511 -11.615 1 88.66 147 SER B O 1
ATOM 3465 N N . GLY B 1 148 ? 13.613 19.717 -10.473 1 83.26 148 GLY B N 1
ATOM 3466 C CA . GLY B 1 148 ? 14.067 20.332 -9.235 1 83.26 148 GLY B CA 1
ATOM 3467 C C . GLY B 1 148 ? 15.569 20.248 -9.043 1 83.26 148 GLY B C 1
ATOM 3468 O O . GLY B 1 148 ? 16.307 19.972 -9.991 1 83.26 148 GLY B O 1
ATOM 3469 N N . LYS B 1 149 ? 15.964 20.583 -7.758 1 78.98 149 LYS B N 1
ATOM 3470 C CA . LYS B 1 149 ? 17.382 20.705 -7.432 1 78.98 149 LYS B CA 1
ATOM 3471 C C . LYS B 1 149 ? 17.92 19.413 -6.824 1 78.98 149 LYS B C 1
ATOM 3473 O O . LYS B 1 149 ? 19.134 19.217 -6.744 1 78.98 149 LYS B O 1
ATOM 3478 N N . GLN B 1 150 ? 16.993 18.532 -6.487 1 80.07 150 GLN B N 1
ATOM 3479 C CA . GLN B 1 150 ? 17.422 17.287 -5.859 1 80.07 150 GLN B CA 1
ATOM 3480 C C . GLN B 1 150 ? 18.227 16.429 -6.831 1 80.07 150 GLN B C 1
ATOM 3482 O O . GLN B 1 150 ? 17.825 16.243 -7.982 1 80.07 150 GLN B O 1
ATOM 3487 N N . PRO B 1 151 ? 19.357 15.959 -6.368 1 82.11 151 PRO B N 1
ATOM 3488 C CA . PRO B 1 151 ? 20.134 15.066 -7.231 1 82.11 151 PRO B CA 1
ATOM 3489 C C . PRO B 1 151 ? 19.409 13.757 -7.532 1 82.11 151 PRO B C 1
ATOM 3491 O O . PRO B 1 151 ? 18.822 13.151 -6.631 1 82.11 151 PRO B O 1
ATOM 3494 N N . LEU B 1 152 ? 19.42 13.456 -8.781 1 88.25 152 LEU B N 1
ATOM 3495 C CA . LEU B 1 152 ? 18.858 12.197 -9.257 1 88.25 152 LEU B CA 1
ATOM 3496 C C . LEU B 1 152 ? 19.951 11.288 -9.809 1 88.25 152 LEU B C 1
ATOM 3498 O O . LEU B 1 152 ? 20.85 11.749 -10.516 1 88.25 152 LEU B O 1
ATOM 3502 N N . LYS B 1 153 ? 19.997 10.055 -9.464 1 89.48 153 LYS B N 1
ATOM 3503 C CA . LYS B 1 153 ? 20.92 9.105 -10.077 1 89.48 153 LYS B CA 1
ATOM 3504 C C . LYS B 1 153 ? 20.688 9.004 -11.581 1 89.48 153 LYS B C 1
ATOM 3506 O O . LYS B 1 153 ? 21.62 9.17 -12.371 1 89.48 153 LYS B O 1
ATOM 3511 N N . ASP B 1 154 ? 19.505 8.681 -11.966 1 93.17 154 ASP B N 1
ATOM 3512 C CA . ASP B 1 154 ? 18.987 8.661 -13.33 1 93.17 154 ASP B CA 1
ATOM 3513 C C . ASP B 1 154 ? 17.56 9.203 -13.384 1 93.17 154 ASP B C 1
ATOM 3515 O O . ASP B 1 154 ? 16.653 8.641 -12.767 1 93.17 154 ASP B O 1
ATOM 3519 N N . PRO B 1 155 ? 17.323 10.296 -14.056 1 93.75 155 PRO B N 1
ATOM 3520 C CA . PRO B 1 155 ? 16.011 10.947 -14.072 1 93.75 155 PRO B CA 1
ATOM 3521 C C . PRO B 1 155 ? 14.939 10.099 -14.751 1 93.75 155 PRO B C 1
ATOM 3523 O O . PRO B 1 155 ? 13.761 10.465 -14.746 1 93.75 155 PRO B O 1
ATOM 3526 N N . THR B 1 156 ? 15.334 8.951 -15.321 1 94.7 156 THR B N 1
ATOM 3527 C CA . THR B 1 156 ? 14.366 8.119 -16.028 1 94.7 156 THR B CA 1
ATOM 3528 C C . THR B 1 156 ? 14.023 6.876 -15.21 1 94.7 156 THR B C 1
ATOM 3530 O O . THR B 1 156 ? 13.243 6.031 -15.654 1 94.7 156 THR B O 1
ATOM 3533 N N . ASN B 1 157 ? 14.456 6.81 -13.985 1 95.2 157 ASN B N 1
ATOM 3534 C CA . ASN B 1 157 ? 14.324 5.574 -13.22 1 95.2 157 ASN B CA 1
ATOM 3535 C C . ASN B 1 157 ? 12.905 5.393 -12.688 1 95.2 157 ASN B C 1
ATOM 3537 O O . ASN B 1 157 ? 12.562 4.327 -12.174 1 95.2 157 ASN B O 1
ATOM 3541 N N . TYR B 1 158 ? 12.057 6.402 -12.808 1 95.48 158 TYR B N 1
ATOM 3542 C CA . TYR B 1 158 ? 10.642 6.217 -12.507 1 95.48 158 TYR B CA 1
ATOM 3543 C C . TYR B 1 158 ? 9.961 5.378 -13.581 1 95.48 158 TYR B C 1
ATOM 3545 O O . TYR B 1 158 ? 8.863 4.858 -13.368 1 95.48 158 TYR B O 1
ATOM 3553 N N . GLN B 1 159 ? 10.607 5.261 -14.748 1 97.54 159 GLN B N 1
ATOM 3554 C CA . GLN B 1 159 ? 10.038 4.508 -15.861 1 97.54 159 GLN B CA 1
ATOM 3555 C C . GLN B 1 159 ? 10.258 3.009 -15.679 1 97.54 159 GLN B C 1
ATOM 3557 O O . GLN B 1 159 ? 11.131 2.592 -14.915 1 97.54 159 GLN B O 1
ATOM 3562 N N . MET B 1 160 ? 9.408 2.274 -16.308 1 98.36 160 MET B N 1
ATOM 3563 C CA . MET B 1 160 ? 9.514 0.818 -16.267 1 98.36 160 MET B CA 1
ATOM 3564 C C . MET B 1 160 ? 9.806 0.254 -17.653 1 98.36 160 MET B C 1
ATOM 3566 O O . MET B 1 160 ? 9.381 0.822 -18.661 1 98.36 160 MET B O 1
ATOM 3570 N N . ASN B 1 161 ? 10.603 -0.81 -17.735 1 98.45 161 ASN B N 1
ATOM 3571 C CA . ASN B 1 161 ? 10.745 -1.609 -18.947 1 98.45 161 ASN B CA 1
ATOM 3572 C C . ASN B 1 161 ? 9.634 -2.649 -19.067 1 98.45 161 ASN B C 1
ATOM 3574 O O . ASN B 1 161 ? 9.612 -3.628 -18.319 1 98.45 161 ASN B O 1
ATOM 3578 N N . VAL B 1 162 ? 8.778 -2.499 -20.081 1 98.76 162 VAL B N 1
ATOM 3579 C CA . VAL B 1 162 ? 7.575 -3.324 -20.132 1 98.76 162 VAL B CA 1
ATOM 3580 C C . VAL B 1 162 ? 7.718 -4.379 -21.226 1 98.76 162 VAL B C 1
ATOM 3582 O O . VAL B 1 162 ? 8.126 -4.068 -22.348 1 98.76 162 VAL B O 1
ATOM 3585 N N . THR B 1 163 ? 7.465 -5.598 -20.895 1 98.66 163 THR B N 1
ATOM 3586 C CA . THR B 1 163 ? 7.328 -6.7 -21.841 1 98.66 163 THR B CA 1
ATOM 3587 C C . THR B 1 163 ? 5.934 -7.315 -21.756 1 98.66 163 THR B C 1
ATOM 3589 O O . THR B 1 163 ? 5.532 -7.811 -20.702 1 98.66 163 THR B O 1
ATOM 3592 N N . GLU B 1 164 ? 5.253 -7.304 -22.878 1 98.29 164 GLU B N 1
ATOM 3593 C CA . GLU B 1 164 ? 3.907 -7.865 -22.941 1 98.29 164 GLU B CA 1
ATOM 3594 C C . GLU B 1 164 ? 3.891 -9.174 -23.727 1 98.29 164 GLU B C 1
ATOM 3596 O O . GLU B 1 164 ? 4.693 -9.363 -24.643 1 98.29 164 GLU B O 1
ATOM 3601 N N . TYR B 1 165 ? 3.065 -10.056 -23.37 1 97.43 165 TYR B N 1
ATOM 3602 C CA . TYR B 1 165 ? 2.836 -11.281 -24.127 1 97.43 165 TYR B CA 1
ATOM 3603 C C . TYR B 1 165 ? 1.371 -11.696 -24.063 1 97.43 165 TYR B C 1
ATOM 3605 O O . TYR B 1 165 ? 0.62 -11.214 -23.212 1 97.43 165 TYR B O 1
ATOM 3613 N N . THR B 1 166 ? 0.918 -12.54 -25.022 1 96.08 166 THR B N 1
ATOM 3614 C CA . THR B 1 166 ? -0.486 -12.907 -25.168 1 96.08 166 THR B CA 1
ATOM 3615 C C . THR B 1 166 ? -0.674 -14.411 -24.993 1 96.08 166 THR B C 1
ATOM 3617 O O . THR B 1 166 ? -1.804 -14.895 -24.904 1 96.08 166 THR B O 1
ATOM 3620 N N . GLU B 1 167 ? 0.41 -15.087 -25.038 1 96.47 167 GLU B N 1
ATOM 3621 C CA . GLU B 1 167 ? 0.352 -16.543 -24.943 1 96.47 167 GLU B CA 1
ATOM 3622 C C . GLU B 1 167 ? 1.499 -17.087 -24.097 1 96.47 167 GLU B C 1
ATOM 3624 O O . GLU B 1 167 ? 2.397 -16.339 -23.705 1 96.47 167 GLU B O 1
ATOM 3629 N N . SER B 1 168 ? 1.38 -18.342 -23.848 1 95.4 168 SER B N 1
ATOM 3630 C CA . SER B 1 168 ? 2.447 -19.005 -23.107 1 95.4 168 SER B CA 1
ATOM 3631 C C . SER B 1 168 ? 3.797 -18.811 -23.789 1 95.4 168 SER B C 1
ATOM 3633 O O . SER B 1 168 ? 3.891 -18.864 -25.017 1 95.4 168 SER B O 1
ATOM 3635 N N . ASN B 1 169 ? 4.826 -18.576 -22.924 1 95.57 169 ASN B N 1
ATOM 3636 C CA . ASN B 1 169 ? 6.16 -18.293 -23.442 1 95.57 169 ASN B CA 1
ATOM 3637 C C . ASN B 1 169 ? 7.209 -18.32 -22.334 1 95.57 169 ASN B C 1
ATOM 3639 O O . ASN B 1 169 ? 6.869 -18.275 -21.15 1 95.57 169 ASN B O 1
ATOM 3643 N N . THR B 1 170 ? 8.409 -18.538 -22.813 1 98.35 170 THR B N 1
ATOM 3644 C CA . THR B 1 170 ? 9.511 -18.214 -21.914 1 98.35 170 THR B CA 1
ATOM 3645 C C . THR B 1 170 ? 9.748 -16.707 -21.87 1 98.35 170 THR B C 1
ATOM 3647 O O . THR B 1 170 ? 10.13 -16.104 -22.875 1 98.35 170 THR B O 1
ATOM 3650 N N . VAL B 1 171 ? 9.635 -16.076 -20.701 1 98.41 171 VAL B N 1
ATOM 3651 C CA . VAL B 1 171 ? 9.608 -14.617 -20.657 1 98.41 171 VAL B CA 1
ATOM 3652 C C . VAL B 1 171 ? 10.891 -14.095 -20.015 1 98.41 171 VAL B C 1
ATOM 3654 O O . VAL B 1 171 ? 11.188 -12.9 -20.09 1 98.41 171 VAL B O 1
ATOM 3657 N N . TYR B 1 172 ? 11.608 -14.948 -19.395 1 98.46 172 TYR B N 1
ATOM 3658 C CA . TYR B 1 172 ? 12.889 -14.618 -18.782 1 98.46 172 TYR B CA 1
ATOM 3659 C C . TYR B 1 172 ? 13.818 -15.826 -18.776 1 98.46 172 TYR B C 1
ATOM 3661 O O . TYR B 1 172 ? 13.399 -16.937 -18.443 1 98.46 172 TYR B O 1
ATOM 3669 N N . ASP B 1 173 ? 15.041 -15.728 -19.196 1 98.43 173 ASP B N 1
ATOM 3670 C CA . ASP B 1 173 ? 16.04 -16.792 -19.217 1 98.43 173 ASP B CA 1
ATOM 3671 C C . ASP B 1 173 ? 17.451 -16.222 -19.093 1 98.43 173 ASP B C 1
ATOM 3673 O O . ASP B 1 173 ? 18.154 -16.067 -20.094 1 98.43 173 ASP B O 1
ATOM 3677 N N . GLN B 1 174 ? 17.809 -15.859 -17.885 1 96.74 174 GLN B N 1
ATOM 3678 C CA . GLN B 1 174 ? 19.103 -15.235 -17.631 1 96.74 174 GLN B CA 1
ATOM 3679 C C . GLN B 1 174 ? 19.654 -15.648 -16.268 1 96.74 174 GLN B C 1
ATOM 3681 O O . GLN B 1 174 ? 18.89 -15.894 -15.333 1 96.74 174 GLN B O 1
ATOM 3686 N N . ASP B 1 175 ? 20.956 -15.799 -16.158 1 92.96 175 ASP B N 1
ATOM 3687 C CA . ASP B 1 175 ? 21.688 -15.945 -14.903 1 92.96 175 ASP B CA 1
ATOM 3688 C C . ASP B 1 175 ? 21.187 -17.151 -14.113 1 92.96 175 ASP B C 1
ATOM 3690 O O . ASP B 1 175 ? 21.012 -17.073 -12.895 1 92.96 175 ASP B O 1
ATOM 3694 N N . GLY B 1 176 ? 20.771 -18.236 -14.854 1 95.52 176 GLY B N 1
ATOM 3695 C CA . GLY B 1 176 ? 20.4 -19.486 -14.21 1 95.52 176 GLY B CA 1
ATOM 3696 C C . GLY B 1 176 ? 18.937 -19.542 -13.813 1 95.52 176 GLY B C 1
ATOM 3697 O O . GLY B 1 176 ? 18.488 -20.521 -13.214 1 95.52 176 GLY B O 1
ATOM 3698 N N . VAL B 1 177 ? 18.22 -18.499 -14.162 1 98.25 177 VAL B N 1
ATOM 3699 C CA . VAL B 1 177 ? 16.796 -18.459 -13.843 1 98.25 177 VAL B CA 1
ATOM 3700 C C . VAL B 1 177 ? 15.978 -18.458 -15.132 1 98.25 177 VAL B C 1
ATOM 3702 O O . VAL B 1 177 ? 16.228 -17.653 -16.033 1 98.25 177 VAL B O 1
ATOM 3705 N N . LYS B 1 178 ? 15.105 -19.392 -15.226 1 98.82 178 LYS B N 1
ATOM 3706 C CA . LYS B 1 178 ? 14.16 -19.453 -16.336 1 98.82 178 LYS B CA 1
ATOM 3707 C C . LYS B 1 178 ? 12.724 -19.285 -15.846 1 98.82 178 LYS B C 1
ATOM 3709 O O . LYS B 1 178 ? 12.296 -19.974 -14.917 1 98.82 178 LYS B O 1
ATOM 3714 N N . ILE B 1 179 ? 12.007 -18.329 -16.431 1 98.91 179 ILE B N 1
ATOM 3715 C CA . ILE B 1 179 ? 10.616 -18.089 -16.065 1 98.91 179 ILE B CA 1
ATOM 3716 C C . ILE B 1 179 ? 9.719 -18.3 -17.283 1 98.91 179 ILE B C 1
ATOM 3718 O O . ILE B 1 179 ? 9.912 -17.663 -18.321 1 98.91 179 ILE B O 1
ATOM 3722 N N . GLU B 1 180 ? 8.806 -19.17 -17.157 1 98.85 180 GLU B N 1
ATOM 3723 C CA . GLU B 1 180 ? 7.82 -19.476 -18.188 1 98.85 180 GLU B CA 1
ATOM 3724 C C . GLU B 1 180 ? 6.42 -19.046 -17.757 1 98.85 180 GLU B C 1
ATOM 3726 O O . GLU B 1 180 ? 5.937 -19.456 -16.699 1 98.85 180 GLU B O 1
ATOM 3731 N N . ALA B 1 181 ? 5.828 -18.236 -18.572 1 98.74 181 ALA B N 1
ATOM 3732 C CA . ALA B 1 181 ? 4.413 -17.914 -18.405 1 98.74 181 ALA B CA 1
ATOM 3733 C C . ALA B 1 181 ? 3.531 -18.929 -19.127 1 98.74 181 ALA B C 1
ATOM 3735 O O . ALA B 1 181 ? 3.82 -19.315 -20.262 1 98.74 181 ALA B O 1
ATOM 3736 N N . PHE B 1 182 ? 2.504 -19.402 -18.502 1 98.31 182 PHE B N 1
ATOM 3737 C CA . PHE B 1 182 ? 1.529 -20.276 -19.145 1 98.31 182 PHE B CA 1
ATOM 3738 C C . PHE B 1 182 ? 0.11 -19.777 -18.899 1 98.31 182 PHE B C 1
ATOM 3740 O O . PHE B 1 182 ? -0.192 -19.253 -17.825 1 98.31 182 PHE B O 1
ATOM 3747 N N . THR B 1 183 ? -0.756 -19.925 -19.874 1 97.64 183 THR B N 1
ATOM 3748 C CA . THR B 1 183 ? -2.127 -19.438 -19.767 1 97.64 183 THR B CA 1
ATOM 3749 C C . THR B 1 183 ? -2.944 -20.325 -18.831 1 97.64 183 THR B C 1
ATOM 3751 O O . THR B 1 183 ? -2.757 -21.543 -18.801 1 97.64 183 THR B O 1
ATOM 3754 N N . VAL B 1 184 ? -3.821 -19.679 -18.091 1 97.64 184 VAL B N 1
ATOM 3755 C CA . VAL B 1 184 ? -4.733 -20.394 -17.204 1 97.64 184 VAL B CA 1
ATOM 3756 C C . VAL B 1 184 ? -6.159 -19.887 -17.41 1 97.64 184 VAL B C 1
ATOM 3758 O O . VAL B 1 184 ? -6.363 -18.76 -17.867 1 97.64 184 VAL B O 1
ATOM 3761 N N . PRO B 1 185 ? -7.172 -20.708 -17.138 1 96.66 185 PRO B N 1
ATOM 3762 C CA . PRO B 1 185 ? -8.556 -20.234 -17.209 1 96.66 185 PRO B CA 1
ATOM 3763 C C . PRO B 1 185 ? -8.951 -19.382 -16.004 1 96.66 185 PRO B C 1
ATOM 3765 O O . PRO B 1 185 ? -8.847 -19.836 -14.862 1 96.66 185 PRO B O 1
ATOM 3768 N N . HIS B 1 186 ? -9.357 -18.157 -16.2 1 96.08 186 HIS B N 1
ATOM 3769 C CA . HIS B 1 186 ? -9.797 -17.238 -15.156 1 96.08 186 HIS B CA 1
ATOM 3770 C C . HIS B 1 186 ? -11.018 -16.441 -15.602 1 96.08 186 HIS B C 1
ATOM 3772 O O . HIS B 1 186 ? -10.965 -15.212 -15.689 1 96.08 186 HIS B O 1
ATOM 3778 N N . GLY B 1 187 ? -12.083 -17.215 -15.796 1 91.44 187 GLY B N 1
ATOM 3779 C CA . GLY B 1 187 ? -13.321 -16.595 -16.24 1 91.44 187 GLY B CA 1
ATOM 3780 C C . GLY B 1 187 ? -13.192 -15.895 -17.58 1 91.44 187 GLY B C 1
ATOM 3781 O O . GLY B 1 187 ? -12.719 -16.488 -18.552 1 91.44 187 GLY B O 1
ATOM 3782 N N . ASP B 1 188 ? -13.617 -14.582 -17.606 1 86.21 188 ASP B N 1
ATOM 3783 C CA . ASP B 1 188 ? -13.622 -13.827 -18.855 1 86.21 188 ASP B CA 1
ATOM 3784 C C . ASP B 1 188 ? -12.319 -13.051 -19.033 1 86.21 188 ASP B C 1
ATOM 3786 O O . ASP B 1 188 ? -12.145 -12.338 -20.024 1 86.21 188 ASP B O 1
ATOM 3790 N N . ILE B 1 189 ? -11.447 -13.234 -18.114 1 89.68 189 ILE B N 1
ATOM 3791 C CA . ILE B 1 189 ? -10.17 -12.532 -18.191 1 89.68 189 ILE B CA 1
ATOM 3792 C C . ILE B 1 189 ? -9.215 -13.297 -19.104 1 89.68 189 ILE B C 1
ATOM 3794 O O . ILE B 1 189 ? -8.843 -14.435 -18.809 1 89.68 189 ILE B O 1
ATOM 3798 N N . ARG B 1 190 ? -8.871 -12.63 -20.186 1 87.74 190 ARG B N 1
ATOM 3799 C CA . ARG B 1 190 ? -7.963 -13.229 -21.158 1 87.74 190 ARG B CA 1
ATOM 3800 C C . ARG B 1 190 ? -6.958 -12.204 -21.673 1 87.74 190 ARG B C 1
ATOM 3802 O O . ARG B 1 190 ? -7.343 -11.129 -22.138 1 87.74 190 ARG B O 1
ATOM 3809 N N . PRO B 1 191 ? -5.727 -12.564 -21.617 1 93.8 191 PRO B N 1
ATOM 3810 C CA . PRO B 1 191 ? -5.144 -13.768 -21.02 1 93.8 191 PRO B CA 1
ATOM 3811 C C . PRO B 1 191 ? -4.906 -13.627 -19.519 1 93.8 191 PRO B C 1
ATOM 3813 O O . PRO B 1 191 ? -4.832 -12.508 -19.004 1 93.8 191 PRO B O 1
ATOM 3816 N N . ALA B 1 192 ? -4.908 -14.635 -18.824 1 97.2 192 ALA B N 1
ATOM 3817 C CA . ALA B 1 192 ? -4.389 -14.792 -17.468 1 97.2 192 ALA B CA 1
ATOM 3818 C C . ALA B 1 192 ? -3.263 -15.822 -17.428 1 97.2 192 ALA B C 1
ATOM 3820 O O . ALA B 1 192 ? -3.283 -16.802 -18.176 1 97.2 192 ALA B O 1
ATOM 3821 N N . PHE B 1 193 ? -2.322 -15.59 -16.567 1 98.59 193 PHE B N 1
ATOM 3822 C CA . PHE B 1 193 ? -1.131 -16.431 -16.602 1 98.59 193 PHE B CA 1
ATOM 3823 C C . PHE B 1 193 ? -0.831 -17.001 -15.221 1 98.59 193 PHE B C 1
ATOM 3825 O O . PHE B 1 193 ? -1.142 -16.377 -14.205 1 98.59 193 PHE B O 1
ATOM 3832 N N . GLY B 1 194 ? -0.252 -18.214 -15.171 1 98.68 194 GLY B N 1
ATOM 3833 C CA . GLY B 1 194 ? 0.642 -18.696 -14.131 1 98.68 194 GLY B CA 1
ATOM 3834 C C . GLY B 1 194 ? 2.103 -18.664 -14.538 1 98.68 194 GLY B C 1
ATOM 3835 O O . GLY B 1 194 ? 2.427 -18.34 -15.682 1 98.68 194 GLY B O 1
ATOM 3836 N N . TYR B 1 195 ? 3.003 -18.975 -13.562 1 98.92 195 TYR B N 1
ATOM 3837 C CA . TYR B 1 195 ? 4.429 -18.914 -13.863 1 98.92 195 TYR B CA 1
ATOM 3838 C C . TYR B 1 195 ? 5.155 -20.135 -13.311 1 98.92 195 TYR B C 1
ATOM 3840 O O . TYR B 1 195 ? 4.849 -20.604 -12.212 1 98.92 195 TYR B O 1
ATOM 3848 N N . LYS B 1 196 ? 6.061 -20.639 -14.076 1 98.94 196 LYS B N 1
ATOM 3849 C CA . LYS B 1 196 ? 7.027 -21.644 -13.642 1 98.94 196 LYS B CA 1
ATOM 3850 C C . LYS B 1 196 ? 8.437 -21.064 -13.587 1 98.94 196 LYS B C 1
ATOM 3852 O O . LYS B 1 196 ? 8.953 -20.576 -14.595 1 98.94 196 LYS B O 1
ATOM 3857 N N . VAL B 1 197 ? 9 -21.069 -12.438 1 98.91 197 VAL B N 1
ATOM 3858 C CA . VAL B 1 197 ? 10.346 -20.551 -12.215 1 98.91 197 VAL B CA 1
ATOM 3859 C C . VAL B 1 197 ? 11.315 -21.71 -11.989 1 98.91 197 VAL B C 1
ATOM 3861 O O . VAL B 1 197 ? 11.141 -22.5 -11.058 1 98.91 197 VAL B O 1
ATOM 3864 N N . THR B 1 198 ? 12.299 -21.801 -12.826 1 98.78 198 THR B N 1
ATOM 3865 C CA . THR B 1 198 ? 13.324 -22.829 -12.688 1 98.78 198 THR B CA 1
ATOM 3866 C C . THR B 1 198 ? 14.673 -22.204 -12.344 1 98.78 198 THR B C 1
ATOM 3868 O O . THR B 1 198 ? 15.179 -21.359 -13.086 1 98.78 198 THR B O 1
ATOM 3871 N N . THR B 1 199 ? 15.148 -22.511 -11.231 1 98.29 199 THR B N 1
ATOM 3872 C CA . THR B 1 199 ? 16.515 -22.209 -10.821 1 98.29 199 THR B CA 1
ATOM 3873 C C . THR B 1 199 ? 17.349 -23.485 -10.738 1 98.29 199 THR B C 1
ATOM 3875 O O . THR B 1 199 ? 16.819 -24.589 -10.872 1 98.29 199 THR B O 1
ATOM 3878 N N . PRO B 1 200 ? 18.656 -23.343 -10.568 1 97.15 200 PRO B N 1
ATOM 3879 C CA . PRO B 1 200 ? 19.489 -24.548 -10.532 1 97.15 200 PRO B CA 1
ATOM 3880 C C . PRO B 1 200 ? 19.078 -25.517 -9.426 1 97.15 200 PRO B C 1
ATOM 3882 O O . PRO B 1 200 ? 19.228 -26.732 -9.578 1 97.15 200 PRO B O 1
ATOM 3885 N N . ASP B 1 201 ? 18.463 -24.979 -8.373 1 97.28 201 ASP B N 1
ATOM 3886 C CA . ASP B 1 201 ? 18.236 -25.855 -7.228 1 97.28 201 ASP B CA 1
ATOM 3887 C C . ASP B 1 201 ? 16.743 -26.092 -7.005 1 97.28 201 ASP B C 1
ATOM 3889 O O . ASP B 1 201 ? 16.357 -27.003 -6.27 1 97.28 201 ASP B O 1
ATOM 3893 N N . LYS B 1 202 ? 15.815 -25.332 -7.643 1 97.93 202 LYS B N 1
ATOM 3894 C CA . LYS B 1 202 ? 14.393 -25.455 -7.334 1 97.93 202 LYS B CA 1
ATOM 3895 C C . LYS B 1 202 ? 13.537 -25.193 -8.57 1 97.93 202 LYS B C 1
ATOM 3897 O O . LYS B 1 202 ? 13.922 -24.415 -9.445 1 97.93 202 LYS B O 1
ATOM 3902 N N . VAL B 1 203 ? 12.412 -25.871 -8.6 1 98.76 203 VAL B N 1
ATOM 3903 C CA . VAL B 1 203 ? 11.317 -25.547 -9.508 1 98.76 203 VAL B CA 1
ATOM 3904 C C . VAL B 1 203 ? 10.117 -25.04 -8.712 1 98.76 203 VAL B C 1
ATOM 3906 O O . VAL B 1 203 ? 9.586 -25.751 -7.856 1 98.76 203 VAL B O 1
ATOM 3909 N N . VAL B 1 204 ? 9.712 -23.817 -8.967 1 98.93 204 VAL B N 1
ATOM 3910 C CA . VAL B 1 204 ? 8.591 -23.174 -8.289 1 98.93 204 VAL B CA 1
ATOM 3911 C C . VAL B 1 204 ? 7.48 -22.878 -9.293 1 98.93 204 VAL B C 1
ATOM 3913 O O . VAL B 1 204 ? 7.731 -22.303 -10.355 1 98.93 204 VAL B O 1
ATOM 3916 N N . VAL B 1 205 ? 6.285 -23.285 -8.989 1 98.96 205 VAL B N 1
ATOM 3917 C CA . VAL B 1 205 ? 5.138 -22.993 -9.842 1 98.96 205 VAL B CA 1
ATOM 3918 C C . VAL B 1 205 ? 4.14 -22.118 -9.086 1 98.96 205 VAL B C 1
ATOM 3920 O O . VAL B 1 205 ? 3.799 -22.407 -7.937 1 98.96 205 VAL B O 1
ATOM 3923 N N . ILE B 1 206 ? 3.707 -21.079 -9.691 1 98.95 206 ILE B N 1
ATOM 3924 C CA . ILE B 1 206 ? 2.74 -20.126 -9.158 1 98.95 206 ILE B CA 1
ATOM 3925 C C . ILE B 1 206 ? 1.497 -20.101 -10.045 1 98.95 206 ILE B C 1
ATOM 3927 O O . ILE B 1 206 ? 1.58 -19.772 -11.231 1 98.95 206 ILE B O 1
ATOM 3931 N N . SER B 1 207 ? 0.416 -20.328 -9.536 1 98.74 207 SER B N 1
ATOM 3932 C CA . SER B 1 207 ? -0.761 -20.641 -10.34 1 98.74 207 SER B CA 1
ATOM 3933 C C . SER B 1 207 ? -1.374 -19.38 -10.938 1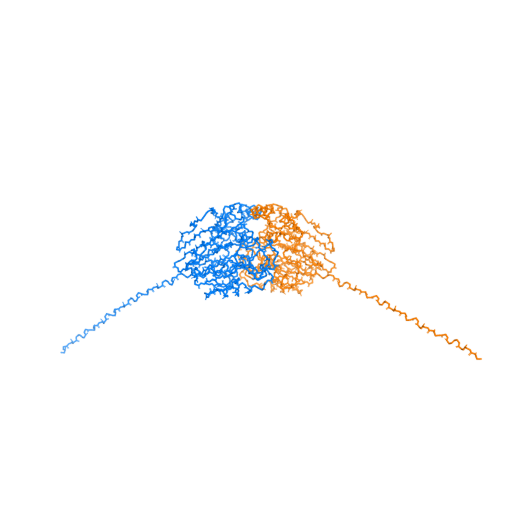 98.74 207 SER B C 1
ATOM 3935 O O . SER B 1 207 ? -2.051 -19.44 -11.967 1 98.74 207 SER B O 1
ATOM 3937 N N . GLY B 1 208 ? -1.166 -18.171 -10.271 1 98.15 208 GLY B N 1
ATOM 3938 C CA . GLY B 1 208 ? -2.102 -17.091 -10.538 1 98.15 208 GLY B CA 1
ATOM 3939 C C . GLY B 1 208 ? -3.528 -17.426 -10.144 1 98.15 208 GLY B C 1
ATOM 3940 O O . GLY B 1 208 ? -3.761 -18.35 -9.362 1 98.15 208 GLY B O 1
ATOM 3941 N N . ASP B 1 209 ? -4.436 -16.594 -10.581 1 98.29 209 ASP B N 1
ATOM 3942 C CA . ASP B 1 209 ? -5.845 -16.939 -10.423 1 98.29 209 ASP B CA 1
ATOM 3943 C C . ASP B 1 209 ? -6.305 -17.887 -11.528 1 98.29 209 ASP B C 1
ATOM 3945 O O . ASP B 1 209 ? -6.099 -17.614 -12.713 1 98.29 209 ASP B O 1
ATOM 3949 N N . THR B 1 210 ? -6.936 -19.007 -11.138 1 98.18 210 THR B N 1
ATOM 3950 C CA . THR B 1 210 ? -7.264 -19.993 -12.161 1 98.18 210 THR B CA 1
ATOM 3951 C C . THR B 1 210 ? -8.392 -20.906 -11.691 1 98.18 210 THR B C 1
ATOM 3953 O O . THR B 1 210 ? -8.445 -21.282 -10.518 1 98.18 210 THR B O 1
ATOM 3956 N N . ALA B 1 211 ? -9.18 -21.257 -12.629 1 97.47 211 ALA B N 1
ATOM 3957 C CA . ALA B 1 211 ? -10.05 -22.415 -12.444 1 97.47 211 ALA B CA 1
ATOM 3958 C C . ALA B 1 211 ? -9.279 -23.717 -12.645 1 97.47 211 ALA B C 1
ATOM 3960 O O . ALA B 1 211 ? -8.102 -23.699 -13.013 1 97.47 211 ALA B O 1
ATOM 3961 N N . TYR B 1 212 ? -9.918 -24.793 -12.303 1 97.41 212 TYR B N 1
ATOM 3962 C CA . TYR B 1 212 ? -9.294 -26.098 -12.493 1 97.41 212 TYR B CA 1
ATOM 3963 C C . TYR B 1 212 ? -8.768 -26.249 -13.915 1 97.41 212 TYR B C 1
ATOM 3965 O O . TYR B 1 212 ? -9.443 -25.876 -14.877 1 97.41 212 TYR B O 1
ATOM 3973 N N . SER B 1 213 ? -7.595 -26.77 -14.018 1 95.57 213 SER B N 1
ATOM 3974 C CA . SER B 1 213 ? -6.991 -27.036 -15.319 1 95.57 213 SER B CA 1
ATOM 3975 C C . SER B 1 213 ? -6.046 -28.231 -15.256 1 95.57 213 SER B C 1
ATOM 3977 O O . SER B 1 213 ? -5.172 -28.293 -14.389 1 95.57 213 SER B O 1
ATOM 3979 N N . ASP B 1 214 ? -6.175 -29.083 -16.252 1 96.03 214 ASP B N 1
ATOM 3980 C CA . ASP B 1 214 ? -5.251 -30.207 -16.367 1 96.03 214 ASP B CA 1
ATOM 3981 C C . ASP B 1 214 ? -3.832 -29.725 -16.663 1 96.03 214 ASP B C 1
ATOM 3983 O O . ASP B 1 214 ? -2.857 -30.367 -16.268 1 96.03 214 ASP B O 1
ATOM 3987 N N . LYS B 1 215 ? -3.797 -28.665 -17.291 1 96.11 215 LYS B N 1
ATOM 3988 C CA . LYS B 1 215 ? -2.494 -28.087 -17.605 1 96.11 215 LYS B CA 1
ATOM 3989 C C . LYS B 1 215 ? -1.694 -27.812 -16.335 1 96.11 215 LYS B C 1
ATOM 3991 O O . LYS B 1 215 ? -0.468 -27.938 -16.328 1 96.11 215 LYS B O 1
ATOM 3996 N N . MET B 1 216 ? -2.372 -27.396 -15.343 1 97.78 216 MET B N 1
ATOM 3997 C CA . MET B 1 216 ? -1.722 -27.137 -14.062 1 97.78 216 MET B CA 1
ATOM 3998 C C . MET B 1 216 ? -1.054 -28.398 -13.525 1 97.78 216 MET B C 1
ATOM 4000 O O . MET B 1 216 ? 0.033 -28.333 -12.949 1 97.78 216 MET B O 1
ATOM 4004 N N . ILE B 1 217 ? -1.675 -29.581 -13.692 1 98.2 217 ILE B N 1
ATOM 4005 C CA . ILE B 1 217 ? -1.12 -30.858 -13.256 1 98.2 217 ILE B CA 1
ATOM 4006 C C . ILE B 1 217 ? 0.192 -31.126 -13.989 1 98.2 217 ILE B C 1
ATOM 4008 O O . ILE B 1 217 ? 1.196 -31.483 -13.368 1 98.2 217 ILE B O 1
ATOM 4012 N N . GLU B 1 218 ? 0.178 -30.883 -15.27 1 98.23 218 GLU B N 1
ATOM 4013 C CA . GLU B 1 218 ? 1.35 -31.131 -16.105 1 98.23 218 GLU B CA 1
ATOM 4014 C C . GLU B 1 218 ? 2.505 -30.21 -15.722 1 98.23 218 GLU B C 1
ATOM 4016 O O . GLU B 1 218 ? 3.64 -30.663 -15.559 1 98.23 218 GLU B O 1
ATOM 4021 N N . ILE B 1 219 ? 2.228 -28.992 -15.554 1 98.25 219 ILE B N 1
ATOM 4022 C CA . ILE B 1 219 ? 3.254 -27.981 -15.323 1 98.25 219 ILE B CA 1
ATOM 4023 C C . ILE B 1 219 ? 3.838 -28.15 -13.922 1 98.25 219 ILE B C 1
ATOM 4025 O O . ILE B 1 219 ? 5.037 -27.952 -13.715 1 98.25 219 ILE B O 1
ATOM 4029 N N . ALA B 1 220 ? 3.062 -28.534 -12.967 1 98.42 220 ALA B N 1
ATOM 4030 C CA . ALA B 1 220 ? 3.469 -28.584 -11.566 1 98.42 220 ALA B CA 1
ATOM 4031 C C . ALA B 1 220 ? 4.046 -29.951 -11.211 1 98.42 220 ALA B C 1
ATOM 4033 O O . ALA B 1 220 ? 4.426 -30.193 -10.062 1 98.42 220 ALA B O 1
ATOM 4034 N N . LYS B 1 221 ? 4.047 -30.854 -12.187 1 98.31 221 LYS B N 1
ATOM 4035 C CA . LYS B 1 221 ? 4.506 -32.211 -11.906 1 98.31 221 LYS B CA 1
ATOM 4036 C C . LYS B 1 221 ? 5.909 -32.202 -11.304 1 98.31 221 LYS B C 1
ATOM 4038 O O . LYS B 1 221 ? 6.86 -31.743 -11.94 1 98.31 221 LYS B O 1
ATOM 4043 N N . GLY B 1 222 ? 5.991 -32.611 -10.054 1 96.85 222 GLY B N 1
ATOM 4044 C CA . GLY B 1 222 ? 7.27 -32.762 -9.378 1 96.85 222 GLY B CA 1
ATOM 4045 C C . GLY B 1 222 ? 7.871 -31.441 -8.937 1 96.85 222 GLY B C 1
ATOM 4046 O O . GLY B 1 222 ? 9.054 -31.374 -8.597 1 96.85 222 GLY B O 1
ATOM 4047 N N . ALA B 1 223 ? 7.15 -30.382 -9.032 1 98.73 223 ALA B N 1
ATOM 4048 C CA . ALA B 1 223 ? 7.655 -29.088 -8.581 1 98.73 223 ALA B CA 1
ATOM 4049 C C . ALA B 1 223 ? 8.117 -29.155 -7.128 1 98.73 223 ALA B C 1
ATOM 4051 O O . ALA B 1 223 ? 7.601 -29.953 -6.342 1 98.73 223 ALA B O 1
ATOM 4052 N N . ASP B 1 224 ? 9.129 -28.407 -6.778 1 98.83 224 ASP B N 1
ATOM 4053 C CA . ASP B 1 224 ? 9.568 -28.319 -5.388 1 98.83 224 ASP B CA 1
ATOM 4054 C C . ASP B 1 224 ? 8.55 -27.561 -4.538 1 98.83 224 ASP B C 1
ATOM 4056 O O . ASP B 1 224 ? 8.304 -27.922 -3.386 1 98.83 224 ASP B O 1
ATOM 4060 N N . VAL B 1 225 ? 8.011 -26.49 -5.086 1 98.91 225 VAL B N 1
ATOM 4061 C CA . VAL B 1 225 ? 6.98 -25.696 -4.426 1 98.91 225 VAL B CA 1
ATOM 4062 C C . VAL B 1 225 ? 5.887 -25.332 -5.428 1 98.91 225 VAL B C 1
ATOM 4064 O O . VAL B 1 225 ? 6.176 -24.824 -6.515 1 98.91 225 VAL B O 1
ATOM 4067 N N . LEU B 1 226 ? 4.702 -25.609 -5.137 1 98.94 226 LEU B N 1
ATOM 4068 C CA . LEU B 1 226 ? 3.522 -25.129 -5.848 1 98.94 226 LEU B CA 1
ATOM 4069 C C . LEU B 1 226 ? 2.746 -24.127 -4.999 1 98.94 226 LEU B C 1
ATOM 4071 O O . LEU B 1 226 ? 2.174 -24.491 -3.969 1 98.94 226 LEU B O 1
ATOM 4075 N N . VAL B 1 227 ? 2.811 -22.884 -5.329 1 98.97 227 VAL B N 1
ATOM 4076 C CA . VAL B 1 227 ? 1.969 -21.855 -4.727 1 98.97 227 VAL B CA 1
ATOM 4077 C C . VAL B 1 227 ? 0.662 -21.735 -5.508 1 98.97 227 VAL B C 1
ATOM 4079 O O . VAL B 1 227 ? 0.667 -21.363 -6.684 1 98.97 227 VAL B O 1
ATOM 4082 N N . HIS B 1 228 ? -0.431 -21.974 -4.914 1 98.93 228 HIS B N 1
ATOM 4083 C CA . HIS B 1 228 ? -1.682 -22.08 -5.657 1 98.93 228 HIS B CA 1
ATOM 4084 C C . HIS B 1 228 ? -2.812 -21.348 -4.941 1 98.93 228 HIS B C 1
ATOM 4086 O O . HIS B 1 228 ? -2.927 -21.422 -3.716 1 98.93 228 HIS B O 1
ATOM 4092 N N . GLU B 1 229 ? -3.633 -20.639 -5.651 1 98.77 229 GLU B N 1
ATOM 4093 C CA . GLU B 1 229 ? -4.848 -20.061 -5.085 1 98.77 229 GLU B CA 1
ATOM 4094 C C . GLU B 1 229 ? -5.843 -21.147 -4.686 1 98.77 229 GLU B C 1
ATOM 4096 O O . GLU B 1 229 ? -5.72 -22.296 -5.115 1 98.77 229 GLU B O 1
ATOM 4101 N N . VAL B 1 230 ? -6.83 -20.718 -3.839 1 98.53 230 VAL B N 1
ATOM 4102 C CA . VAL B 1 230 ? -7.76 -21.751 -3.398 1 98.53 230 VAL B CA 1
ATOM 4103 C C . VAL B 1 230 ? -9.048 -21.106 -2.892 1 98.53 230 VAL B C 1
ATOM 4105 O O . VAL B 1 230 ? -9.016 -20.028 -2.293 1 98.53 230 VAL B O 1
ATOM 4108 N N . ILE B 1 231 ? -10.118 -21.741 -3.168 1 97.89 231 ILE B N 1
ATOM 4109 C CA . ILE B 1 231 ? -11.415 -21.378 -2.607 1 97.89 231 ILE B CA 1
ATOM 4110 C C . ILE B 1 231 ? -11.891 -22.473 -1.656 1 97.89 231 ILE B C 1
ATOM 4112 O O . ILE B 1 231 ? -11.831 -23.66 -1.985 1 97.89 231 ILE B O 1
ATOM 4116 N N . SER B 1 232 ? -12.385 -22.091 -0.514 1 98.04 232 SER B N 1
ATOM 4117 C CA . SER B 1 232 ? -13.013 -23.008 0.432 1 98.04 232 SER B CA 1
ATOM 4118 C C . SER B 1 232 ? -14.353 -23.513 -0.094 1 98.04 232 SER B C 1
ATOM 4120 O O . SER B 1 232 ? -15.246 -22.72 -0.397 1 98.04 232 SER B O 1
ATOM 4122 N N . GLU B 1 233 ? -14.525 -24.784 -0.144 1 97.39 233 GLU B N 1
ATOM 4123 C CA . GLU B 1 233 ? -15.82 -25.341 -0.524 1 97.39 233 GLU B CA 1
ATOM 4124 C C . GLU B 1 233 ? -16.9 -24.967 0.487 1 97.39 233 GLU B C 1
ATOM 4126 O O . GLU B 1 233 ? -18.019 -24.618 0.107 1 97.39 233 GLU B O 1
ATOM 4131 N N . GLN B 1 234 ? -16.545 -25.056 1.756 1 97.09 234 GLN B N 1
ATOM 4132 C CA . GLN B 1 234 ? -17.465 -24.667 2.819 1 97.09 234 GLN B CA 1
ATOM 4133 C C . GLN B 1 234 ? -17.908 -23.215 2.66 1 97.09 234 GLN B C 1
ATOM 4135 O O . GLN B 1 234 ? -19.097 -22.907 2.772 1 97.09 234 GLN B O 1
ATOM 4140 N N . GLY B 1 235 ? -16.972 -22.355 2.432 1 97.07 235 GLY B N 1
ATOM 4141 C CA . GLY B 1 235 ? -17.281 -20.947 2.24 1 97.07 235 GLY B CA 1
ATOM 4142 C C . GLY B 1 235 ? -18.118 -20.684 1.002 1 97.07 235 GLY B C 1
ATOM 4143 O O . GLY B 1 235 ? -19.085 -19.92 1.051 1 97.07 235 GLY B O 1
ATOM 4144 N N . LEU B 1 236 ? -17.767 -21.321 -0.051 1 96.6 236 LEU B N 1
ATOM 4145 C CA . LEU B 1 236 ? -18.444 -21.139 -1.33 1 96.6 236 LEU B CA 1
ATOM 4146 C C . LEU B 1 236 ? -19.901 -21.581 -1.241 1 96.6 236 LEU B C 1
ATOM 4148 O O . LEU B 1 236 ? -20.786 -20.936 -1.809 1 96.6 236 LEU B O 1
ATOM 4152 N N . SER B 1 237 ? -20.164 -22.642 -0.552 1 96.01 237 SER B N 1
ATOM 4153 C CA . SER B 1 237 ? -21.499 -23.223 -0.46 1 96.01 237 SER B CA 1
ATOM 4154 C C . SER B 1 237 ? -22.468 -22.274 0.238 1 96.01 237 SER B C 1
ATOM 4156 O O . SER B 1 237 ? -23.686 -22.443 0.144 1 96.01 237 SER B O 1
ATOM 4158 N N . LYS B 1 238 ? -21.975 -21.308 0.939 1 95.21 238 LYS B N 1
ATOM 4159 C CA . LYS B 1 238 ? -22.807 -20.378 1.697 1 95.21 238 LYS B CA 1
ATOM 4160 C C . LYS B 1 238 ? -23.222 -19.186 0.839 1 95.21 238 LYS B C 1
ATOM 4162 O O . LYS B 1 238 ? -24.053 -18.376 1.253 1 95.21 238 LYS B O 1
ATOM 4167 N N . LEU B 1 239 ? -22.694 -19.096 -0.308 1 94.36 239 LEU B N 1
ATOM 4168 C CA . LEU B 1 239 ? -23.028 -18.001 -1.211 1 94.36 239 LEU B CA 1
ATOM 4169 C C . LEU B 1 239 ? -24.23 -18.359 -2.08 1 94.36 239 LEU B C 1
ATOM 4171 O O . LEU B 1 239 ? -24.649 -19.518 -2.119 1 94.36 239 LEU B O 1
ATOM 4175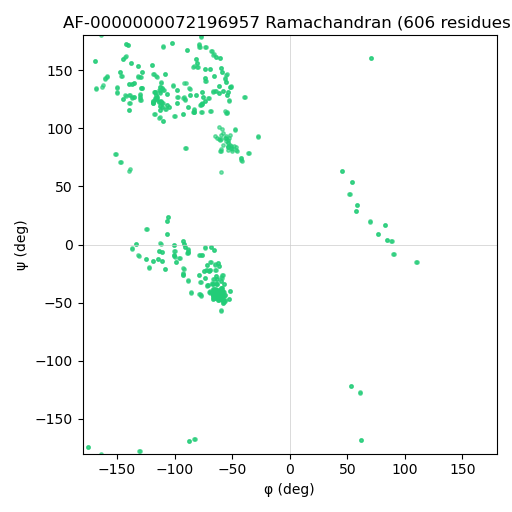 N N . SER B 1 240 ? -24.784 -17.391 -2.734 1 92.87 240 SER B N 1
ATOM 4176 C CA . SER B 1 240 ? -25.88 -17.634 -3.666 1 92.87 240 SER B CA 1
ATOM 4177 C C . SER B 1 240 ? -25.424 -18.485 -4.847 1 92.87 240 SER B C 1
ATOM 4179 O O . SER B 1 240 ? -24.226 -18.589 -5.117 1 92.87 240 SER B O 1
ATOM 4181 N N . GLU B 1 241 ? -26.285 -19.08 -5.555 1 92.92 241 GLU B N 1
ATOM 4182 C CA . GLU B 1 241 ? -25.977 -19.92 -6.709 1 92.92 241 GLU B CA 1
ATOM 4183 C C . GLU B 1 241 ? -25.205 -19.14 -7.769 1 92.92 241 GLU B C 1
ATOM 4185 O O . GLU B 1 241 ? -24.286 -19.674 -8.394 1 92.92 241 GLU B O 1
ATOM 4190 N N . PHE B 1 242 ? -25.616 -17.969 -7.926 1 89.55 242 PHE B N 1
ATOM 4191 C CA . PHE B 1 242 ? -24.929 -17.122 -8.894 1 89.55 242 PHE B CA 1
ATOM 4192 C C . PHE B 1 242 ? -23.448 -17.004 -8.555 1 89.55 242 PHE B C 1
ATOM 4194 O O . PHE B 1 242 ? -22.59 -17.227 -9.411 1 89.55 242 PHE B O 1
ATOM 4201 N N . TRP B 1 243 ? -23.152 -16.702 -7.32 1 90.21 243 TRP B N 1
ATOM 4202 C CA . TRP B 1 243 ? -21.775 -16.476 -6.894 1 90.21 243 TRP B CA 1
ATOM 4203 C C . TRP B 1 243 ? -20.987 -17.782 -6.882 1 90.21 243 TRP B C 1
ATOM 4205 O O . TRP B 1 243 ? -19.786 -17.792 -7.161 1 90.21 243 TRP B O 1
ATOM 4215 N N . GLN B 1 244 ? -21.648 -18.828 -6.55 1 92.33 244 GLN B N 1
ATOM 4216 C CA . GLN B 1 244 ? -20.991 -20.129 -6.624 1 92.33 244 GLN B CA 1
ATOM 4217 C C . GLN B 1 244 ? -20.522 -20.428 -8.045 1 92.33 244 GLN B C 1
ATOM 4219 O O . GLN B 1 244 ? -19.381 -20.844 -8.254 1 92.33 244 GLN B O 1
ATOM 4224 N N . LYS B 1 245 ? -21.379 -20.205 -8.998 1 89.45 245 LYS B N 1
ATOM 4225 C CA . LYS B 1 245 ? -21.035 -20.443 -10.397 1 89.45 245 LYS B CA 1
ATOM 4226 C C . LYS B 1 245 ? -19.935 -19.494 -10.862 1 89.45 245 LYS B C 1
ATOM 4228 O O . LYS B 1 245 ? -18.963 -19.921 -11.489 1 89.45 245 LYS B O 1
ATOM 4233 N N . TYR B 1 246 ? -20.072 -18.261 -10.533 1 86.64 246 TYR B N 1
ATOM 4234 C CA . TYR B 1 246 ? -19.11 -17.239 -10.93 1 86.64 246 TYR B CA 1
ATOM 4235 C C . TYR B 1 246 ? -17.714 -17.578 -10.421 1 86.64 246 TYR B C 1
ATOM 4237 O O . TYR B 1 246 ? -16.751 -17.586 -11.191 1 86.64 246 TYR B O 1
ATOM 4245 N N . HIS B 1 247 ? -17.59 -17.876 -9.193 1 91.29 247 HIS B N 1
ATOM 4246 C CA . HIS B 1 247 ? -16.288 -18.117 -8.582 1 91.29 247 HIS B CA 1
ATOM 4247 C C . HIS B 1 247 ? -15.719 -19.466 -9.01 1 91.29 247 HIS B C 1
ATOM 4249 O O . HIS B 1 247 ? -14.503 -19.617 -9.145 1 91.29 247 HIS B O 1
ATOM 4255 N N . SER B 1 248 ? -16.553 -20.42 -9.312 1 90.33 248 SER B N 1
ATOM 4256 C CA . SER B 1 248 ? -16.079 -21.741 -9.712 1 90.33 248 SER B CA 1
ATOM 4257 C C . SER B 1 248 ? -15.478 -21.713 -11.113 1 90.33 248 SER B C 1
ATOM 4259 O O . SER B 1 248 ? -14.652 -22.56 -11.457 1 90.33 248 SER B O 1
ATOM 4261 N N . THR B 1 249 ? -15.829 -20.763 -11.891 1 91.22 249 THR B N 1
ATOM 4262 C CA . THR B 1 249 ? -15.296 -20.665 -13.245 1 91.22 249 THR B CA 1
ATOM 4263 C C . THR B 1 249 ? -13.998 -19.863 -13.259 1 91.22 249 THR B C 1
ATOM 4265 O O . THR B 1 249 ? -13.277 -19.854 -14.259 1 91.22 249 THR B O 1
ATOM 4268 N N . SER B 1 250 ? -13.694 -19.323 -12.12 1 94.74 250 SER B N 1
ATOM 4269 C CA . SER B 1 250 ? -12.566 -18.399 -12.13 1 94.74 250 SER B CA 1
ATOM 4270 C C . SER B 1 250 ? -11.512 -18.802 -11.104 1 94.74 250 SER B C 1
ATOM 4272 O O . SER B 1 250 ? -10.387 -18.297 -11.13 1 94.74 250 SER B O 1
ATOM 4274 N N . HIS B 1 251 ? -11.884 -19.705 -10.253 1 97.53 251 HIS B N 1
ATOM 4275 C CA . HIS B 1 251 ? -10.993 -20.058 -9.154 1 97.53 251 HIS B CA 1
ATOM 4276 C C . HIS B 1 251 ? -11.056 -21.551 -8.85 1 97.53 251 HIS B C 1
ATOM 4278 O O . HIS B 1 251 ? -12.012 -22.227 -9.236 1 97.53 251 HIS B O 1
ATOM 4284 N N . THR B 1 252 ? -10.115 -22.074 -8.198 1 98.42 252 THR B N 1
ATOM 4285 C CA . THR B 1 252 ? -9.949 -23.5 -7.938 1 98.42 252 THR B CA 1
ATOM 4286 C C . THR B 1 252 ? -10.493 -23.865 -6.559 1 98.42 252 THR B C 1
ATOM 4288 O O . THR B 1 252 ? -10.031 -23.338 -5.545 1 98.42 252 THR B O 1
ATOM 4291 N N . ARG B 1 253 ? -11.35 -24.817 -6.487 1 97.9 253 ARG B N 1
ATOM 4292 C CA . ARG B 1 253 ? -11.907 -25.301 -5.228 1 97.9 253 ARG B CA 1
ATOM 4293 C C . ARG B 1 253 ? -10.949 -26.269 -4.542 1 97.9 253 ARG B C 1
ATOM 4295 O O . ARG B 1 253 ? -10.103 -26.882 -5.197 1 97.9 253 ARG B O 1
ATOM 4302 N N . THR B 1 254 ? -11.169 -26.418 -3.237 1 98.5 254 THR B N 1
ATOM 4303 C CA . THR B 1 254 ? -10.283 -27.257 -2.438 1 98.5 254 THR B CA 1
ATOM 4304 C C . THR B 1 254 ? -10.26 -28.685 -2.975 1 98.5 254 THR B C 1
ATOM 4306 O O . THR B 1 254 ? -9.203 -29.316 -3.034 1 98.5 254 THR B O 1
ATOM 4309 N N . SER B 1 255 ? -11.366 -29.246 -3.397 1 97.99 255 SER B N 1
ATOM 4310 C CA . SER B 1 255 ? -11.41 -30.604 -3.93 1 97.99 255 SER B CA 1
ATOM 4311 C C . SER B 1 255 ? -10.633 -30.71 -5.238 1 97.99 255 SER B C 1
ATOM 4313 O O . SER B 1 255 ? -9.924 -31.693 -5.467 1 97.99 255 SER B O 1
ATOM 4315 N N . GLU B 1 256 ? -10.786 -29.738 -6.04 1 98.42 256 GLU B N 1
ATOM 4316 C CA . GLU B 1 256 ? -10.06 -29.687 -7.305 1 98.42 256 GLU B CA 1
ATOM 4317 C C . GLU B 1 256 ? -8.557 -29.558 -7.075 1 98.42 256 GLU B C 1
ATOM 4319 O O . GLU B 1 256 ? -7.762 -30.205 -7.759 1 98.42 256 GLU B O 1
ATOM 4324 N N . LEU B 1 257 ? -8.183 -28.704 -6.146 1 98.75 257 LEU B N 1
ATOM 4325 C CA . LEU B 1 257 ? -6.767 -28.505 -5.859 1 98.75 257 LEU B CA 1
ATOM 4326 C C . LEU B 1 257 ? -6.146 -29.772 -5.281 1 98.75 257 LEU B C 1
ATOM 4328 O O . LEU B 1 257 ? -5 -30.104 -5.592 1 98.75 257 LEU B O 1
ATOM 4332 N N . ALA B 1 258 ? -6.881 -30.458 -4.449 1 98.69 258 ALA B N 1
ATOM 4333 C CA . ALA B 1 258 ? -6.4 -31.737 -3.934 1 98.69 258 ALA B CA 1
ATOM 4334 C C . ALA B 1 258 ? -6.118 -32.716 -5.071 1 98.69 258 ALA B C 1
ATOM 4336 O O . ALA B 1 258 ? -5.11 -33.426 -5.051 1 98.69 258 ALA B O 1
ATOM 4337 N N . LYS B 1 259 ? -7.007 -32.737 -5.989 1 98.51 259 LYS B N 1
ATOM 4338 C CA . LYS B 1 259 ? -6.811 -33.591 -7.157 1 98.51 259 LYS B CA 1
ATOM 4339 C C . LYS B 1 259 ? -5.558 -33.186 -7.93 1 98.51 259 LYS B C 1
ATOM 4341 O O . LYS B 1 259 ? -4.734 -34.036 -8.274 1 98.51 259 LYS B O 1
ATOM 4346 N N . ILE B 1 260 ? -5.41 -31.885 -8.179 1 98.71 260 ILE B N 1
ATOM 4347 C CA . ILE B 1 260 ? -4.239 -31.373 -8.883 1 98.71 260 ILE B CA 1
ATOM 4348 C C . ILE B 1 260 ? -2.969 -31.791 -8.145 1 98.71 260 ILE B C 1
ATOM 4350 O O . ILE B 1 260 ? -2.036 -32.32 -8.754 1 98.71 260 ILE B O 1
ATOM 4354 N N . ALA B 1 261 ? -2.95 -31.589 -6.866 1 98.73 261 ALA B N 1
ATOM 4355 C CA . ALA B 1 261 ? -1.768 -31.873 -6.055 1 98.73 261 ALA B CA 1
ATOM 4356 C C . ALA B 1 261 ? -1.469 -33.369 -6.028 1 98.73 261 ALA B C 1
ATOM 4358 O O . ALA B 1 261 ? -0.306 -33.776 -6.07 1 98.73 261 ALA B O 1
ATOM 4359 N N . SER B 1 262 ? -2.485 -34.184 -5.951 1 98.48 262 SER B N 1
ATOM 4360 C CA . SER B 1 262 ? -2.313 -35.632 -5.897 1 98.48 262 SER B CA 1
ATOM 4361 C C . SER B 1 262 ? -1.683 -36.161 -7.181 1 98.48 262 SER B C 1
ATOM 4363 O O . SER B 1 262 ? -0.928 -37.135 -7.153 1 98.48 262 SER B O 1
ATOM 4365 N N . GLU B 1 263 ? -2.017 -35.535 -8.236 1 98.36 263 GLU B N 1
ATOM 4366 C CA . GLU B 1 263 ? -1.496 -35.97 -9.529 1 98.36 263 GLU B CA 1
ATOM 4367 C C . GLU B 1 263 ? -0.133 -35.345 -9.813 1 98.36 263 GLU B C 1
ATOM 4369 O O . GLU B 1 263 ? 0.768 -36.014 -10.324 1 98.36 263 GLU B O 1
ATOM 4374 N N . ALA B 1 264 ? 0.016 -34.082 -9.482 1 98.52 264 ALA B N 1
ATOM 4375 C CA . ALA B 1 264 ? 1.258 -33.364 -9.756 1 98.52 264 ALA B CA 1
ATOM 4376 C C . ALA B 1 264 ? 2.337 -33.728 -8.741 1 98.52 264 ALA B C 1
ATOM 4378 O O . ALA B 1 264 ? 3.531 -33.669 -9.046 1 98.52 264 ALA B O 1
ATOM 4379 N N . LYS B 1 265 ? 1.967 -34.037 -7.481 1 98.29 265 LYS B N 1
ATOM 4380 C CA . LYS B 1 265 ? 2.81 -34.462 -6.367 1 98.29 265 LYS B CA 1
ATOM 4381 C C . LYS B 1 265 ? 3.95 -33.474 -6.133 1 98.29 265 LYS B C 1
ATOM 4383 O O . LYS B 1 265 ? 5.117 -33.867 -6.078 1 98.29 265 LYS B O 1
ATOM 4388 N N . PRO B 1 266 ? 3.657 -32.179 -5.968 1 98.81 266 PRO B N 1
ATOM 4389 C CA . PRO B 1 266 ? 4.714 -31.254 -5.553 1 98.81 266 PRO B CA 1
ATOM 4390 C C . PRO B 1 266 ? 5.33 -31.627 -4.206 1 98.81 266 PRO B C 1
ATOM 4392 O O . PRO B 1 266 ? 4.671 -32.255 -3.374 1 98.81 266 PRO B O 1
ATOM 4395 N N . LYS B 1 267 ? 6.603 -31.263 -4 1 98.84 267 LYS B N 1
ATOM 4396 C CA . LYS B 1 267 ? 7.209 -31.517 -2.696 1 98.84 267 LYS B CA 1
ATOM 4397 C C . LYS B 1 267 ? 6.509 -30.72 -1.6 1 98.84 267 LYS B C 1
ATOM 4399 O O . LYS B 1 267 ? 6.386 -31.189 -0.466 1 98.84 267 LYS B O 1
ATOM 4404 N N . LEU B 1 268 ? 6.021 -29.523 -1.9 1 98.9 268 LEU B N 1
ATOM 4405 C CA . LEU B 1 268 ? 5.295 -28.662 -0.973 1 98.9 268 LEU B CA 1
ATOM 4406 C C . LEU B 1 268 ? 4.199 -27.887 -1.696 1 98.9 268 LEU B C 1
ATOM 4408 O O . LEU B 1 268 ? 4.461 -27.23 -2.707 1 98.9 268 LEU B O 1
ATOM 4412 N N . LEU B 1 269 ? 2.984 -27.98 -1.252 1 98.91 269 LEU B N 1
ATOM 4413 C CA . LEU B 1 269 ? 1.866 -27.157 -1.698 1 98.91 269 LEU B CA 1
ATOM 4414 C C . LEU B 1 269 ? 1.626 -25.997 -0.737 1 98.91 269 LEU B C 1
ATOM 4416 O O . LEU B 1 269 ? 1.428 -26.209 0.461 1 98.91 269 LEU B O 1
ATOM 4420 N N . VAL B 1 270 ? 1.694 -24.802 -1.223 1 98.96 270 VAL B N 1
ATOM 4421 C CA . VAL B 1 270 ? 1.46 -23.603 -0.426 1 98.96 270 VAL B CA 1
ATOM 4422 C C . VAL B 1 270 ? 0.171 -22.923 -0.881 1 98.96 270 VAL B C 1
ATOM 4424 O O . VAL B 1 270 ? 0.03 -22.567 -2.054 1 98.96 270 VAL B O 1
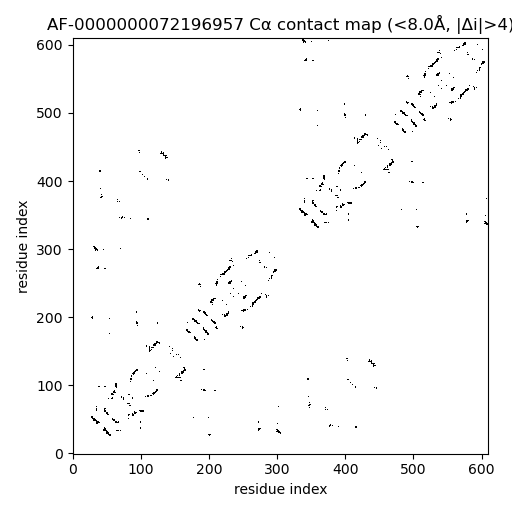ATOM 4427 N N . LEU B 1 271 ? -0.73 -22.75 0.044 1 98.93 271 LEU B N 1
ATOM 4428 C CA . LEU B 1 271 ? -2.003 -22.11 -0.268 1 98.93 271 LEU B CA 1
ATOM 4429 C C . LEU B 1 271 ? -1.891 -20.594 -0.157 1 98.93 271 LEU B C 1
ATOM 4431 O O . LEU B 1 271 ? -1.432 -20.074 0.863 1 98.93 271 LEU B O 1
ATOM 4435 N N . SER B 1 272 ? -2.303 -19.877 -1.149 1 98.75 272 SER B N 1
ATOM 4436 C CA . SER B 1 272 ? -2.285 -18.419 -1.213 1 98.75 272 SER B CA 1
ATOM 4437 C C . SER B 1 272 ? -3.529 -17.881 -1.911 1 98.75 272 SER B C 1
ATOM 4439 O O . SER B 1 272 ? -4.354 -18.653 -2.403 1 98.75 272 SER B O 1
ATOM 4441 N N . HIS B 1 273 ? -3.703 -16.478 -1.89 1 98.68 273 HIS B N 1
ATOM 4442 C CA . HIS B 1 273 ? -4.918 -15.888 -2.442 1 98.68 273 HIS B CA 1
ATOM 4443 C C . HIS B 1 273 ? -6.158 -16.643 -1.977 1 98.68 273 HIS B C 1
ATOM 4445 O O . HIS B 1 273 ? -6.941 -17.125 -2.799 1 98.68 273 HIS B O 1
ATOM 4451 N N . ILE B 1 274 ? -6.443 -16.666 -0.746 1 98.3 274 ILE B N 1
ATOM 4452 C CA . ILE B 1 274 ? -7.329 -17.604 -0.064 1 98.3 274 ILE B CA 1
ATOM 4453 C C . ILE B 1 274 ? -8.743 -17.032 -0.01 1 98.3 274 ILE B C 1
ATOM 4455 O O . ILE B 1 274 ? -8.996 -16.049 0.691 1 98.3 274 ILE B O 1
ATOM 4459 N N . LEU B 1 275 ? -9.593 -17.606 -0.676 1 97.55 275 LEU B N 1
ATOM 4460 C CA . LEU B 1 275 ? -11.007 -17.248 -0.659 1 97.55 275 LEU B CA 1
ATOM 4461 C C . LEU B 1 275 ? -11.798 -18.196 0.236 1 97.55 275 LEU B C 1
ATOM 4463 O O . LEU B 1 275 ? -11.986 -19.366 -0.106 1 97.55 275 LEU B O 1
ATOM 4467 N N . HIS B 1 276 ? -12.288 -17.675 1.401 1 97.12 276 HIS B N 1
ATOM 4468 C CA . HIS B 1 276 ? -12.952 -18.56 2.352 1 97.12 276 HIS B CA 1
ATOM 4469 C C . HIS B 1 276 ? -14.29 -17.981 2.801 1 97.12 276 HIS B C 1
ATOM 4471 O O . HIS B 1 276 ? -15.044 -18.638 3.522 1 97.12 276 HIS B O 1
ATOM 4477 N N . TYR B 1 277 ? -14.499 -16.72 2.42 1 93.84 277 TYR B N 1
ATOM 4478 C CA . TYR B 1 277 ? -15.773 -16.059 2.678 1 93.84 277 TYR B CA 1
ATOM 4479 C C . TYR B 1 277 ? -16.145 -16.147 4.154 1 93.84 277 TYR B C 1
ATOM 4481 O O . TYR B 1 277 ? -15.376 -15.724 5.02 1 93.84 277 TYR B O 1
ATOM 4489 N N . SER B 1 278 ? -17.28 -16.715 4.563 1 93.65 278 SER B N 1
ATOM 4490 C CA . SER B 1 278 ? -17.706 -16.731 5.959 1 93.65 278 SER B CA 1
ATOM 4491 C C . SER B 1 278 ? -17.147 -17.945 6.694 1 93.65 278 SER B C 1
ATOM 4493 O O . SER B 1 278 ? -17.304 -18.068 7.91 1 93.65 278 SER B O 1
ATOM 4495 N N . ALA B 1 279 ? -16.481 -18.815 6.015 1 97.14 279 ALA B N 1
ATOM 4496 C CA . ALA B 1 279 ? -15.849 -19.954 6.677 1 97.14 279 ALA B CA 1
ATOM 4497 C C . ALA B 1 279 ? -14.528 -19.548 7.324 1 97.14 279 ALA B C 1
ATOM 4499 O O . ALA B 1 279 ? -13.898 -18.573 6.907 1 97.14 279 ALA B O 1
ATOM 4500 N N . PRO B 1 280 ? -14.175 -20.295 8.378 1 97.48 280 PRO B N 1
ATOM 4501 C CA . PRO B 1 280 ? -12.827 -20.055 8.899 1 97.48 280 PRO B CA 1
ATOM 4502 C C . PRO B 1 280 ? -11.743 -20.239 7.84 1 97.48 280 PRO B C 1
ATOM 4504 O O . PRO B 1 280 ? -11.865 -21.106 6.97 1 97.48 280 PRO B O 1
ATOM 4507 N N . ILE B 1 281 ? -10.761 -19.428 7.9 1 97.89 281 ILE B N 1
ATOM 4508 C CA . ILE B 1 281 ? -9.719 -19.467 6.88 1 97.89 281 ILE B CA 1
ATOM 4509 C C . ILE B 1 281 ? -9.068 -20.848 6.86 1 97.89 281 ILE B C 1
ATOM 4511 O O . ILE B 1 281 ? -8.643 -21.325 5.805 1 97.89 281 ILE B O 1
ATOM 4515 N N . GLU B 1 282 ? -9.022 -21.585 7.959 1 98.14 282 GLU B N 1
ATOM 4516 C CA . GLU B 1 282 ? -8.409 -22.905 8.073 1 98.14 282 GLU B CA 1
ATOM 4517 C C . GLU B 1 282 ? -9.196 -23.949 7.286 1 98.14 282 GLU B C 1
ATOM 4519 O O . GLU B 1 282 ? -8.703 -25.053 7.045 1 98.14 282 GLU B O 1
ATOM 4524 N N . SER B 1 283 ? -10.381 -23.611 6.927 1 98.25 283 SER B N 1
ATOM 4525 C CA . SER B 1 283 ? -11.208 -24.575 6.209 1 98.25 283 SER B CA 1
ATOM 4526 C C . SER B 1 283 ? -10.522 -25.048 4.931 1 98.25 283 SER B C 1
ATOM 4528 O O . SER B 1 283 ? -10.653 -26.211 4.545 1 98.25 283 SER B O 1
ATOM 4530 N N . VAL B 1 284 ? -9.776 -24.151 4.303 1 98.64 284 VAL B N 1
ATOM 4531 C CA . VAL B 1 284 ? -9.14 -24.532 3.046 1 98.64 284 VAL B CA 1
ATOM 4532 C C . VAL B 1 284 ? -8.085 -25.605 3.304 1 98.64 284 VAL B C 1
ATOM 4534 O O . VAL B 1 284 ? -7.966 -26.565 2.539 1 98.64 284 VAL B O 1
ATOM 4537 N N . LEU B 1 285 ? -7.307 -25.437 4.319 1 98.67 285 LEU B N 1
ATOM 4538 C CA . LEU B 1 285 ? -6.281 -26.415 4.664 1 98.67 285 LEU B CA 1
ATOM 4539 C C . LEU B 1 285 ? -6.911 -27.749 5.053 1 98.67 285 LEU B C 1
ATOM 4541 O O . LEU B 1 285 ? -6.483 -28.803 4.577 1 98.67 285 LEU B O 1
ATOM 4545 N N . GLU B 1 286 ? -7.935 -27.702 5.893 1 98.51 286 GLU B N 1
ATOM 4546 C CA . GLU B 1 286 ? -8.618 -28.903 6.366 1 98.51 286 GLU B CA 1
ATOM 4547 C C . GLU B 1 286 ? -9.232 -29.681 5.206 1 98.51 286 GLU B C 1
ATOM 4549 O O . GLU B 1 286 ? -9.113 -30.907 5.143 1 98.51 286 GLU B O 1
ATOM 4554 N N . GLU B 1 287 ? -9.849 -28.983 4.326 1 98.67 287 GLU B N 1
ATOM 4555 C CA . GLU B 1 287 ? -10.511 -29.611 3.186 1 98.67 287 GLU B CA 1
ATOM 4556 C C . GLU B 1 287 ? -9.502 -30.294 2.269 1 98.67 287 GLU B C 1
ATOM 4558 O O . GLU B 1 287 ? -9.748 -31.399 1.779 1 98.67 287 GLU B O 1
ATOM 4563 N N . ILE B 1 288 ? -8.379 -29.644 1.979 1 98.63 288 ILE B N 1
ATOM 4564 C CA . ILE B 1 288 ? -7.357 -30.224 1.115 1 98.63 288 ILE B CA 1
ATOM 4565 C C . ILE B 1 288 ? -6.739 -31.444 1.793 1 98.63 288 ILE B C 1
ATOM 4567 O O . ILE B 1 288 ? -6.551 -32.486 1.16 1 98.63 288 ILE B O 1
ATOM 4571 N N . GLN B 1 289 ? -6.432 -31.358 3.069 1 98.26 289 GLN B N 1
ATOM 4572 C CA . GLN B 1 289 ? -5.789 -32.437 3.811 1 98.26 289 GLN B CA 1
ATOM 4573 C C . GLN B 1 289 ? -6.691 -33.665 3.889 1 98.26 289 GLN B C 1
ATOM 4575 O O . GLN B 1 289 ? -6.214 -34.78 4.111 1 98.26 289 GLN B O 1
ATOM 4580 N N . ALA B 1 290 ? -7.916 -33.505 3.724 1 97.85 290 ALA B N 1
ATOM 4581 C CA . ALA B 1 290 ? -8.867 -34.614 3.743 1 97.85 290 ALA B CA 1
ATOM 4582 C C . ALA B 1 290 ? -8.696 -35.504 2.515 1 97.85 290 ALA B C 1
ATOM 4584 O O . ALA B 1 290 ? -9.048 -36.686 2.543 1 97.85 290 ALA B O 1
ATOM 4585 N N . SER B 1 291 ? -8.086 -34.945 1.433 1 96.44 291 SER B N 1
ATOM 4586 C CA . SER B 1 291 ? -8.042 -35.719 0.196 1 96.44 291 SER B CA 1
ATOM 4587 C C . SER B 1 291 ? -6.649 -35.691 -0.424 1 96.44 291 SER B C 1
ATOM 4589 O O . SER B 1 291 ? -6.464 -36.115 -1.567 1 96.44 291 SER B O 1
ATOM 4591 N N . TYR B 1 292 ? -5.771 -35.06 0.154 1 98.15 292 TYR B N 1
ATOM 4592 C CA . TYR B 1 292 ? -4.385 -34.98 -0.295 1 98.15 292 TYR B CA 1
ATOM 4593 C C . TYR B 1 292 ? -3.424 -35.294 0.845 1 98.15 292 TYR B C 1
ATOM 4595 O O . TYR B 1 292 ? -3.451 -34.636 1.888 1 98.15 292 TYR B O 1
ATOM 4603 N N . ASP B 1 293 ? -2.45 -36.271 0.683 1 97.5 293 ASP B N 1
ATOM 4604 C CA . ASP B 1 293 ? -1.603 -36.773 1.761 1 97.5 293 ASP B CA 1
ATOM 4605 C C . ASP B 1 293 ? -0.221 -36.125 1.722 1 97.5 293 ASP B C 1
ATOM 4607 O O . ASP B 1 293 ? 0.627 -36.407 2.57 1 97.5 293 ASP B O 1
ATOM 4611 N N . GLY B 1 294 ? -0.002 -35.339 0.693 1 98.37 294 GLY B N 1
ATOM 4612 C CA . GLY B 1 294 ? 1.291 -34.68 0.607 1 98.37 294 GLY B CA 1
ATOM 4613 C C . GLY B 1 294 ? 1.42 -33.494 1.544 1 98.37 294 GLY B C 1
ATOM 4614 O O . GLY B 1 294 ? 0.504 -33.204 2.316 1 98.37 294 GLY B O 1
ATOM 4615 N N . GLU B 1 295 ? 2.552 -32.84 1.557 1 98.59 295 GLU B N 1
ATOM 4616 C CA . GLU B 1 295 ? 2.808 -31.677 2.402 1 98.59 295 GLU B CA 1
ATOM 4617 C C . GLU B 1 295 ? 2.076 -30.444 1.88 1 98.59 295 GLU B C 1
ATOM 4619 O O . GLU B 1 295 ? 2.23 -30.071 0.715 1 98.59 295 GLU B O 1
ATOM 4624 N N . VAL B 1 296 ? 1.274 -29.835 2.682 1 98.83 296 VAL B N 1
ATOM 4625 C CA . VAL B 1 296 ? 0.505 -28.644 2.337 1 98.83 296 VAL B CA 1
ATOM 4626 C C . VAL B 1 296 ? 0.502 -27.671 3.514 1 98.83 296 VAL B C 1
ATOM 4628 O O . VAL B 1 296 ? 0.409 -28.088 4.671 1 98.83 296 VAL B O 1
ATOM 4631 N N . VAL B 1 297 ? 0.659 -26.375 3.251 1 98.84 297 VAL B N 1
ATOM 4632 C CA . VAL B 1 297 ? 0.632 -25.369 4.308 1 98.84 297 VAL B CA 1
ATOM 4633 C C . VAL B 1 297 ? -0.295 -24.223 3.909 1 98.84 297 VAL B C 1
ATOM 4635 O O . VAL B 1 297 ? -0.438 -23.917 2.723 1 98.84 297 VAL B O 1
ATOM 4638 N N . LEU B 1 298 ? -0.966 -23.67 4.876 1 98.83 298 LEU B N 1
ATOM 4639 C CA . LEU B 1 298 ? -1.681 -22.406 4.733 1 98.83 298 LEU B CA 1
ATOM 4640 C C . LEU B 1 298 ? -0.714 -21.227 4.771 1 98.83 298 LEU B C 1
ATOM 4642 O O . LEU B 1 298 ? -0.142 -20.922 5.82 1 98.83 298 LEU B O 1
ATOM 4646 N N . GLY B 1 299 ? -0.602 -20.541 3.672 1 98.82 299 GLY B N 1
ATOM 4647 C CA . GLY B 1 299 ? 0.364 -19.457 3.586 1 98.82 299 GLY B CA 1
ATOM 4648 C C . GLY B 1 299 ? -0.044 -18.229 4.378 1 98.82 299 GLY B C 1
ATOM 4649 O O . GLY B 1 299 ? -1.222 -17.868 4.409 1 98.82 299 GLY B O 1
ATOM 4650 N N . ASN B 1 300 ? 0.912 -17.633 4.998 1 98.8 300 ASN B N 1
ATOM 4651 C CA . ASN B 1 300 ? 0.765 -16.32 5.616 1 98.8 300 ASN B CA 1
ATOM 4652 C C . ASN B 1 300 ? 1.736 -15.306 5.016 1 98.8 300 ASN B C 1
ATOM 4654 O O . ASN B 1 300 ? 2.79 -15.681 4.5 1 98.8 300 ASN B O 1
ATOM 4658 N N . ASP B 1 301 ? 1.328 -14.064 5.108 1 98.78 301 ASP B N 1
ATOM 4659 C CA . ASP B 1 301 ? 2.262 -13.029 4.673 1 98.78 301 ASP B CA 1
ATOM 4660 C C . ASP B 1 301 ? 3.602 -13.16 5.392 1 98.78 301 ASP B C 1
ATOM 4662 O O . ASP B 1 301 ? 3.643 -13.361 6.608 1 98.78 301 ASP B O 1
ATOM 4666 N N . LEU B 1 302 ? 4.701 -13.176 4.582 1 98.83 302 LEU B N 1
ATOM 4667 C CA . LEU B 1 302 ? 6.094 -13.152 5.013 1 98.83 302 LEU B CA 1
ATOM 4668 C C . LEU B 1 302 ? 6.582 -14.555 5.355 1 98.83 302 LEU B C 1
ATOM 4670 O O . LEU B 1 302 ? 7.695 -14.725 5.859 1 98.83 302 LEU B O 1
ATOM 4674 N N . ASP B 1 303 ? 5.765 -15.581 5.163 1 98.87 303 ASP B N 1
ATOM 4675 C CA . ASP B 1 303 ? 6.299 -16.938 5.222 1 98.87 303 ASP B CA 1
ATOM 4676 C C . ASP B 1 303 ? 7.408 -17.137 4.19 1 98.87 303 ASP B C 1
ATOM 4678 O O . ASP B 1 303 ? 7.366 -16.552 3.106 1 98.87 303 ASP B O 1
ATOM 4682 N N . ILE B 1 304 ? 8.365 -17.983 4.518 1 98.67 304 ILE B N 1
ATOM 4683 C CA . ILE B 1 304 ? 9.502 -18.291 3.657 1 98.67 304 ILE B CA 1
ATOM 4684 C C . ILE B 1 304 ? 9.63 -19.804 3.493 1 98.67 304 ILE B C 1
ATOM 4686 O O . ILE B 1 304 ? 9.552 -20.55 4.471 1 98.67 304 ILE B O 1
ATOM 4690 N N . PHE B 1 305 ? 9.841 -20.198 2.299 1 98.4 305 PHE B N 1
ATOM 4691 C CA . PHE B 1 305 ? 9.975 -21.613 1.974 1 98.4 305 PHE B CA 1
ATOM 4692 C C . PHE B 1 305 ? 11.233 -21.863 1.152 1 98.4 305 PHE B C 1
ATOM 4694 O O . PHE B 1 305 ? 11.648 -21.008 0.366 1 98.4 305 PHE B O 1
#